Protein AF-A0A7X9DVA5-F1 (afdb_monomer)

pLDDT: mean 87.86, std 13.58, range [25.84, 98.69]

Structure (mmCIF, N/CA/C/O backbone):
data_AF-A0A7X9DVA5-F1
#
_entry.id   AF-A0A7X9DVA5-F1
#
loop_
_atom_site.group_PDB
_atom_site.id
_atom_site.type_symbol
_atom_site.label_atom_id
_atom_site.label_alt_id
_atom_site.label_comp_id
_atom_site.label_asym_id
_atom_site.label_entity_id
_atom_site.label_seq_id
_atom_site.pdbx_PDB_ins_code
_atom_site.Cartn_x
_atom_site.Cartn_y
_atom_site.Cartn_z
_atom_site.occupancy
_atom_site.B_iso_or_equiv
_atom_site.auth_seq_id
_atom_site.auth_comp_id
_atom_site.auth_asym_id
_atom_site.auth_atom_id
_atom_site.pdbx_PDB_model_num
ATOM 1 N N . MET A 1 1 ? 11.479 -4.609 -89.554 1.00 32.38 1 MET A N 1
ATOM 2 C CA . MET A 1 1 ? 12.887 -4.939 -89.870 1.00 32.38 1 MET A CA 1
ATOM 3 C C . MET A 1 1 ? 13.802 -4.033 -89.051 1.00 32.38 1 MET A C 1
ATOM 5 O O . MET A 1 1 ? 13.671 -2.833 -89.192 1.00 32.38 1 MET A O 1
ATOM 9 N N . ARG A 1 2 ? 14.660 -4.637 -88.206 1.00 29.75 2 ARG A N 1
ATOM 10 C CA . ARG A 1 2 ? 15.995 -4.192 -87.714 1.00 29.75 2 ARG A CA 1
ATOM 11 C C . ARG A 1 2 ? 16.141 -2.734 -87.213 1.00 29.75 2 ARG A C 1
ATOM 13 O O . ARG A 1 2 ? 16.109 -1.809 -88.001 1.00 29.75 2 ARG A O 1
ATOM 20 N N . ARG A 1 3 ? 16.226 -2.532 -85.888 1.00 30.61 3 ARG A N 1
ATOM 21 C CA . ARG A 1 3 ? 17.444 -2.427 -85.029 1.00 30.61 3 ARG A CA 1
ATOM 22 C C . ARG A 1 3 ? 18.026 -1.002 -84.933 1.00 30.61 3 ARG A C 1
ATOM 24 O O . ARG A 1 3 ? 18.435 -0.455 -85.944 1.00 30.61 3 ARG A O 1
ATOM 31 N N . CYS A 1 4 ? 18.162 -0.555 -83.675 1.00 27.55 4 CYS A N 1
ATOM 32 C CA . CYS A 1 4 ? 19.193 0.318 -83.076 1.00 27.55 4 CYS A CA 1
ATOM 33 C C . CYS A 1 4 ? 18.662 1.614 -82.452 1.00 27.55 4 CYS A C 1
ATOM 35 O O . CYS A 1 4 ? 18.503 2.606 -83.147 1.00 27.55 4 CYS A O 1
ATOM 37 N N . LEU A 1 5 ? 18.476 1.598 -81.126 1.00 27.03 5 LEU A N 1
ATOM 38 C CA . LEU A 1 5 ? 19.133 2.515 -80.177 1.00 27.03 5 LEU A CA 1
ATOM 39 C C . LEU A 1 5 ? 18.685 2.156 -78.751 1.00 27.03 5 LEU A C 1
ATOM 41 O O . LEU A 1 5 ? 17.701 2.657 -78.223 1.00 27.03 5 LEU A O 1
ATOM 45 N N . ALA A 1 6 ? 19.425 1.217 -78.165 1.00 31.78 6 ALA A N 1
ATOM 46 C CA . ALA A 1 6 ? 19.503 0.988 -76.733 1.00 31.78 6 ALA A CA 1
ATOM 47 C C . ALA A 1 6 ? 20.826 1.607 -76.271 1.00 31.78 6 ALA A C 1
ATOM 49 O O . ALA A 1 6 ? 21.867 1.135 -76.717 1.00 31.78 6 ALA A O 1
ATOM 50 N N . ALA A 1 7 ? 20.771 2.671 -75.465 1.00 33.88 7 ALA A N 1
ATOM 51 C CA . ALA A 1 7 ? 21.826 3.130 -74.548 1.00 33.88 7 ALA A CA 1
ATOM 52 C C . ALA A 1 7 ? 21.471 4.530 -74.021 1.00 33.88 7 ALA A C 1
ATOM 54 O O . ALA A 1 7 ? 21.810 5.520 -74.655 1.00 33.88 7 ALA A O 1
ATOM 55 N N . CYS A 1 8 ? 20.759 4.594 -72.893 1.00 28.77 8 CYS A N 1
ATOM 56 C CA . CYS A 1 8 ? 20.807 5.680 -71.901 1.00 28.77 8 CYS A CA 1
ATOM 57 C C . CYS A 1 8 ? 19.713 5.406 -70.866 1.00 28.77 8 CYS A C 1
ATOM 59 O O . CYS A 1 8 ? 18.626 5.929 -71.017 1.00 28.77 8 CYS A O 1
ATOM 61 N N . PHE A 1 9 ? 19.957 4.518 -69.896 1.00 29.42 9 PHE A N 1
ATOM 62 C CA . PHE A 1 9 ? 19.300 4.488 -68.572 1.00 29.42 9 PHE A CA 1
ATOM 63 C C . PHE A 1 9 ? 19.871 3.311 -67.758 1.00 29.42 9 PHE A C 1
ATOM 65 O O . PHE A 1 9 ? 19.178 2.369 -67.397 1.00 29.42 9 PHE A O 1
ATOM 72 N N . VAL A 1 10 ? 21.184 3.334 -67.508 1.00 37.59 10 VAL A N 1
ATOM 73 C CA . VAL A 1 10 ? 21.833 2.504 -66.480 1.00 37.59 10 VAL A CA 1
ATOM 74 C C . VAL A 1 10 ? 22.902 3.372 -65.830 1.00 37.59 10 VAL A C 1
ATOM 76 O O . VAL A 1 10 ? 24.016 3.431 -66.329 1.00 37.59 10 VAL A O 1
ATOM 79 N N . TRP A 1 11 ? 22.516 4.101 -64.779 1.00 30.44 11 TRP A N 1
ATOM 80 C CA . TRP A 1 11 ? 23.353 4.506 -63.636 1.00 30.44 11 TRP A CA 1
ATOM 81 C C . TRP A 1 11 ? 22.533 5.402 -62.698 1.00 30.44 11 TRP A C 1
ATOM 83 O O . TRP A 1 11 ? 22.552 6.619 -62.810 1.00 30.44 11 TRP A O 1
ATOM 93 N N . CYS A 1 12 ? 21.751 4.770 -61.818 1.00 30.47 12 CYS A N 1
ATOM 94 C CA . CYS A 1 12 ? 21.344 5.304 -60.507 1.00 30.47 12 CYS A CA 1
ATOM 95 C C . CYS A 1 12 ? 20.685 4.194 -59.660 1.00 30.47 12 CYS A C 1
ATOM 97 O O . CYS A 1 12 ? 19.660 4.391 -59.021 1.00 30.47 12 CYS A O 1
ATOM 99 N N . ALA A 1 13 ? 21.275 2.995 -59.678 1.00 32.62 13 ALA A N 1
ATOM 100 C CA . ALA A 1 13 ? 20.921 1.885 -58.791 1.00 32.62 13 ALA A CA 1
ATOM 101 C C . ALA A 1 13 ? 22.135 1.527 -57.922 1.00 32.62 13 ALA A C 1
ATOM 103 O O . ALA A 1 13 ? 22.637 0.413 -57.959 1.00 32.62 13 ALA A O 1
ATOM 104 N N . LEU A 1 14 ? 22.641 2.525 -57.194 1.00 36.53 14 LEU A N 1
ATOM 105 C CA . LEU A 1 14 ? 23.538 2.378 -56.046 1.00 36.53 14 LEU A CA 1
ATOM 106 C C . LEU A 1 14 ? 23.169 3.473 -55.039 1.00 36.53 14 LEU A C 1
ATOM 108 O O . LEU A 1 14 ? 23.887 4.440 -54.828 1.00 36.53 14 LEU A O 1
ATOM 112 N N . ALA A 1 15 ? 21.980 3.322 -54.470 1.00 34.16 15 ALA A N 1
ATOM 113 C CA . ALA A 1 15 ? 21.614 3.893 -53.183 1.00 34.16 15 ALA A CA 1
ATOM 114 C C . ALA A 1 15 ? 20.823 2.823 -52.421 1.00 34.16 15 ALA A C 1
ATOM 116 O O . ALA A 1 15 ? 19.680 3.008 -52.023 1.00 34.16 15 ALA A O 1
ATOM 117 N N . SER A 1 16 ? 21.435 1.650 -52.257 1.00 39.34 16 SER A N 1
ATOM 118 C CA . SER A 1 16 ? 21.153 0.774 -51.124 1.00 39.34 16 SER A CA 1
ATOM 119 C C . SER A 1 16 ? 21.742 1.445 -49.880 1.00 39.34 16 SER A C 1
ATOM 121 O O . SER A 1 16 ? 22.830 1.098 -49.431 1.00 39.34 16 SER A O 1
ATOM 123 N N . GLY A 1 17 ? 21.059 2.489 -49.412 1.00 32.06 17 GLY A N 1
ATOM 124 C CA . GLY A 1 17 ? 21.366 3.232 -48.199 1.00 32.06 17 GLY A CA 1
ATOM 125 C C . GLY A 1 17 ? 20.182 3.132 -47.246 1.00 32.06 17 GLY A C 1
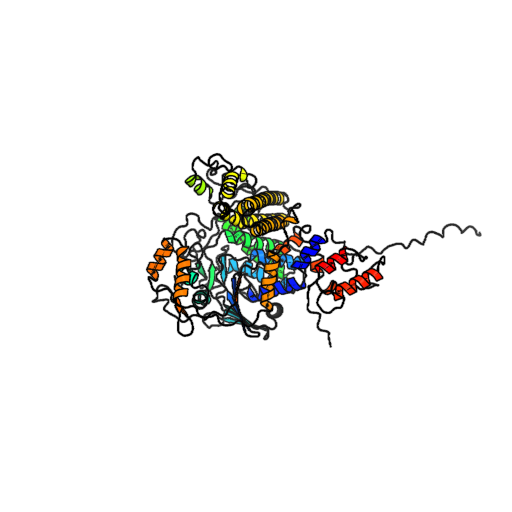ATOM 126 O O . GLY A 1 17 ? 19.131 3.701 -47.513 1.00 32.06 17 GLY A O 1
ATOM 127 N N . CYS A 1 18 ? 20.403 2.397 -46.158 1.00 35.81 18 CYS A N 1
ATOM 128 C CA . CYS A 1 18 ? 19.661 2.427 -44.897 1.00 35.81 18 CYS A CA 1
ATOM 129 C C . CYS A 1 18 ? 18.199 1.949 -44.925 1.00 35.81 18 CYS A C 1
ATOM 131 O O . CYS A 1 18 ? 17.259 2.731 -44.842 1.00 35.81 18 CYS A O 1
ATOM 133 N N . ALA A 1 19 ? 18.029 0.626 -44.903 1.00 37.47 19 ALA A N 1
ATOM 134 C CA . ALA A 1 19 ? 16.839 -0.038 -44.368 1.00 37.47 19 ALA A CA 1
ATOM 135 C C . ALA A 1 19 ? 17.146 -0.673 -42.991 1.00 37.47 19 ALA A C 1
ATOM 137 O O . ALA A 1 19 ? 16.833 -1.838 -42.774 1.00 37.47 19 ALA A O 1
ATOM 138 N N . GLU A 1 20 ? 17.812 0.059 -42.085 1.00 41.53 20 GLU A N 1
ATOM 139 C CA . GLU A 1 20 ? 18.302 -0.489 -40.801 1.00 41.53 20 GLU A CA 1
ATOM 140 C C . GLU A 1 20 ? 17.618 0.066 -39.534 1.00 41.53 20 GLU A C 1
ATOM 142 O O . GLU A 1 20 ? 18.007 -0.301 -38.437 1.00 41.53 20 GLU A O 1
ATOM 147 N N . SER A 1 21 ? 16.567 0.891 -39.637 1.00 44.88 21 SER A N 1
ATOM 148 C CA . SER A 1 21 ? 15.929 1.517 -38.457 1.00 44.88 21 SER A CA 1
ATOM 149 C C . SER A 1 21 ? 14.506 1.040 -38.126 1.00 44.88 21 SER A C 1
ATOM 151 O O . SER A 1 21 ? 13.900 1.519 -37.168 1.00 44.88 21 SER A O 1
ATOM 153 N N . ALA A 1 22 ? 13.943 0.086 -38.871 1.00 43.38 22 ALA A N 1
ATOM 154 C CA . ALA A 1 22 ? 12.613 -0.455 -38.581 1.00 43.38 22 ALA A CA 1
ATOM 155 C C . ALA A 1 22 ? 12.706 -1.595 -37.550 1.00 43.38 22 ALA A C 1
ATOM 157 O O . ALA A 1 22 ? 12.691 -2.765 -37.920 1.00 43.38 22 ALA A O 1
ATOM 158 N N . GLY A 1 23 ? 12.835 -1.260 -36.262 1.00 61.78 23 GLY A N 1
ATOM 159 C CA . GLY A 1 23 ? 12.798 -2.262 -35.184 1.00 61.78 23 GLY A CA 1
ATOM 160 C C . GLY A 1 23 ? 13.642 -1.974 -33.943 1.00 61.78 23 GLY A C 1
ATOM 161 O O . GLY A 1 23 ? 13.593 -2.772 -33.010 1.00 61.78 23 GLY A O 1
ATOM 162 N N . LEU A 1 24 ? 14.393 -0.869 -33.907 1.00 65.31 24 LEU A N 1
ATOM 163 C CA . LEU A 1 24 ? 15.151 -0.479 -32.717 1.00 65.31 24 LEU A CA 1
ATOM 164 C C . LEU A 1 24 ? 14.208 0.056 -31.626 1.00 65.31 24 LEU A C 1
ATOM 166 O O . LEU A 1 24 ? 13.241 0.760 -31.951 1.00 65.31 24 LEU A O 1
ATOM 170 N N . PRO A 1 25 ? 14.462 -0.261 -30.343 1.00 76.50 25 PRO A N 1
ATOM 171 C CA . PRO A 1 25 ? 13.901 0.487 -29.231 1.00 76.50 25 PRO A CA 1
ATOM 172 C C . PRO A 1 25 ? 14.078 1.989 -29.447 1.00 76.50 25 PRO A C 1
ATOM 174 O O . PRO A 1 25 ? 15.085 2.452 -29.979 1.00 76.50 25 PRO A O 1
ATOM 177 N N . LYS A 1 26 ? 13.068 2.760 -29.044 1.00 78.31 26 LYS A N 1
ATOM 178 C CA . LYS A 1 26 ? 13.230 4.209 -28.977 1.00 78.31 26 LYS A CA 1
ATOM 179 C C . LYS A 1 26 ? 14.180 4.527 -27.817 1.00 78.31 26 LYS A C 1
ATOM 181 O O . LYS A 1 26 ? 14.004 3.902 -26.768 1.00 78.31 26 LYS A O 1
ATOM 186 N N . PRO A 1 27 ? 15.101 5.493 -27.983 1.00 77.81 27 PRO A N 1
ATOM 187 C CA . PRO A 1 27 ? 15.894 5.997 -26.873 1.00 77.81 27 PRO A CA 1
ATOM 188 C C . PRO A 1 27 ? 14.997 6.435 -25.721 1.00 77.81 27 PRO A C 1
ATOM 190 O O . PRO A 1 27 ? 13.870 6.905 -25.938 1.00 77.81 27 PRO A O 1
ATOM 193 N N . VAL A 1 28 ? 15.505 6.278 -24.504 1.00 86.94 28 VAL A N 1
ATOM 194 C CA . VAL A 1 28 ? 14.811 6.762 -23.315 1.00 86.94 28 VAL A CA 1
ATOM 195 C C . VAL A 1 28 ? 14.767 8.288 -23.352 1.00 86.94 28 VAL A C 1
ATOM 197 O O . VAL A 1 28 ? 15.771 8.943 -23.610 1.00 86.94 28 VAL A O 1
ATOM 200 N N . ALA A 1 29 ? 13.581 8.859 -23.135 1.00 85.69 29 ALA A N 1
ATOM 201 C CA . ALA A 1 29 ? 13.374 10.300 -23.263 1.00 85.69 29 ALA A CA 1
ATOM 202 C C . ALA A 1 29 ? 14.043 11.104 -22.132 1.00 85.69 29 ALA A C 1
ATOM 204 O O . ALA A 1 29 ? 14.496 12.219 -22.376 1.00 85.69 29 ALA A O 1
ATOM 205 N N . ASP A 1 30 ? 14.103 10.541 -20.921 1.00 91.81 30 ASP A N 1
ATOM 206 C CA . ASP A 1 30 ? 14.799 11.112 -19.763 1.00 91.81 30 ASP A CA 1
ATOM 207 C C . ASP A 1 30 ? 15.664 10.030 -19.081 1.00 91.81 30 ASP A C 1
ATOM 209 O O . ASP A 1 30 ? 15.164 9.260 -18.251 1.00 91.81 30 ASP A O 1
ATOM 213 N N . PRO A 1 31 ? 16.970 9.955 -19.404 1.00 93.12 31 PRO A N 1
ATOM 214 C CA . PRO A 1 31 ? 17.899 9.021 -18.769 1.00 93.12 31 PRO A CA 1
ATOM 215 C C . PRO A 1 31 ? 17.973 9.163 -17.241 1.00 93.12 31 PRO A C 1
ATOM 217 O O . PRO A 1 31 ? 18.226 8.181 -16.545 1.00 93.12 31 PRO A O 1
ATOM 220 N N . ALA A 1 32 ? 17.705 10.348 -16.677 1.00 94.25 32 ALA A N 1
ATOM 221 C CA . ALA A 1 32 ? 17.712 10.536 -15.228 1.00 94.25 32 ALA A CA 1
ATOM 222 C C . ALA A 1 32 ? 16.492 9.875 -14.567 1.00 94.25 32 ALA A C 1
ATOM 224 O O . ALA A 1 32 ? 16.627 9.262 -13.504 1.00 94.25 32 ALA A O 1
ATOM 225 N N . ALA A 1 33 ? 15.310 9.952 -15.190 1.00 95.12 33 ALA A N 1
ATOM 226 C CA . ALA A 1 33 ? 14.128 9.203 -14.750 1.00 95.12 33 ALA A CA 1
ATOM 227 C C . ALA A 1 33 ? 14.351 7.689 -14.830 1.00 95.12 33 ALA A C 1
ATOM 229 O O . ALA A 1 33 ? 13.938 6.959 -13.923 1.00 95.12 33 ALA A O 1
ATOM 230 N N . ALA A 1 34 ? 15.054 7.230 -15.866 1.00 96.50 34 ALA A N 1
ATOM 231 C CA . ALA A 1 34 ? 15.395 5.824 -16.036 1.00 96.50 34 ALA A CA 1
ATOM 232 C C . ALA A 1 34 ? 16.408 5.325 -15.003 1.00 96.50 34 ALA A C 1
ATOM 234 O O . ALA A 1 34 ? 16.217 4.260 -14.411 1.00 96.50 34 ALA A O 1
ATOM 235 N N . ALA A 1 35 ? 17.434 6.127 -14.714 1.00 95.62 35 ALA A N 1
ATOM 236 C CA . ALA A 1 35 ? 18.415 5.841 -13.675 1.00 95.62 35 ALA A CA 1
ATOM 237 C C . ALA A 1 35 ? 17.762 5.730 -12.288 1.00 95.62 35 ALA A C 1
ATOM 239 O O . ALA A 1 35 ? 18.033 4.779 -11.551 1.00 95.62 35 ALA A O 1
ATOM 240 N N . ARG A 1 36 ? 16.866 6.671 -11.936 1.00 95.06 36 ARG A N 1
ATOM 241 C CA . ARG A 1 36 ? 16.096 6.629 -10.676 1.00 95.06 36 ARG A CA 1
ATOM 242 C C . ARG A 1 36 ? 15.288 5.336 -10.561 1.00 95.06 36 ARG A C 1
ATOM 244 O O . ARG A 1 36 ? 15.346 4.670 -9.529 1.00 95.06 36 ARG A O 1
ATOM 251 N N . ALA A 1 37 ? 14.573 4.964 -11.623 1.00 96.50 37 ALA A N 1
ATOM 252 C CA . ALA A 1 37 ? 13.760 3.752 -11.647 1.00 96.50 37 ALA A CA 1
ATOM 253 C C . ALA A 1 37 ? 14.603 2.479 -11.544 1.00 96.50 37 ALA A C 1
ATOM 255 O O . ALA A 1 37 ? 14.233 1.566 -10.810 1.00 96.50 37 ALA A O 1
ATOM 256 N N . PHE A 1 38 ? 15.738 2.415 -12.249 1.00 96.94 38 PHE A N 1
ATOM 257 C CA . PHE A 1 38 ? 16.618 1.249 -12.220 1.00 96.94 38 PHE A CA 1
ATOM 258 C C . PHE A 1 38 ? 17.145 0.976 -10.810 1.00 96.94 38 PHE A C 1
ATOM 260 O O . PHE A 1 38 ? 17.017 -0.146 -10.324 1.00 96.94 38 PHE A O 1
ATOM 267 N N . ARG A 1 39 ? 17.677 2.004 -10.132 1.00 93.19 39 ARG A N 1
ATOM 268 C CA . ARG A 1 39 ? 18.249 1.877 -8.778 1.00 93.19 39 ARG A CA 1
ATOM 269 C C . ARG A 1 39 ? 17.249 1.285 -7.780 1.00 93.19 39 ARG A C 1
ATOM 271 O O . ARG A 1 39 ? 17.609 0.429 -6.974 1.00 93.19 39 ARG A O 1
ATOM 278 N N . LEU A 1 40 ? 15.985 1.695 -7.879 1.00 94.31 40 LEU A N 1
ATOM 279 C CA . LEU A 1 40 ? 14.919 1.208 -7.006 1.00 94.31 40 LEU A CA 1
ATOM 280 C C . LEU A 1 40 ? 14.379 -0.165 -7.429 1.00 94.31 40 LEU A C 1
ATOM 282 O O . LEU A 1 40 ? 14.149 -1.024 -6.580 1.00 94.31 40 LEU A O 1
ATOM 286 N N . TYR A 1 41 ? 14.146 -0.372 -8.728 1.00 96.50 41 TYR A N 1
ATOM 287 C CA . TYR A 1 41 ? 13.208 -1.388 -9.211 1.00 96.50 41 TYR A CA 1
ATOM 288 C C . TYR A 1 41 ? 13.717 -2.230 -10.383 1.00 96.50 41 TYR A C 1
ATOM 290 O O . TYR A 1 41 ? 12.904 -2.736 -11.156 1.00 96.50 41 TYR A O 1
ATOM 298 N N . TYR A 1 42 ? 15.028 -2.427 -10.546 1.00 96.06 42 TYR A N 1
ATOM 299 C CA . TYR A 1 42 ? 15.497 -3.424 -11.513 1.00 96.06 42 TYR A CA 1
ATOM 300 C C . TYR A 1 42 ? 14.834 -4.788 -11.253 1.00 96.06 42 TYR A C 1
ATOM 302 O O . TYR A 1 42 ? 14.599 -5.179 -10.104 1.00 96.06 42 TYR A O 1
ATOM 310 N N . ARG A 1 43 ? 14.478 -5.485 -12.336 1.00 94.94 43 ARG A N 1
ATOM 311 C CA . ARG A 1 43 ? 13.577 -6.647 -12.322 1.00 94.94 43 ARG A CA 1
ATOM 312 C C . ARG A 1 43 ? 13.882 -7.658 -11.214 1.00 94.94 43 ARG A C 1
ATOM 314 O O . ARG A 1 43 ? 12.985 -8.065 -10.481 1.00 94.94 43 ARG A O 1
ATOM 321 N N . GLU A 1 44 ? 15.140 -8.050 -11.079 1.00 95.12 44 GLU A N 1
ATOM 322 C CA . GLU A 1 44 ? 15.555 -9.096 -10.149 1.00 95.12 44 GLU A CA 1
ATOM 323 C C . GLU A 1 44 ? 15.420 -8.658 -8.686 1.00 95.12 44 GLU A C 1
ATOM 325 O O . GLU A 1 44 ? 15.156 -9.483 -7.812 1.00 95.12 44 GLU A O 1
ATOM 330 N N . ARG A 1 45 ? 15.532 -7.356 -8.399 1.00 95.75 45 ARG A N 1
ATOM 331 C CA . ARG A 1 45 ? 15.212 -6.812 -7.077 1.00 95.75 45 ARG A CA 1
ATOM 332 C C . ARG A 1 45 ? 13.719 -6.840 -6.802 1.00 95.75 45 ARG A C 1
ATOM 334 O O . ARG A 1 45 ? 13.325 -7.245 -5.714 1.00 95.75 45 ARG A O 1
ATOM 341 N N . VAL A 1 46 ? 12.897 -6.451 -7.777 1.00 97.31 46 VAL A N 1
ATOM 342 C CA . VAL A 1 46 ? 11.431 -6.492 -7.651 1.00 97.31 46 VAL A CA 1
ATOM 343 C C . VAL A 1 46 ? 10.963 -7.906 -7.318 1.00 97.31 46 VAL A C 1
ATOM 345 O O . VAL A 1 46 ? 10.173 -8.081 -6.394 1.00 97.31 46 VAL A O 1
ATOM 348 N N . GLU A 1 47 ? 11.498 -8.920 -8.001 1.00 95.75 47 GLU A N 1
ATOM 349 C CA . GLU A 1 47 ? 11.175 -10.324 -7.727 1.00 95.75 47 GLU A CA 1
ATOM 350 C C . GLU A 1 47 ? 11.566 -10.739 -6.292 1.00 95.75 47 GLU A C 1
ATOM 352 O O . GLU A 1 47 ? 10.762 -11.365 -5.602 1.00 95.75 47 GLU A O 1
ATOM 357 N N . ARG A 1 48 ? 12.734 -10.317 -5.780 1.00 95.81 48 ARG A N 1
ATOM 358 C CA . ARG A 1 48 ? 13.144 -10.585 -4.383 1.00 95.81 48 ARG A CA 1
ATOM 359 C C . ARG A 1 48 ? 12.282 -9.858 -3.351 1.00 95.81 48 ARG A C 1
ATOM 361 O O . ARG A 1 48 ? 11.881 -10.459 -2.358 1.00 95.81 48 ARG A O 1
ATOM 368 N N . VAL A 1 49 ? 11.969 -8.585 -3.577 1.00 96.00 49 VAL A N 1
ATOM 369 C CA . VAL A 1 49 ? 11.115 -7.796 -2.674 1.00 96.00 49 VAL A CA 1
ATOM 370 C C . VAL A 1 49 ? 9.707 -8.396 -2.610 1.00 96.00 49 VAL A C 1
ATOM 372 O O . VAL A 1 49 ? 9.155 -8.555 -1.522 1.00 96.00 49 VAL A O 1
ATOM 375 N N . VAL A 1 50 ? 9.150 -8.804 -3.755 1.00 97.12 50 VAL A N 1
ATOM 376 C CA . VAL A 1 50 ? 7.860 -9.505 -3.807 1.00 97.12 50 VAL A CA 1
ATOM 377 C C . VAL A 1 50 ? 7.951 -10.866 -3.121 1.00 97.12 50 VAL A C 1
ATOM 379 O O . VAL A 1 50 ? 7.058 -11.198 -2.352 1.00 97.12 50 VAL A O 1
ATOM 382 N N . LEU A 1 51 ? 9.026 -11.639 -3.313 1.00 97.00 51 LEU A N 1
ATOM 383 C CA . LEU A 1 51 ? 9.214 -12.906 -2.597 1.00 97.00 51 LEU A CA 1
ATOM 384 C C . LEU A 1 51 ? 9.183 -12.711 -1.073 1.00 97.00 51 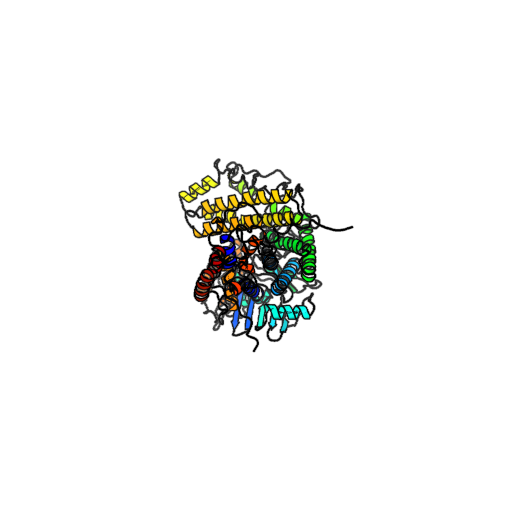LEU A C 1
ATOM 386 O O . LEU A 1 51 ? 8.510 -13.467 -0.373 1.00 97.00 51 LEU A O 1
ATOM 390 N N . ALA A 1 52 ? 9.877 -11.691 -0.562 1.00 95.00 52 ALA A N 1
ATOM 391 C CA . ALA A 1 52 ? 9.894 -11.370 0.863 1.00 95.00 52 ALA A CA 1
ATOM 392 C C . ALA A 1 52 ? 8.502 -10.983 1.390 1.00 95.00 52 ALA A C 1
ATOM 394 O O . ALA A 1 52 ? 8.068 -11.504 2.419 1.00 95.00 52 ALA A O 1
ATOM 395 N N . ASP A 1 53 ? 7.776 -10.127 0.663 1.00 94.62 53 ASP A N 1
ATOM 396 C CA . ASP A 1 53 ? 6.386 -9.775 0.980 1.00 94.62 53 ASP A CA 1
ATOM 397 C C . ASP A 1 53 ? 5.493 -11.024 1.025 1.00 94.62 53 ASP A C 1
ATOM 399 O O . ASP A 1 53 ? 4.807 -11.253 2.020 1.00 94.62 53 ASP A O 1
ATOM 403 N N . GLN A 1 54 ? 5.556 -11.881 0.002 1.00 94.94 54 GLN A N 1
ATOM 404 C CA . GLN A 1 54 ? 4.723 -13.082 -0.096 1.00 94.94 54 GLN A CA 1
ATOM 405 C C . GLN A 1 54 ? 5.008 -14.119 1.000 1.00 94.94 54 GLN A C 1
ATOM 407 O O . GLN A 1 54 ? 4.082 -14.851 1.361 1.00 94.94 54 GLN A O 1
ATOM 412 N N . ARG A 1 55 ? 6.250 -14.184 1.504 1.00 94.12 55 ARG A N 1
ATOM 413 C CA . ARG A 1 55 ? 6.676 -15.094 2.581 1.00 94.12 55 ARG A CA 1
ATOM 414 C C . ARG A 1 55 ? 6.323 -14.599 3.974 1.00 94.12 55 ARG A C 1
ATOM 416 O O . ARG A 1 55 ? 5.977 -15.421 4.813 1.00 94.12 55 ARG A O 1
ATOM 423 N N . PHE A 1 56 ? 6.462 -13.300 4.236 1.00 92.62 56 PHE A N 1
ATOM 424 C CA . PHE A 1 56 ? 6.498 -12.803 5.615 1.00 92.62 56 PHE A CA 1
ATOM 425 C C . PHE A 1 56 ? 5.436 -11.760 5.947 1.00 92.62 56 PHE A C 1
ATOM 427 O O . PHE A 1 56 ? 5.014 -11.694 7.092 1.00 92.62 56 PHE A O 1
ATOM 434 N N . TYR A 1 57 ? 4.980 -10.965 4.980 1.00 90.12 57 TYR A N 1
ATOM 435 C CA . TYR A 1 57 ? 4.020 -9.877 5.230 1.00 90.12 57 TYR A CA 1
ATOM 436 C C . TYR A 1 57 ? 2.620 -10.202 4.708 1.00 90.12 57 TYR A C 1
ATOM 438 O O . TYR A 1 57 ? 1.638 -9.572 5.097 1.00 90.12 57 TYR A O 1
ATOM 446 N N . ASN A 1 58 ? 2.522 -11.200 3.829 1.00 88.50 58 ASN A N 1
ATOM 447 C CA . ASN A 1 58 ? 1.279 -11.627 3.219 1.00 88.50 58 ASN A CA 1
ATOM 448 C C . ASN A 1 58 ? 0.737 -12.895 3.901 1.00 88.50 58 ASN A C 1
ATOM 450 O O . ASN A 1 58 ? 1.184 -14.012 3.616 1.00 88.50 58 ASN A O 1
ATOM 454 N N . VAL A 1 59 ? -0.207 -12.711 4.823 1.00 86.31 59 VAL A N 1
ATOM 455 C CA . VAL A 1 59 ? -0.806 -13.766 5.661 1.00 86.31 59 VAL A CA 1
ATOM 456 C C . VAL A 1 59 ? -2.205 -14.144 5.151 1.00 86.31 59 VAL A C 1
ATOM 458 O O . VAL A 1 59 ? -2.776 -13.427 4.345 1.00 86.31 59 VAL A O 1
ATOM 461 N N . GLY A 1 60 ? -2.782 -15.269 5.560 1.00 88.25 60 GLY A N 1
ATOM 462 C CA . GLY A 1 60 ? -4.080 -15.775 5.098 1.00 88.25 60 GLY A CA 1
ATOM 463 C C . GLY A 1 60 ? -4.028 -17.247 4.688 1.00 88.25 60 GLY A C 1
ATOM 464 O O . GLY A 1 60 ? -4.312 -18.141 5.487 1.00 88.25 60 GLY A O 1
ATOM 465 N N . ASP A 1 61 ? -3.644 -17.532 3.444 1.00 91.19 61 ASP A N 1
ATOM 466 C CA . ASP A 1 61 ? -3.425 -18.901 2.963 1.00 91.19 61 ASP A CA 1
ATOM 467 C C . ASP A 1 61 ? -2.414 -18.947 1.792 1.00 91.19 61 ASP A C 1
ATOM 469 O O . ASP A 1 61 ? -1.735 -17.967 1.473 1.00 91.19 61 ASP A O 1
ATOM 473 N N . VAL A 1 62 ? -2.226 -20.108 1.166 1.00 92.06 62 VAL A N 1
ATOM 474 C CA . VAL A 1 62 ? -1.424 -20.256 -0.056 1.00 92.06 62 VAL A CA 1
ATOM 475 C C . VAL A 1 62 ? -2.125 -19.569 -1.227 1.00 92.06 62 VAL A C 1
ATOM 477 O O . VAL A 1 62 ? -1.474 -18.890 -2.017 1.00 92.06 62 VAL A O 1
ATOM 480 N N . ASP A 1 63 ? -3.447 -19.697 -1.323 1.00 88.69 63 ASP A N 1
ATOM 481 C CA . ASP A 1 63 ? -4.269 -19.215 -2.436 1.00 88.69 63 ASP A CA 1
ATOM 482 C C . ASP A 1 63 ? -4.738 -17.763 -2.299 1.00 88.69 63 ASP A C 1
ATOM 484 O O . ASP A 1 63 ? -5.056 -17.124 -3.306 1.00 88.69 63 ASP A O 1
ATOM 488 N N . PHE A 1 64 ? -4.736 -17.205 -1.093 1.00 92.31 64 PHE A N 1
ATOM 489 C CA . PHE A 1 64 ? -5.004 -15.793 -0.860 1.00 92.31 64 PHE A CA 1
ATOM 490 C C . PHE A 1 64 ? -4.049 -15.207 0.167 1.00 92.31 64 PHE A C 1
ATOM 492 O O . PHE A 1 64 ? -3.530 -15.906 1.031 1.00 92.31 64 PHE A O 1
ATOM 499 N N . GLY A 1 65 ? -3.828 -13.904 0.084 1.00 90.06 65 GLY A N 1
ATOM 500 C CA . GLY A 1 65 ? -2.995 -13.221 1.050 1.00 90.06 65 GLY A CA 1
ATOM 501 C C . GLY A 1 65 ? -3.481 -11.805 1.324 1.00 90.06 65 GLY A C 1
ATOM 502 O O . GLY A 1 65 ? -3.723 -11.038 0.390 1.00 90.06 65 GLY A O 1
ATOM 503 N N . VAL A 1 66 ? -3.577 -11.473 2.606 1.00 88.50 66 VAL A N 1
ATOM 504 C CA . VAL A 1 66 ? -3.780 -10.131 3.136 1.00 88.50 66 VAL A CA 1
ATOM 505 C C . VAL A 1 66 ? -2.459 -9.575 3.659 1.00 88.50 66 VAL A C 1
ATOM 507 O O . VAL A 1 66 ? -1.688 -10.263 4.330 1.00 88.50 66 VAL A O 1
ATOM 510 N N . ASN A 1 67 ? -2.175 -8.323 3.313 1.00 84.81 67 ASN A N 1
ATOM 511 C CA . ASN A 1 67 ? -0.957 -7.656 3.744 1.00 84.81 67 ASN A CA 1
ATOM 512 C C . ASN A 1 67 ? -1.176 -7.103 5.152 1.00 84.81 67 ASN A C 1
ATOM 514 O O . ASN A 1 67 ? -2.010 -6.222 5.345 1.00 84.81 67 ASN A O 1
ATOM 518 N N . LEU A 1 68 ? -0.428 -7.630 6.118 1.00 74.06 68 LEU A N 1
ATOM 519 C CA . LEU A 1 68 ? -0.349 -7.049 7.449 1.00 74.06 68 LEU A CA 1
ATOM 520 C C . LEU A 1 68 ? 1.026 -6.421 7.594 1.00 74.06 68 LEU A C 1
ATOM 522 O O . LEU A 1 68 ? 2.055 -7.094 7.522 1.00 74.06 68 LEU A O 1
ATOM 526 N N . GLN A 1 69 ? 1.039 -5.107 7.781 1.00 74.56 69 GLN A N 1
ATOM 527 C CA . GLN A 1 69 ? 2.274 -4.341 7.776 1.00 74.56 69 GLN A CA 1
ATOM 528 C C . GLN A 1 69 ? 3.194 -4.657 8.953 1.00 74.56 69 GLN A C 1
ATOM 530 O O . GLN A 1 69 ? 4.367 -4.322 8.869 1.00 74.56 69 GLN A O 1
ATOM 535 N N . LYS A 1 70 ? 2.695 -5.253 10.043 1.00 84.81 70 LYS A N 1
ATOM 536 C CA . LYS A 1 70 ? 3.446 -5.534 11.273 1.00 84.81 70 LYS A CA 1
ATOM 537 C C . LYS A 1 70 ? 3.470 -7.032 11.536 1.00 84.81 70 LYS A C 1
ATOM 539 O O . LYS A 1 70 ? 2.429 -7.652 11.749 1.00 84.81 70 LYS A O 1
ATOM 544 N N . VAL A 1 71 ? 4.668 -7.603 11.555 1.00 89.56 71 VAL A N 1
ATOM 545 C CA . VAL A 1 71 ? 4.882 -9.036 11.770 1.00 89.56 71 VAL A CA 1
ATOM 546 C C . VAL A 1 71 ? 6.092 -9.285 12.666 1.00 89.56 71 VAL A C 1
ATOM 548 O O . VAL A 1 71 ? 7.072 -8.537 12.655 1.00 89.56 71 VAL A O 1
ATOM 551 N N . GLY A 1 72 ? 6.028 -10.359 13.446 1.00 92.75 72 GLY A N 1
ATOM 552 C CA . GLY A 1 72 ? 7.183 -10.944 14.114 1.00 92.75 72 GLY A CA 1
ATOM 553 C C . GLY A 1 72 ? 7.708 -12.119 13.299 1.00 92.75 72 GLY A C 1
ATOM 554 O O . GLY A 1 72 ? 6.961 -13.061 13.051 1.00 92.75 72 GLY A O 1
ATOM 555 N N . ILE A 1 73 ? 8.986 -12.094 12.909 1.00 94.69 73 ILE A N 1
ATOM 556 C CA . ILE A 1 73 ? 9.616 -13.185 12.149 1.00 94.69 73 ILE A CA 1
ATOM 557 C C . ILE A 1 73 ? 10.693 -13.857 12.999 1.00 94.69 73 ILE A C 1
ATOM 559 O O . ILE A 1 73 ? 11.656 -13.217 13.420 1.00 94.69 73 ILE A O 1
ATOM 563 N N . ARG A 1 74 ? 10.561 -15.159 13.231 1.00 95.75 74 ARG A N 1
ATOM 564 C CA . ARG A 1 74 ? 11.596 -16.010 13.826 1.00 95.75 74 ARG A CA 1
ATOM 565 C C . ARG A 1 74 ? 12.203 -16.883 12.736 1.00 95.75 74 ARG A C 1
ATOM 567 O O . ARG A 1 74 ? 11.471 -17.429 11.913 1.00 95.75 74 ARG A O 1
ATOM 574 N N . ARG A 1 75 ? 13.525 -17.057 12.780 1.00 96.94 75 ARG A N 1
ATOM 575 C CA . ARG A 1 75 ? 14.265 -17.983 11.914 1.00 96.94 75 ARG A CA 1
ATOM 576 C C . ARG A 1 75 ? 15.077 -18.973 12.744 1.00 96.94 75 ARG A C 1
ATOM 578 O O . ARG A 1 75 ? 15.731 -18.571 13.708 1.00 96.94 75 ARG A O 1
ATOM 585 N N . GLU A 1 76 ? 15.049 -20.238 12.336 1.00 96.56 76 GLU A N 1
ATOM 586 C CA . GLU A 1 76 ? 15.923 -21.308 12.820 1.00 96.56 76 GLU A CA 1
ATOM 587 C C . GLU A 1 76 ? 16.325 -22.218 11.644 1.00 96.56 76 GLU A C 1
ATOM 589 O O . GLU A 1 76 ? 15.566 -23.074 11.190 1.00 96.56 76 GLU A O 1
ATOM 594 N N . GLY A 1 77 ? 17.520 -22.002 11.090 1.00 93.94 77 GLY A N 1
ATOM 595 C CA . GLY A 1 77 ? 17.996 -22.708 9.905 1.00 93.94 77 GLY A CA 1
ATOM 596 C C . GLY A 1 77 ? 17.159 -22.393 8.659 1.00 93.94 77 GLY A C 1
ATOM 597 O O . GLY A 1 77 ? 17.210 -21.277 8.131 1.00 93.94 77 GLY A O 1
ATOM 598 N N . GLY A 1 78 ? 16.452 -23.408 8.149 1.00 92.94 78 GLY A N 1
ATOM 599 C CA . GLY A 1 78 ? 15.515 -23.309 7.018 1.00 92.94 78 GLY A CA 1
ATOM 600 C C . GLY A 1 78 ? 14.048 -23.132 7.431 1.00 92.94 78 GLY A C 1
ATOM 601 O O . GLY A 1 78 ? 13.187 -23.008 6.555 1.00 92.94 78 GLY A O 1
ATOM 602 N N . ASP A 1 79 ? 13.780 -23.111 8.739 1.00 97.25 79 ASP A N 1
ATOM 603 C CA . ASP A 1 79 ? 12.443 -22.981 9.303 1.00 97.25 79 ASP A CA 1
ATOM 604 C C . ASP A 1 79 ? 12.183 -21.534 9.730 1.00 97.25 79 ASP A C 1
ATOM 606 O O . ASP A 1 79 ? 13.008 -20.884 10.382 1.00 97.25 79 ASP A O 1
ATOM 610 N N . PHE A 1 80 ? 10.999 -21.042 9.381 1.00 97.50 80 PHE A N 1
ATOM 611 C CA . PHE A 1 80 ? 10.513 -19.725 9.755 1.00 97.50 80 PHE A CA 1
ATOM 612 C C . PHE A 1 80 ? 9.190 -19.837 10.502 1.00 97.50 80 PHE A C 1
ATOM 614 O O . PHE A 1 80 ? 8.331 -20.665 10.188 1.00 97.50 80 PHE A O 1
ATOM 621 N N . GLU A 1 81 ? 8.998 -18.937 11.455 1.00 95.81 81 GLU A N 1
ATOM 622 C CA . GLU A 1 81 ? 7.705 -18.683 12.070 1.00 95.81 81 GLU A CA 1
ATOM 623 C C . GLU A 1 81 ? 7.376 -17.200 11.935 1.00 95.81 81 GLU A C 1
ATOM 625 O O . GLU A 1 81 ? 8.184 -16.337 12.276 1.00 95.81 81 GLU A O 1
ATOM 630 N N . THR A 1 82 ? 6.182 -16.919 11.430 1.00 94.25 82 THR A N 1
ATOM 631 C CA . THR A 1 82 ? 5.650 -15.577 11.236 1.00 94.25 82 THR A CA 1
ATOM 632 C C . THR A 1 82 ? 4.422 -15.419 12.117 1.00 94.25 82 THR A C 1
ATOM 634 O O . THR A 1 82 ? 3.464 -16.186 12.000 1.00 94.25 82 THR A O 1
ATOM 637 N N . VAL A 1 83 ? 4.445 -14.425 12.997 1.00 91.81 83 VAL A N 1
ATOM 638 C CA . VAL A 1 83 ? 3.309 -14.065 13.845 1.00 91.81 83 VAL A CA 1
ATOM 639 C C . VAL A 1 83 ? 2.766 -12.734 13.366 1.00 91.81 83 VAL A C 1
ATOM 641 O O . VAL A 1 83 ? 3.495 -11.740 13.329 1.00 91.81 83 VAL A O 1
ATOM 644 N N . SER A 1 84 ? 1.496 -12.719 12.978 1.00 82.62 84 SER A N 1
ATOM 645 C CA . SER A 1 84 ? 0.805 -11.483 12.636 1.00 82.62 84 SER A CA 1
ATOM 646 C C . SER A 1 84 ? 0.663 -10.616 13.884 1.00 82.62 84 SER A C 1
ATOM 648 O O . SER A 1 84 ? 0.188 -11.087 14.915 1.00 82.62 84 SER A O 1
ATOM 650 N N . GLY A 1 85 ? 1.089 -9.356 13.812 1.00 70.06 85 GLY A N 1
ATOM 651 C CA . GLY A 1 85 ? 0.725 -8.374 14.826 1.00 70.06 85 GLY A CA 1
ATOM 652 C C . GLY A 1 85 ? -0.664 -7.808 14.526 1.00 70.06 85 GLY A C 1
ATOM 653 O O . GLY A 1 85 ? -1.020 -7.706 13.349 1.00 70.06 85 GLY A O 1
ATOM 654 N N . PRO A 1 86 ? -1.441 -7.398 15.543 1.00 64.38 86 PRO A N 1
ATOM 655 C CA . PRO A 1 86 ? -2.584 -6.534 15.289 1.00 64.38 86 PRO A CA 1
ATOM 656 C C . PRO A 1 86 ? -2.061 -5.238 14.650 1.00 64.38 86 PRO A C 1
ATOM 658 O O . PRO A 1 86 ? -1.189 -4.561 15.204 1.00 64.38 86 PRO A O 1
ATOM 661 N N . THR A 1 87 ? -2.543 -4.922 13.450 1.00 64.19 87 THR A N 1
ATOM 662 C CA . THR A 1 87 ? -2.325 -3.622 12.812 1.00 64.19 87 THR A CA 1
ATOM 663 C C . THR A 1 87 ? -3.647 -2.921 12.708 1.00 64.19 87 THR A C 1
ATOM 665 O O . THR A 1 87 ? -4.613 -3.510 12.236 1.00 64.19 87 THR A O 1
ATOM 668 N N . ASP A 1 88 ? -3.677 -1.665 13.136 1.00 59.06 88 ASP A N 1
ATOM 669 C CA . ASP A 1 88 ? -4.894 -0.881 13.059 1.00 59.06 88 ASP A CA 1
ATOM 670 C C . ASP A 1 88 ? -5.290 -0.709 11.582 1.00 59.06 88 ASP A C 1
ATOM 672 O O . ASP A 1 88 ? -6.382 -1.102 11.212 1.00 59.06 88 ASP A O 1
ATOM 676 N N . ASN A 1 89 ? -4.373 -0.305 10.694 1.00 68.25 89 ASN A N 1
ATOM 677 C CA . ASN A 1 89 ? -4.602 -0.237 9.241 1.00 68.25 89 ASN A CA 1
ATOM 678 C C . ASN A 1 89 ? -3.903 -1.365 8.471 1.00 68.25 89 ASN A C 1
ATOM 680 O O . ASN A 1 89 ? -2.881 -1.898 8.914 1.00 68.25 89 ASN A O 1
ATOM 684 N N . ASN A 1 90 ? -4.454 -1.720 7.309 1.00 78.06 90 ASN A N 1
ATOM 685 C CA . ASN A 1 90 ? -3.821 -2.632 6.365 1.00 78.06 90 ASN A CA 1
ATOM 686 C C . ASN A 1 90 ? -3.694 -1.965 4.989 1.00 78.06 90 ASN A C 1
ATOM 688 O O . ASN A 1 90 ? -4.563 -1.204 4.585 1.00 78.06 90 ASN A O 1
ATOM 692 N N . ASP A 1 91 ? -2.638 -2.310 4.259 1.00 86.88 91 ASP A N 1
ATOM 693 C CA . ASP A 1 91 ? -2.299 -1.685 2.974 1.00 86.88 91 ASP A CA 1
ATOM 694 C C . ASP A 1 91 ? -2.586 -2.618 1.793 1.00 86.88 91 ASP A C 1
ATOM 696 O O . ASP A 1 91 ? -1.820 -2.708 0.823 1.00 86.88 91 ASP A O 1
ATOM 700 N N . ILE A 1 92 ? -3.646 -3.425 1.885 1.00 91.56 92 ILE A N 1
ATOM 701 C CA . ILE A 1 92 ? -3.917 -4.429 0.857 1.00 91.56 92 ILE A CA 1
ATOM 702 C C . ILE A 1 92 ? -4.167 -3.791 -0.510 1.00 91.56 92 ILE A C 1
ATOM 704 O O . ILE A 1 92 ? -3.739 -4.346 -1.523 1.00 91.56 92 ILE A O 1
ATOM 708 N N . GLY A 1 93 ? -4.838 -2.643 -0.570 1.00 94.50 93 GLY A N 1
ATOM 709 C CA . GLY A 1 93 ? -5.211 -2.018 -1.826 1.00 94.50 93 GLY A CA 1
ATOM 710 C C . GLY A 1 93 ? -4.022 -1.401 -2.546 1.00 94.50 93 GLY A C 1
ATOM 711 O O . GLY A 1 93 ? -3.811 -1.683 -3.731 1.00 94.50 93 GLY A O 1
ATOM 712 N N . LEU A 1 94 ? -3.181 -0.662 -1.825 1.00 93.50 94 LEU A N 1
ATOM 713 C CA . LEU A 1 94 ? -1.891 -0.186 -2.306 1.00 93.50 94 LEU A CA 1
ATOM 714 C C . LEU A 1 94 ? -0.989 -1.356 -2.714 1.00 93.50 94 LEU A C 1
ATOM 716 O O . LEU A 1 94 ? -0.414 -1.320 -3.799 1.00 93.50 94 LEU A O 1
ATOM 720 N N . ALA A 1 95 ? -0.926 -2.439 -1.933 1.00 94.75 95 ALA A N 1
ATOM 721 C CA . ALA A 1 95 ? -0.134 -3.617 -2.288 1.00 94.75 95 ALA A CA 1
ATOM 722 C C . ALA A 1 95 ? -0.653 -4.338 -3.549 1.00 94.75 95 ALA A C 1
ATOM 724 O O . ALA A 1 95 ? 0.149 -4.809 -4.362 1.00 94.75 95 ALA A O 1
ATOM 725 N N . VAL A 1 96 ? -1.975 -4.439 -3.743 1.00 97.00 96 VAL A N 1
ATOM 726 C CA . VAL A 1 96 ? -2.584 -4.939 -4.992 1.00 97.00 96 VAL A CA 1
ATOM 727 C C . VAL A 1 96 ? -2.171 -4.045 -6.154 1.00 97.00 96 VAL A C 1
ATOM 729 O O . VAL A 1 96 ? -1.749 -4.547 -7.199 1.00 97.00 96 VAL A O 1
ATOM 732 N N . TRP A 1 97 ? -2.246 -2.730 -5.970 1.00 96.81 97 TRP A N 1
ATOM 733 C CA . TRP A 1 97 ? -1.922 -1.774 -7.013 1.00 96.81 97 TRP A CA 1
ATOM 734 C C . TRP A 1 97 ? -0.447 -1.797 -7.417 1.00 96.81 97 TRP A C 1
ATOM 736 O O . TRP A 1 97 ? -0.143 -1.922 -8.607 1.00 96.81 97 TRP A O 1
ATOM 746 N N . THR A 1 98 ? 0.477 -1.748 -6.459 1.00 96.88 98 THR A N 1
ATOM 747 C CA . THR A 1 98 ? 1.916 -1.770 -6.749 1.00 96.88 98 THR A CA 1
ATOM 748 C C . THR A 1 98 ? 2.347 -3.107 -7.354 1.00 96.88 98 THR A C 1
ATOM 750 O O . THR A 1 98 ? 3.151 -3.126 -8.288 1.00 96.88 98 THR A O 1
ATOM 753 N N . THR A 1 99 ? 1.738 -4.225 -6.941 1.00 97.50 99 THR A N 1
ATOM 754 C CA . THR A 1 99 ? 1.965 -5.539 -7.574 1.00 97.50 99 THR A CA 1
ATOM 755 C C . THR A 1 99 ? 1.398 -5.589 -8.997 1.00 97.50 99 THR A C 1
ATOM 757 O O . THR A 1 99 ? 2.030 -6.143 -9.897 1.00 97.50 99 THR A O 1
ATOM 760 N N . ALA A 1 100 ? 0.239 -4.973 -9.251 1.00 97.69 100 ALA A N 1
ATOM 761 C CA . ALA A 1 100 ? -0.324 -4.863 -10.596 1.00 97.69 100 ALA A CA 1
ATOM 762 C C . ALA A 1 100 ? 0.526 -3.969 -11.512 1.00 97.69 100 ALA A C 1
ATOM 764 O O . ALA A 1 100 ? 0.683 -4.278 -12.695 1.00 97.69 100 ALA A O 1
ATOM 765 N N . ALA A 1 101 ? 1.098 -2.883 -10.985 1.00 97.19 101 ALA A N 1
ATOM 766 C CA . ALA A 1 101 ? 2.071 -2.059 -11.699 1.00 97.19 101 ALA A CA 1
ATOM 767 C C . ALA A 1 101 ? 3.332 -2.872 -12.033 1.00 97.19 101 ALA A C 1
ATOM 769 O O . ALA A 1 101 ? 3.745 -2.911 -13.191 1.00 97.19 101 ALA A O 1
ATOM 770 N N . ALA A 1 102 ? 3.875 -3.623 -11.068 1.00 97.75 102 ALA A N 1
ATOM 771 C CA . ALA A 1 102 ? 5.000 -4.527 -11.303 1.00 97.75 102 ALA A CA 1
ATOM 772 C C . ALA A 1 102 ? 4.692 -5.555 -12.399 1.00 97.75 102 ALA A C 1
ATOM 774 O O . ALA A 1 102 ? 5.468 -5.706 -13.341 1.00 97.75 102 ALA A O 1
ATOM 775 N N . TYR A 1 103 ? 3.535 -6.218 -12.337 1.00 97.31 103 TYR A N 1
ATOM 776 C CA . TYR A 1 103 ? 3.114 -7.169 -13.365 1.00 97.31 103 TYR A CA 1
ATOM 777 C C . TYR A 1 103 ? 2.992 -6.513 -14.751 1.00 97.31 103 TYR A C 1
ATOM 779 O O . TYR A 1 103 ? 3.416 -7.096 -15.746 1.00 97.31 103 TYR A O 1
ATOM 787 N N . ARG A 1 104 ? 2.467 -5.286 -14.849 1.00 95.56 104 ARG A N 1
ATOM 788 C CA . ARG A 1 104 ? 2.344 -4.575 -16.134 1.00 95.56 104 ARG A CA 1
ATOM 789 C C . ARG A 1 104 ? 3.687 -4.110 -16.701 1.00 95.56 104 ARG A C 1
ATOM 791 O O . ARG A 1 104 ? 3.841 -4.108 -17.924 1.00 95.56 104 ARG A O 1
ATOM 798 N N . VAL A 1 105 ? 4.637 -3.741 -15.840 1.00 95.25 105 VAL A N 1
ATOM 799 C CA . VAL A 1 105 ? 5.980 -3.284 -16.226 1.00 95.25 105 VAL A CA 1
ATOM 800 C C . VAL A 1 105 ? 6.895 -4.458 -16.586 1.00 95.25 105 VAL A C 1
ATOM 802 O O . VAL A 1 105 ? 7.495 -4.460 -17.663 1.00 95.25 105 VAL A O 1
ATOM 805 N N . PHE A 1 106 ? 7.005 -5.454 -15.704 1.00 95.56 106 PHE A N 1
ATOM 806 C CA . PHE A 1 106 ? 7.990 -6.538 -15.801 1.00 95.56 106 PHE A CA 1
ATOM 807 C C . PHE A 1 106 ? 7.412 -7.836 -16.379 1.00 95.56 106 PHE A C 1
ATOM 809 O O . PHE A 1 106 ? 8.141 -8.608 -17.006 1.00 95.56 106 PHE A O 1
ATOM 816 N N . GLY A 1 107 ? 6.106 -8.068 -16.222 1.00 93.69 107 GLY A N 1
ATOM 817 C CA . GLY A 1 107 ? 5.440 -9.299 -16.643 1.00 93.69 107 GLY A CA 1
ATOM 818 C C . GLY A 1 107 ? 5.905 -10.538 -15.873 1.00 93.69 107 GLY A C 1
ATOM 819 O O . GLY A 1 107 ? 6.525 -10.459 -14.818 1.00 93.69 107 GLY A O 1
ATOM 820 N N . GLY A 1 108 ? 5.611 -11.710 -16.434 1.00 94.69 108 GLY A N 1
ATOM 821 C CA . GLY A 1 108 ? 6.074 -12.993 -15.906 1.00 94.69 108 GLY A CA 1
ATOM 822 C C . GLY A 1 108 ? 5.114 -13.657 -14.917 1.00 94.69 108 GLY A C 1
ATOM 823 O O . GLY A 1 108 ? 4.319 -13.011 -14.235 1.00 94.69 108 GLY A O 1
ATOM 824 N N . ARG A 1 109 ? 5.209 -14.991 -14.859 1.00 96.88 109 ARG A N 1
ATOM 825 C CA . ARG A 1 109 ? 4.314 -15.846 -14.069 1.00 96.88 109 ARG A CA 1
ATOM 826 C C . ARG A 1 109 ? 4.440 -15.602 -12.564 1.00 96.88 109 ARG A C 1
ATOM 828 O O . ARG A 1 109 ? 3.436 -15.597 -11.869 1.00 96.88 109 ARG A O 1
ATOM 835 N N . PHE A 1 110 ? 5.646 -15.317 -12.076 1.00 97.25 110 PHE A N 1
ATOM 836 C CA . PHE A 1 110 ? 5.894 -15.023 -10.663 1.00 97.25 110 PHE A CA 1
ATOM 837 C C . PHE A 1 110 ? 5.063 -13.831 -10.148 1.00 97.25 110 PHE A C 1
ATOM 839 O O . PHE A 1 110 ? 4.345 -13.951 -9.156 1.00 97.25 110 PHE A O 1
ATOM 846 N N . LEU A 1 111 ? 5.087 -12.698 -10.862 1.00 97.94 111 LEU A N 1
ATOM 847 C CA . LEU A 1 111 ? 4.299 -11.513 -10.498 1.00 97.94 111 LEU A CA 1
ATOM 848 C C . LEU A 1 111 ? 2.795 -11.725 -10.714 1.00 97.94 111 LEU A C 1
ATOM 850 O O . LEU A 1 111 ? 1.986 -11.199 -9.952 1.00 97.94 111 LEU A O 1
ATOM 854 N N . GLU A 1 112 ? 2.418 -12.524 -11.716 1.00 97.94 112 GLU A N 1
ATOM 855 C CA . GLU A 1 112 ? 1.029 -12.934 -11.934 1.00 97.94 112 GLU A CA 1
ATOM 856 C C . GLU A 1 112 ? 0.467 -13.688 -10.716 1.00 97.94 112 GLU A C 1
ATOM 858 O O . GLU A 1 112 ? -0.609 -13.356 -10.221 1.00 97.94 112 GLU A O 1
ATOM 863 N N . LEU A 1 113 ? 1.215 -14.667 -10.198 1.00 97.81 113 LEU A N 1
ATOM 864 C CA . LEU A 1 113 ? 0.845 -15.454 -9.020 1.00 97.81 113 LEU A CA 1
ATOM 865 C C . LEU A 1 113 ? 0.773 -14.594 -7.749 1.00 97.81 113 LEU A C 1
ATOM 867 O O . LEU A 1 113 ? -0.139 -14.766 -6.939 1.00 97.81 113 LEU A O 1
ATOM 871 N N . ALA A 1 114 ? 1.690 -13.635 -7.588 1.00 97.69 114 ALA A N 1
ATOM 872 C CA . ALA A 1 114 ? 1.693 -12.732 -6.437 1.00 97.69 114 ALA A CA 1
ATOM 873 C C . ALA A 1 114 ? 0.456 -11.820 -6.450 1.00 97.69 114 ALA A C 1
ATOM 875 O O . ALA A 1 114 ? -0.217 -11.651 -5.429 1.00 97.69 114 ALA A O 1
ATOM 876 N N . LEU A 1 115 ? 0.117 -11.276 -7.624 1.00 97.88 115 LEU A N 1
ATOM 877 C CA . LEU A 1 115 ? -1.083 -10.468 -7.819 1.00 97.88 115 LEU A CA 1
ATOM 878 C C . LEU A 1 115 ? -2.356 -11.287 -7.586 1.00 97.88 115 LEU A C 1
ATOM 880 O O . LEU A 1 115 ? -3.291 -10.796 -6.957 1.00 97.88 115 LEU A O 1
ATOM 884 N N . LEU A 1 116 ? -2.381 -12.540 -8.043 1.00 97.56 116 LEU A N 1
ATOM 885 C CA . LEU A 1 116 ? -3.504 -13.449 -7.836 1.00 97.56 116 LEU A CA 1
ATOM 886 C C . LEU A 1 116 ? -3.800 -13.667 -6.344 1.00 97.56 116 LEU A C 1
ATOM 888 O O . LEU A 1 116 ? -4.952 -13.526 -5.931 1.00 97.56 116 LEU A O 1
ATOM 892 N N . ARG A 1 117 ? -2.768 -13.948 -5.530 1.00 96.19 117 ARG A N 1
ATOM 893 C CA . ARG A 1 117 ? -2.918 -14.097 -4.070 1.00 96.19 117 ARG A CA 1
ATOM 894 C C . ARG A 1 117 ? -3.491 -12.831 -3.431 1.00 96.19 117 ARG A C 1
ATOM 896 O O . ARG A 1 117 ? -4.409 -12.922 -2.618 1.00 96.19 117 ARG A O 1
ATOM 903 N N . LYS A 1 118 ? -2.991 -11.651 -3.815 1.00 96.94 118 LYS A N 1
ATOM 904 C CA . LYS A 1 118 ? -3.459 -10.367 -3.262 1.00 96.94 118 LYS A CA 1
ATOM 905 C C . LYS A 1 118 ? -4.886 -10.013 -3.694 1.00 96.94 118 LYS A C 1
ATOM 907 O O . LYS A 1 118 ? -5.653 -9.523 -2.874 1.00 96.94 118 LYS A O 1
ATOM 912 N N . LEU A 1 119 ? -5.284 -10.303 -4.938 1.00 97.62 119 LEU A N 1
ATOM 913 C CA . LEU A 1 119 ? -6.672 -10.124 -5.389 1.00 97.62 119 LEU A CA 1
ATOM 914 C C . LEU A 1 119 ? -7.638 -10.981 -4.565 1.00 97.62 119 LEU A C 1
ATOM 916 O O . LEU A 1 119 ? -8.675 -10.497 -4.120 1.00 97.62 119 LEU A O 1
ATOM 920 N N . ASN A 1 120 ? -7.286 -12.237 -4.301 1.00 95.81 120 ASN A N 1
ATOM 921 C CA . ASN A 1 120 ? -8.113 -13.073 -3.437 1.00 95.81 120 ASN A CA 1
ATOM 922 C C . ASN A 1 120 ? -8.155 -12.573 -1.992 1.00 95.81 120 ASN A C 1
ATOM 924 O O . ASN A 1 120 ? -9.213 -12.626 -1.370 1.00 95.81 120 ASN A O 1
ATOM 928 N N . GLY A 1 121 ? -7.039 -12.055 -1.471 1.00 94.88 121 GLY A N 1
ATOM 929 C CA . GLY A 1 121 ? -7.015 -11.419 -0.156 1.00 94.88 121 GLY A CA 1
ATOM 930 C C . GLY A 1 121 ? -7.931 -10.203 -0.098 1.00 94.88 121 GLY A C 1
ATOM 931 O O . GLY A 1 121 ? -8.721 -10.071 0.828 1.00 94.88 121 GLY A O 1
ATOM 932 N N . LEU A 1 122 ? -7.924 -9.372 -1.140 1.00 95.31 122 LEU A N 1
ATOM 933 C CA . LEU A 1 122 ? -8.829 -8.232 -1.261 1.00 95.31 122 LEU A CA 1
ATOM 934 C C . LEU A 1 122 ? -10.309 -8.659 -1.283 1.00 95.31 122 LEU A C 1
ATOM 936 O O . LEU A 1 122 ? -11.149 -7.981 -0.702 1.00 95.31 122 LEU A O 1
ATOM 940 N N . ARG A 1 123 ? -10.645 -9.808 -1.889 1.00 95.44 123 ARG A N 1
ATOM 941 C CA . ARG A 1 123 ? -11.999 -10.392 -1.791 1.00 95.44 123 ARG A CA 1
ATOM 942 C C . ARG A 1 123 ? -12.322 -10.866 -0.372 1.00 95.44 123 ARG A C 1
ATOM 944 O O . ARG A 1 123 ? -13.463 -10.738 0.070 1.00 95.44 123 ARG A O 1
ATOM 951 N N . PHE A 1 124 ? -11.343 -11.437 0.324 1.00 94.62 124 PHE A N 1
ATOM 952 C CA . PHE A 1 124 ? -11.525 -11.988 1.665 1.00 94.62 124 PHE A CA 1
ATOM 953 C C . PHE A 1 124 ? -12.001 -10.931 2.676 1.00 94.62 124 PHE A C 1
ATOM 955 O O . PHE A 1 124 ? -12.812 -11.263 3.538 1.00 94.62 124 PHE A O 1
ATOM 962 N N . PHE A 1 125 ? -11.624 -9.659 2.495 1.00 93.44 125 PHE A N 1
ATOM 963 C CA . PHE A 1 125 ? -12.122 -8.530 3.296 1.00 93.44 125 PHE A CA 1
ATOM 964 C C . PHE A 1 125 ? -13.649 -8.392 3.335 1.00 93.44 125 PHE A C 1
ATOM 966 O O . PHE A 1 125 ? -14.183 -7.954 4.349 1.00 93.44 125 PHE A O 1
ATOM 973 N N . GLU A 1 126 ? -14.352 -8.793 2.272 1.00 94.44 126 GLU A N 1
ATOM 974 C CA . GLU A 1 126 ? -15.819 -8.836 2.264 1.00 94.44 126 GLU A CA 1
ATOM 975 C C . GLU A 1 126 ? -16.361 -10.206 2.677 1.00 94.44 126 GLU A C 1
ATOM 977 O O . GLU A 1 126 ? -17.334 -10.320 3.421 1.00 94.44 126 GLU A O 1
ATOM 982 N N . ALA A 1 127 ? -15.711 -11.274 2.213 1.00 94.69 127 ALA A N 1
ATOM 983 C CA . ALA A 1 127 ? -16.219 -12.631 2.374 1.00 94.69 127 ALA A CA 1
ATOM 984 C C . ALA A 1 127 ? -16.127 -13.164 3.815 1.00 94.69 127 ALA A C 1
ATOM 986 O O . ALA A 1 127 ? -16.937 -14.013 4.195 1.00 94.69 127 ALA A O 1
ATOM 987 N N . VAL A 1 128 ? -15.151 -12.703 4.606 1.00 94.00 128 VAL A N 1
ATOM 988 C CA . VAL A 1 128 ? -14.816 -13.267 5.927 1.00 94.00 128 VAL A CA 1
ATOM 989 C C . VAL A 1 128 ? -15.987 -13.247 6.906 1.00 94.00 128 VAL A C 1
ATOM 991 O O . VAL A 1 128 ? -16.172 -14.194 7.669 1.00 94.00 128 VAL A O 1
ATOM 994 N N . SER A 1 129 ? -16.806 -12.200 6.868 1.00 93.38 129 SER A N 1
ATOM 995 C CA . SER A 1 129 ? -17.960 -12.055 7.752 1.00 93.38 129 SER A CA 1
ATOM 996 C C . SER A 1 129 ? -19.163 -12.876 7.283 1.00 93.38 129 SER A C 1
ATOM 998 O O . SER A 1 129 ? -20.054 -13.224 8.051 1.00 93.38 129 SER A O 1
ATOM 1000 N N . GLY A 1 130 ? -19.227 -13.176 5.986 1.00 92.94 130 GLY A N 1
ATOM 1001 C CA . GLY A 1 130 ? -20.416 -13.736 5.360 1.00 92.94 130 GLY A CA 1
ATOM 1002 C C . GLY A 1 130 ? -21.617 -12.781 5.305 1.00 92.94 130 GLY A C 1
ATOM 1003 O O . GLY A 1 130 ? -22.700 -13.245 4.944 1.00 92.94 130 GLY A O 1
ATOM 1004 N N . VAL A 1 131 ? -21.457 -11.491 5.631 1.00 93.31 131 VAL A N 1
ATOM 1005 C CA . VAL A 1 131 ? -22.482 -10.453 5.436 1.00 93.31 131 VAL A CA 1
ATOM 1006 C C . VAL A 1 131 ? -22.173 -9.684 4.145 1.00 93.31 131 VAL A C 1
ATOM 1008 O O . VAL A 1 131 ? -21.150 -9.002 4.077 1.00 93.31 131 VAL A O 1
ATOM 1011 N N . PRO A 1 132 ? -23.029 -9.765 3.109 1.00 93.25 132 PRO A N 1
ATOM 1012 C CA . PRO A 1 132 ? -22.730 -9.162 1.814 1.00 93.25 132 PRO A CA 1
ATOM 1013 C C . PRO A 1 132 ? -22.506 -7.647 1.879 1.00 93.25 132 PRO A C 1
ATOM 1015 O O . PRO A 1 132 ? -23.339 -6.912 2.405 1.00 93.25 132 PRO A O 1
ATOM 1018 N N . GLY A 1 133 ? -21.409 -7.184 1.280 1.00 93.00 133 GLY A N 1
ATOM 1019 C CA . GLY A 1 133 ? -21.031 -5.770 1.202 1.00 93.00 133 GLY A CA 1
ATOM 1020 C C . GLY A 1 133 ? -20.386 -5.197 2.465 1.00 93.00 133 GLY A C 1
ATOM 1021 O O . GLY A 1 133 ? -19.912 -4.064 2.432 1.00 93.00 133 GLY A O 1
ATOM 1022 N N . MET A 1 134 ? -20.320 -5.949 3.563 1.00 92.69 134 MET A N 1
ATOM 1023 C CA . MET A 1 134 ? -19.572 -5.513 4.737 1.00 92.69 134 MET A CA 1
ATOM 1024 C C . MET A 1 134 ? -18.078 -5.703 4.482 1.00 92.69 134 MET A C 1
ATOM 1026 O O . MET A 1 134 ? -17.662 -6.779 4.075 1.00 92.69 134 MET A O 1
ATOM 1030 N N . THR A 1 135 ? -17.277 -4.669 4.720 1.00 91.25 135 THR A N 1
ATOM 1031 C CA . THR A 1 135 ? -15.811 -4.764 4.680 1.00 91.25 135 THR A CA 1
ATOM 1032 C C . THR A 1 135 ? -15.246 -4.933 6.093 1.00 91.25 135 THR A C 1
ATOM 1034 O O . THR A 1 135 ? -15.997 -4.917 7.067 1.00 91.25 135 THR A O 1
ATOM 1037 N N . ALA A 1 136 ? -13.933 -5.100 6.207 1.00 87.44 136 ALA A N 1
ATOM 1038 C CA . ALA A 1 136 ? -13.208 -5.194 7.467 1.00 87.44 136 ALA A CA 1
ATOM 1039 C C . ALA A 1 136 ? -11.951 -4.299 7.446 1.00 87.44 136 ALA A C 1
ATOM 1041 O O . ALA A 1 136 ? -11.414 -3.998 6.378 1.00 87.44 136 ALA A O 1
ATOM 1042 N N . ARG A 1 137 ? -11.448 -3.909 8.621 1.00 81.56 137 ARG A N 1
ATOM 1043 C CA . ARG A 1 137 ? -10.159 -3.205 8.766 1.00 81.56 137 ARG A CA 1
ATOM 1044 C C . ARG A 1 137 ? -8.971 -4.161 8.837 1.00 81.56 137 ARG A C 1
ATOM 1046 O O . ARG A 1 137 ? -7.870 -3.845 8.414 1.00 81.56 137 ARG A O 1
ATOM 1053 N N . MET A 1 138 ? -9.214 -5.357 9.350 1.00 84.69 138 MET A N 1
ATOM 1054 C CA . MET A 1 138 ? -8.258 -6.455 9.433 1.00 84.69 138 MET A CA 1
ATOM 1055 C C . MET A 1 138 ? -9.018 -7.763 9.325 1.00 84.69 138 MET A C 1
ATOM 1057 O O . MET A 1 138 ? -10.168 -7.839 9.755 1.00 84.69 138 MET A O 1
ATOM 1061 N N . VAL A 1 139 ? -8.395 -8.790 8.763 1.00 89.50 139 VAL A N 1
ATOM 1062 C CA . VAL A 1 139 ? -9.025 -10.099 8.590 1.00 89.50 139 VAL A CA 1
ATOM 1063 C C . VAL A 1 139 ? -8.011 -11.200 8.820 1.00 89.50 139 VAL A C 1
ATOM 1065 O O . VAL A 1 139 ? -6.866 -11.106 8.386 1.00 89.50 139 VAL A O 1
ATOM 1068 N N . TYR A 1 140 ? -8.450 -12.257 9.488 1.00 91.25 140 TYR A N 1
ATOM 1069 C CA . TYR A 1 140 ? -7.634 -13.419 9.781 1.00 91.25 140 TYR A CA 1
ATOM 1070 C C . TYR A 1 140 ? -8.470 -14.678 9.583 1.00 91.25 140 TYR A C 1
ATOM 1072 O O . TYR A 1 140 ? -9.613 -14.742 10.037 1.00 91.25 140 TYR A O 1
ATOM 1080 N N . PRO A 1 141 ? -7.925 -15.725 8.957 1.00 92.38 141 PRO A N 1
ATOM 1081 C CA . PRO A 1 141 ? -8.647 -16.978 8.802 1.00 92.38 141 PRO A CA 1
ATOM 1082 C C . PRO A 1 141 ? -8.846 -17.730 10.129 1.00 92.38 141 PRO A C 1
ATOM 1084 O O . PRO A 1 141 ? -9.671 -18.642 10.190 1.00 92.38 141 PRO A O 1
ATOM 1087 N N . GLY A 1 142 ? -8.129 -17.370 11.201 1.00 91.31 142 GLY A N 1
ATOM 1088 C CA . GLY A 1 142 ? -8.283 -17.994 12.516 1.00 91.31 142 GLY A CA 1
ATOM 1089 C C . GLY A 1 142 ? -7.666 -19.389 12.594 1.00 91.31 142 GLY A C 1
ATOM 1090 O O . GLY A 1 142 ? -8.263 -20.283 13.187 1.00 91.31 142 GLY A O 1
ATOM 1091 N N . TRP A 1 143 ? -6.545 -19.628 11.915 1.00 92.81 143 TRP A N 1
ATOM 1092 C CA . TRP A 1 143 ? -5.803 -20.889 11.989 1.00 92.81 143 TRP A CA 1
ATOM 1093 C C . TRP A 1 143 ? -4.299 -20.642 12.006 1.00 92.81 143 TRP A C 1
ATOM 1095 O O . TRP A 1 143 ? -3.818 -19.582 11.614 1.00 92.81 143 TRP A O 1
ATOM 1105 N N . THR A 1 144 ? -3.543 -21.661 12.391 1.00 94.19 144 THR A N 1
ATOM 1106 C CA . THR A 1 144 ? -2.104 -21.724 12.145 1.00 94.19 144 THR A CA 1
ATOM 1107 C C . THR A 1 144 ? -1.861 -22.514 10.868 1.00 94.19 144 THR A C 1
ATOM 1109 O O . THR A 1 144 ? -2.278 -23.671 10.755 1.00 94.19 144 THR A O 1
ATOM 1112 N N . ARG A 1 145 ? -1.189 -21.899 9.892 1.00 94.75 145 ARG A N 1
ATOM 1113 C CA . ARG A 1 145 ? -0.813 -22.536 8.625 1.00 94.75 145 ARG A CA 1
ATOM 1114 C C . ARG A 1 145 ? 0.671 -22.861 8.632 1.00 94.75 145 ARG A C 1
ATOM 1116 O O . ARG A 1 145 ? 1.478 -21.970 8.847 1.00 94.75 145 ARG A O 1
ATOM 1123 N N . THR A 1 146 ? 1.055 -24.081 8.280 1.00 97.06 146 THR A N 1
ATOM 1124 C CA . THR A 1 146 ? 2.448 -24.394 7.935 1.00 97.06 146 THR A CA 1
ATOM 1125 C C . THR A 1 146 ? 2.542 -24.776 6.468 1.00 97.06 146 THR A C 1
ATOM 1127 O O . THR A 1 146 ? 1.932 -25.761 6.050 1.00 97.06 146 THR A O 1
ATOM 1130 N N . VAL A 1 147 ? 3.321 -24.008 5.706 1.00 97.31 147 VAL A N 1
ATOM 1131 C CA . VAL A 1 147 ? 3.691 -24.304 4.321 1.00 97.31 147 VAL A CA 1
ATOM 1132 C C . VAL A 1 147 ? 5.098 -24.886 4.325 1.00 97.31 147 VAL A C 1
ATOM 1134 O O . VAL A 1 147 ? 6.058 -24.219 4.702 1.00 97.31 147 VAL A O 1
ATOM 1137 N N . ASP A 1 148 ? 5.218 -26.145 3.930 1.00 97.75 148 ASP A N 1
ATOM 1138 C CA . ASP A 1 148 ? 6.489 -26.830 3.747 1.00 97.75 148 ASP A CA 1
ATOM 1139 C C . ASP A 1 148 ? 6.820 -26.843 2.256 1.00 97.75 148 ASP A C 1
ATOM 1141 O O . ASP A 1 148 ? 6.353 -27.707 1.510 1.00 97.75 148 ASP A O 1
ATOM 1145 N N . GLY A 1 149 ? 7.595 -25.856 1.805 1.00 96.88 149 GLY A N 1
ATOM 1146 C CA . GLY A 1 149 ? 7.987 -25.743 0.405 1.00 96.88 149 GLY A CA 1
ATOM 1147 C C . GLY A 1 149 ? 9.137 -26.664 0.002 1.00 96.88 149 GLY A C 1
ATOM 1148 O O . GLY A 1 149 ? 9.489 -26.702 -1.173 1.00 96.88 149 GLY A O 1
ATOM 1149 N N . VAL A 1 150 ? 9.712 -27.429 0.938 1.00 95.38 150 VAL A N 1
ATOM 1150 C CA . VAL A 1 150 ? 10.633 -28.533 0.622 1.00 95.38 150 VAL A CA 1
ATOM 1151 C C . VAL A 1 150 ? 9.832 -29.782 0.261 1.00 95.38 150 VAL A C 1
ATOM 1153 O O . VAL A 1 150 ? 10.138 -30.460 -0.717 1.00 95.38 150 VAL A O 1
ATOM 1156 N N . ALA A 1 151 ? 8.784 -30.074 1.034 1.00 96.38 151 ALA A N 1
ATOM 1157 C CA . ALA A 1 151 ? 7.887 -31.199 0.791 1.00 96.38 151 ALA A CA 1
ATOM 1158 C C . ALA A 1 151 ? 6.769 -30.893 -0.223 1.00 96.38 151 ALA A C 1
ATOM 1160 O O . ALA A 1 151 ? 6.092 -31.817 -0.671 1.00 96.38 151 ALA A O 1
ATOM 1161 N N . GLY A 1 152 ? 6.544 -29.619 -0.558 1.00 95.94 152 GLY A N 1
ATOM 1162 C CA . GLY A 1 152 ? 5.449 -29.190 -1.430 1.00 95.94 152 GLY A CA 1
ATOM 1163 C C . GLY A 1 152 ? 4.071 -29.363 -0.783 1.00 95.94 152 GLY A C 1
ATOM 1164 O O . GLY A 1 152 ? 3.130 -29.782 -1.450 1.00 95.94 152 GLY A O 1
ATOM 1165 N N . SER A 1 153 ? 3.950 -29.120 0.527 1.00 95.38 153 SER A N 1
ATOM 1166 C CA . SER A 1 153 ? 2.723 -29.400 1.287 1.00 95.38 153 SER A CA 1
ATOM 1167 C C . SER A 1 153 ? 2.292 -28.237 2.174 1.00 95.38 153 SER A C 1
ATOM 1169 O O . SER A 1 153 ? 3.104 -27.414 2.591 1.00 95.38 153 SER A O 1
ATOM 1171 N N . VAL A 1 154 ? 0.999 -28.181 2.492 1.00 95.25 154 VAL A N 1
ATOM 1172 C CA . VAL A 1 154 ? 0.422 -27.187 3.399 1.00 95.25 154 VAL A CA 1
ATOM 1173 C C . VAL A 1 154 ? -0.484 -27.864 4.425 1.00 95.25 154 VAL A C 1
ATOM 1175 O O . VAL A 1 154 ? -1.303 -28.722 4.098 1.00 95.25 154 VAL A O 1
ATOM 1178 N N . THR A 1 155 ? -0.348 -27.459 5.684 1.00 95.62 155 THR A N 1
ATOM 1179 C CA . THR A 1 155 ? -1.195 -27.901 6.800 1.00 95.62 155 THR A CA 1
ATOM 1180 C C . THR A 1 155 ? -1.818 -26.693 7.480 1.00 95.62 155 THR A C 1
ATOM 1182 O O . THR A 1 155 ? -1.209 -25.626 7.527 1.00 95.62 155 THR A O 1
ATOM 1185 N N . ARG A 1 156 ? -3.054 -26.843 7.959 1.00 94.75 156 ARG A N 1
ATOM 1186 C CA . ARG A 1 156 ? -3.836 -25.778 8.596 1.00 94.75 156 ARG A CA 1
ATOM 1187 C C . ARG A 1 156 ? -4.473 -26.356 9.844 1.00 94.75 156 ARG A C 1
ATOM 1189 O O . ARG A 1 156 ? -5.160 -27.374 9.749 1.00 94.75 156 ARG A O 1
ATOM 1196 N N . VAL A 1 157 ? -4.219 -25.741 10.990 1.00 95.06 157 VAL A N 1
ATOM 1197 C CA . VAL A 1 157 ? -4.648 -26.248 12.293 1.00 95.06 157 VAL A CA 1
ATOM 1198 C C . VAL A 1 157 ? -5.384 -25.156 13.056 1.00 95.06 157 VAL A C 1
ATOM 1200 O O . VAL A 1 157 ? -4.896 -24.034 13.154 1.00 95.06 157 VAL A O 1
ATOM 1203 N N . ARG A 1 158 ? -6.542 -25.497 13.619 1.00 91.69 158 ARG A N 1
ATOM 1204 C CA . ARG A 1 158 ? -7.309 -24.664 14.552 1.00 91.69 158 ARG A CA 1
ATOM 1205 C C . ARG A 1 158 ? -7.715 -25.544 15.725 1.00 91.69 158 ARG A C 1
ATOM 1207 O O . ARG A 1 158 ? -8.186 -26.653 15.500 1.00 91.69 158 ARG A O 1
ATOM 1214 N N . ASP A 1 159 ? -7.488 -25.085 16.952 1.00 87.25 159 ASP A N 1
ATOM 1215 C CA . ASP A 1 159 ? -7.825 -25.840 18.170 1.00 87.25 159 ASP A CA 1
ATOM 1216 C C . ASP A 1 159 ? -7.246 -27.276 18.195 1.00 87.25 159 ASP A C 1
ATOM 1218 O O . ASP A 1 159 ? -7.834 -28.208 18.738 1.00 87.25 159 ASP A O 1
ATOM 1222 N N . GLY A 1 160 ? -6.073 -27.474 17.577 1.00 88.69 160 GLY A N 1
ATOM 1223 C CA . GLY A 1 160 ? -5.413 -28.782 17.454 1.00 88.69 160 GLY A CA 1
ATOM 1224 C C . GLY A 1 160 ? -5.977 -29.699 16.360 1.00 88.69 160 GLY A C 1
ATOM 1225 O O . GLY A 1 160 ? -5.413 -30.765 16.113 1.00 88.69 160 GLY A O 1
ATOM 1226 N N . GLU A 1 161 ? -7.035 -29.288 15.661 1.00 93.12 161 GLU A N 1
ATOM 1227 C CA . GLU A 1 161 ? -7.659 -30.044 14.578 1.00 93.12 161 GLU A CA 1
ATOM 1228 C C . GLU A 1 161 ? -7.266 -29.503 13.201 1.00 93.12 161 GLU A C 1
ATOM 1230 O O . GLU A 1 161 ? -7.073 -28.303 13.003 1.00 93.12 161 GLU A O 1
ATOM 1235 N N . THR A 1 162 ? -7.155 -30.396 12.214 1.00 93.88 162 THR A N 1
ATOM 1236 C CA . THR A 1 162 ? -6.911 -29.985 10.826 1.00 93.88 162 THR A CA 1
ATOM 1237 C C . THR A 1 162 ? -8.168 -29.361 10.234 1.00 93.88 162 THR A C 1
ATOM 1239 O O . THR A 1 162 ? -9.226 -29.988 10.227 1.00 93.88 162 THR A O 1
ATOM 1242 N N . VAL A 1 163 ? -8.033 -28.165 9.666 1.00 91.88 163 VAL A N 1
ATOM 1243 C CA . VAL A 1 163 ? -9.132 -27.444 9.014 1.00 91.88 163 VAL A CA 1
ATOM 1244 C C . VAL A 1 163 ? -8.904 -27.315 7.513 1.00 91.88 163 VAL A C 1
ATOM 1246 O O . VAL A 1 163 ? -7.773 -27.298 7.023 1.00 91.88 163 VAL A O 1
ATOM 1249 N N . LEU A 1 164 ? -9.998 -27.239 6.758 1.00 88.69 164 LEU A N 1
ATOM 1250 C CA . LEU A 1 164 ? -9.965 -26.994 5.320 1.00 88.69 164 LEU A CA 1
ATOM 1251 C C . LEU A 1 164 ? -10.507 -25.581 5.057 1.00 88.69 164 LEU A C 1
ATOM 1253 O O . LEU A 1 164 ? -11.546 -25.244 5.627 1.00 88.69 164 LEU A O 1
ATOM 1257 N N . PRO A 1 165 ? -9.855 -24.767 4.204 1.00 89.00 165 PRO A N 1
ATOM 1258 C CA . PRO A 1 165 ? -10.428 -23.501 3.782 1.00 89.00 165 PRO A CA 1
ATOM 1259 C C . PRO A 1 165 ? -11.714 -23.769 2.979 1.00 89.00 165 PRO A C 1
ATOM 1261 O O . PRO A 1 165 ? -11.807 -24.799 2.295 1.00 89.00 165 PRO A O 1
ATOM 1264 N N . PRO A 1 166 ? -12.710 -22.870 3.061 1.00 87.00 166 PRO A N 1
ATOM 1265 C CA . PRO A 1 166 ? -13.986 -23.031 2.362 1.00 87.00 166 PRO A CA 1
ATOM 1266 C C . PRO A 1 166 ? -13.835 -22.955 0.841 1.00 87.00 166 PRO A C 1
ATOM 1268 O O . PRO A 1 166 ? -14.649 -23.504 0.101 1.00 87.00 166 PRO A O 1
ATOM 1271 N N . GLU A 1 167 ? -12.782 -22.293 0.377 1.00 82.38 167 GLU A N 1
ATOM 1272 C CA . GLU A 1 167 ? -12.437 -22.136 -1.025 1.00 82.38 167 GLU A CA 1
ATOM 1273 C C . GLU A 1 167 ? -11.024 -22.682 -1.228 1.00 82.38 167 GLU A C 1
ATOM 1275 O O . GLU A 1 167 ? -10.182 -22.568 -0.341 1.00 82.38 167 GLU A O 1
ATOM 1280 N N . ARG A 1 168 ? -10.789 -23.350 -2.362 1.00 79.00 168 ARG A N 1
ATOM 1281 C CA . ARG A 1 168 ? -9.483 -23.911 -2.718 1.00 79.00 168 ARG A CA 1
ATOM 1282 C C . ARG A 1 168 ? -9.227 -23.743 -4.194 1.00 79.00 168 ARG A C 1
ATOM 1284 O O . ARG A 1 168 ? -10.127 -23.952 -5.013 1.00 79.00 168 ARG A O 1
ATOM 1291 N N . TYR A 1 169 ? -7.976 -23.470 -4.528 1.00 81.06 169 TYR A N 1
ATOM 1292 C CA . TYR A 1 169 ? -7.516 -23.619 -5.894 1.00 81.06 169 TYR A CA 1
ATOM 1293 C C . TYR A 1 169 ? -7.377 -25.072 -6.334 1.00 81.06 169 TYR A C 1
ATOM 1295 O O . TYR A 1 169 ? -7.375 -26.011 -5.535 1.00 81.06 169 TYR A O 1
ATOM 1303 N N . ALA A 1 170 ? -7.272 -25.235 -7.654 1.00 88.19 170 ALA A N 1
ATOM 1304 C CA . ALA A 1 170 ? -6.859 -26.492 -8.249 1.00 88.19 170 ALA A CA 1
ATOM 1305 C C . ALA A 1 170 ? -5.485 -26.906 -7.674 1.00 88.19 170 ALA A C 1
ATOM 1307 O O . ALA A 1 170 ? -4.622 -26.033 -7.518 1.00 88.19 170 ALA A O 1
ATOM 1308 N N . PRO A 1 171 ? -5.262 -28.199 -7.370 1.00 91.44 171 PRO A N 1
ATOM 1309 C CA . PRO A 1 171 ? -4.018 -28.672 -6.759 1.00 91.44 171 PRO A CA 1
ATOM 1310 C C . PRO A 1 171 ? -2.751 -28.255 -7.514 1.00 91.44 171 PRO A C 1
ATOM 1312 O O . PRO A 1 171 ? -1.725 -27.992 -6.896 1.00 91.44 171 PRO A O 1
ATOM 1315 N N . GLU A 1 172 ? -2.818 -28.153 -8.842 1.00 94.38 172 GLU A N 1
ATOM 1316 C CA . GLU A 1 172 ? -1.690 -27.749 -9.682 1.00 94.38 172 GLU A CA 1
ATOM 1317 C C . GLU A 1 172 ? -1.282 -26.291 -9.436 1.00 94.38 172 GLU A C 1
ATOM 1319 O O . GLU A 1 172 ? -0.095 -25.981 -9.392 1.00 94.38 172 GLU A O 1
ATOM 1324 N N . LEU A 1 173 ? -2.260 -25.402 -9.236 1.00 95.25 173 LEU A N 1
ATOM 1325 C CA . LEU A 1 173 ? -2.003 -23.998 -8.924 1.00 95.25 173 LEU A CA 1
ATOM 1326 C C . LEU A 1 173 ? -1.521 -23.829 -7.477 1.00 95.25 173 LEU A C 1
ATOM 1328 O O . LEU A 1 173 ? -0.648 -23.005 -7.230 1.00 95.25 173 LEU A O 1
ATOM 1332 N N . GLU A 1 174 ? -2.046 -24.614 -6.526 1.00 94.81 174 GLU A N 1
ATOM 1333 C CA . GLU A 1 174 ? -1.526 -24.621 -5.148 1.00 94.81 174 GLU A CA 1
ATOM 1334 C C . GLU A 1 174 ? -0.051 -25.057 -5.127 1.00 94.81 174 GLU A C 1
ATOM 1336 O O . GLU A 1 174 ? 0.774 -24.387 -4.509 1.00 94.81 174 GLU A O 1
ATOM 1341 N N . ALA A 1 175 ? 0.305 -26.113 -5.867 1.00 96.12 175 ALA A N 1
ATOM 1342 C CA . ALA A 1 175 ? 1.689 -26.566 -5.996 1.00 96.12 175 ALA A CA 1
ATOM 1343 C C . ALA A 1 175 ? 2.598 -25.494 -6.622 1.00 96.12 175 ALA A C 1
ATOM 1345 O O . ALA A 1 175 ? 3.684 -25.240 -6.105 1.00 96.12 175 ALA A O 1
ATOM 1346 N N . GLU A 1 176 ? 2.135 -24.821 -7.680 1.00 97.25 176 GLU A N 1
ATOM 1347 C CA . GLU A 1 176 ? 2.877 -23.732 -8.326 1.00 97.25 176 GLU A CA 1
ATOM 1348 C C . GLU A 1 176 ? 3.113 -22.546 -7.372 1.00 97.25 176 GLU A C 1
ATOM 1350 O O . GLU A 1 176 ? 4.205 -21.983 -7.334 1.00 97.25 176 GLU A O 1
ATOM 1355 N N . LEU A 1 177 ? 2.116 -22.182 -6.558 1.00 96.81 177 LEU A N 1
ATOM 1356 C CA . LEU A 1 177 ? 2.239 -21.127 -5.545 1.00 96.81 177 LEU A CA 1
ATOM 1357 C C . LEU A 1 177 ? 3.232 -21.506 -4.436 1.00 96.81 177 LEU A C 1
ATOM 1359 O O . LEU A 1 177 ? 4.019 -20.660 -4.000 1.00 96.81 177 LEU A O 1
ATOM 1363 N N . ILE A 1 178 ? 3.213 -22.769 -3.993 1.00 97.12 178 ILE A N 1
ATOM 1364 C CA . ILE A 1 178 ? 4.168 -23.289 -3.007 1.00 97.12 178 ILE A CA 1
ATOM 1365 C C . ILE A 1 178 ? 5.589 -23.238 -3.570 1.00 97.12 178 ILE A C 1
ATOM 1367 O O . ILE A 1 178 ? 6.486 -22.728 -2.900 1.00 97.12 178 ILE A O 1
ATOM 1371 N N . GLU A 1 179 ? 5.794 -23.704 -4.801 1.00 97.00 179 GLU A N 1
ATOM 1372 C CA . GLU A 1 179 ? 7.098 -23.671 -5.464 1.00 97.00 179 GLU A CA 1
ATOM 1373 C C . GLU A 1 179 ? 7.607 -22.232 -5.631 1.00 97.00 179 GLU A C 1
ATOM 1375 O O . GLU A 1 179 ? 8.733 -21.927 -5.232 1.00 97.00 179 GLU A O 1
ATOM 1380 N N . ALA A 1 180 ? 6.762 -21.329 -6.139 1.00 96.69 180 ALA A N 1
ATOM 1381 C CA . ALA A 1 180 ? 7.140 -19.950 -6.433 1.00 96.69 180 ALA A CA 1
ATOM 1382 C C . ALA A 1 180 ? 7.530 -19.147 -5.183 1.00 96.69 180 ALA A C 1
ATOM 1384 O O . ALA A 1 180 ? 8.505 -18.395 -5.218 1.00 96.69 180 ALA A O 1
ATOM 1385 N N . PHE A 1 181 ? 6.777 -19.275 -4.085 1.00 97.38 181 PHE A N 1
ATOM 1386 C CA . PHE A 1 181 ? 6.957 -18.401 -2.919 1.00 97.38 181 PHE A CA 1
ATOM 1387 C C . PHE A 1 181 ? 7.586 -19.086 -1.716 1.00 97.38 181 PHE A C 1
ATOM 1389 O O . PHE A 1 181 ? 8.273 -18.427 -0.941 1.00 97.38 181 PHE A O 1
ATOM 1396 N N . PHE A 1 182 ? 7.415 -20.392 -1.550 1.00 96.62 182 PHE A N 1
ATOM 1397 C CA . PHE A 1 182 ? 7.851 -21.115 -0.353 1.00 96.62 182 PHE A CA 1
ATOM 1398 C C . PHE A 1 182 ? 8.951 -22.140 -0.649 1.00 96.62 182 PHE A C 1
ATOM 1400 O O . PHE A 1 182 ? 9.471 -22.750 0.281 1.00 96.62 182 PHE A O 1
ATOM 1407 N N . GLY A 1 183 ? 9.366 -22.285 -1.912 1.00 95.44 183 GLY A N 1
ATOM 1408 C CA . GLY A 1 183 ? 10.415 -23.212 -2.328 1.00 95.44 183 GLY A CA 1
ATOM 1409 C C . GLY A 1 183 ? 11.678 -23.126 -1.463 1.00 95.44 183 GLY A C 1
ATOM 1410 O O . GLY A 1 183 ? 12.233 -22.045 -1.231 1.00 95.44 183 GLY A O 1
ATOM 1411 N N . GLY A 1 184 ? 12.120 -24.288 -0.977 1.00 94.50 184 GLY A N 1
ATOM 1412 C CA . GLY A 1 184 ? 13.350 -24.439 -0.195 1.00 94.50 184 GLY A CA 1
ATOM 1413 C C . GLY A 1 184 ? 13.263 -24.033 1.280 1.00 94.50 184 GLY A C 1
ATOM 1414 O O . GLY A 1 184 ? 14.275 -24.123 1.971 1.00 94.50 184 GLY A O 1
ATOM 1415 N N . VAL A 1 185 ? 12.097 -23.604 1.775 1.00 96.69 185 VAL A N 1
ATOM 1416 C CA . VAL A 1 185 ? 11.895 -23.223 3.182 1.00 96.69 185 VAL A CA 1
ATOM 1417 C C . VAL A 1 185 ? 10.606 -23.817 3.744 1.00 96.69 185 VAL A C 1
ATOM 1419 O O . VAL A 1 185 ? 9.688 -24.180 3.004 1.00 96.69 185 VAL A O 1
ATOM 1422 N N . ARG A 1 186 ? 10.517 -23.893 5.071 1.00 98.00 186 ARG A N 1
ATOM 1423 C CA . ARG A 1 186 ? 9.282 -24.226 5.784 1.00 98.00 186 ARG A CA 1
ATOM 1424 C C . ARG A 1 186 ? 8.852 -23.019 6.605 1.00 98.00 186 ARG A C 1
ATOM 1426 O O . ARG A 1 186 ? 9.625 -22.529 7.420 1.00 98.00 186 ARG A O 1
ATOM 1433 N N . ILE A 1 187 ? 7.632 -22.528 6.397 1.00 97.62 187 ILE A N 1
ATOM 1434 C CA . ILE A 1 187 ? 7.119 -21.332 7.079 1.00 97.62 187 ILE A CA 1
ATOM 1435 C C . ILE A 1 187 ? 5.825 -21.665 7.814 1.00 97.62 187 ILE A C 1
ATOM 1437 O O . ILE A 1 187 ? 4.865 -22.147 7.212 1.00 97.62 187 ILE A O 1
ATOM 1441 N N . THR A 1 188 ? 5.791 -21.384 9.115 1.00 96.69 188 THR A N 1
ATOM 1442 C CA . THR A 1 188 ? 4.578 -21.431 9.938 1.00 96.69 188 THR A CA 1
ATOM 1443 C C . THR A 1 188 ? 4.045 -20.020 10.151 1.00 96.69 188 THR A C 1
ATOM 1445 O O . THR A 1 188 ? 4.765 -19.162 10.643 1.00 96.69 188 THR A O 1
ATOM 1448 N N . HIS A 1 189 ? 2.791 -19.775 9.794 1.00 95.00 189 HIS A N 1
ATOM 1449 C CA . HIS A 1 189 ? 2.073 -18.529 10.024 1.00 95.00 189 HIS A CA 1
ATOM 1450 C C . HIS A 1 189 ? 1.042 -18.736 11.130 1.00 95.00 189 HIS A C 1
ATOM 1452 O O . HIS A 1 189 ? 0.182 -19.612 11.016 1.00 95.00 189 HIS A O 1
ATOM 1458 N N . ARG A 1 190 ? 1.124 -17.928 12.186 1.00 92.38 190 ARG A N 1
ATOM 1459 C CA . ARG A 1 190 ? 0.161 -17.914 13.292 1.00 92.38 190 ARG A CA 1
ATOM 1460 C C . ARG A 1 190 ? -0.862 -16.817 13.041 1.00 92.38 190 ARG A C 1
ATOM 1462 O O . ARG A 1 190 ? -0.583 -15.641 13.256 1.00 92.38 190 ARG A O 1
ATOM 1469 N N . GLU A 1 191 ? -2.025 -17.217 12.539 1.00 90.69 191 GLU A N 1
ATOM 1470 C CA . GLU A 1 191 ? -3.071 -16.317 12.030 1.00 90.69 191 GLU A CA 1
ATOM 1471 C C . GLU A 1 191 ? -4.377 -16.500 12.817 1.00 90.69 191 GLU A C 1
ATOM 1473 O O . GLU A 1 191 ? -5.474 -16.243 12.316 1.00 90.69 191 GLU A O 1
ATOM 1478 N N . ASP A 1 192 ? -4.250 -16.979 14.054 1.00 88.94 192 ASP A N 1
ATOM 1479 C CA . ASP A 1 192 ? -5.312 -17.015 15.046 1.00 88.94 192 ASP A CA 1
ATOM 1480 C C . ASP A 1 192 ? -5.094 -15.884 16.066 1.00 88.94 192 ASP A C 1
ATOM 1482 O O . ASP A 1 192 ? -4.186 -15.977 16.900 1.00 88.94 192 ASP A O 1
ATOM 1486 N N . PRO A 1 193 ? -5.910 -14.813 16.023 1.00 86.75 193 PRO A N 1
ATOM 1487 C CA . PRO A 1 193 ? -5.864 -13.739 17.010 1.00 86.75 193 PRO A CA 1
ATOM 1488 C C . PRO A 1 193 ? -5.975 -14.205 18.458 1.00 86.75 193 PRO A C 1
ATOM 1490 O O . PRO A 1 193 ? -5.317 -13.627 19.320 1.00 86.75 193 PRO A O 1
ATOM 1493 N N . ALA A 1 194 ? -6.740 -15.262 18.746 1.00 82.62 194 ALA A N 1
ATOM 1494 C CA . ALA A 1 194 ? -6.849 -15.790 20.105 1.00 82.62 194 ALA A CA 1
ATOM 1495 C C . ALA A 1 194 ? -5.547 -16.460 20.583 1.00 82.62 194 ALA A C 1
ATOM 1497 O O . ALA A 1 194 ? -5.303 -16.562 21.786 1.00 82.62 194 ALA A O 1
ATOM 1498 N N . ASP A 1 195 ? -4.694 -16.897 19.662 1.00 85.62 195 ASP A N 1
ATOM 1499 C CA . ASP A 1 195 ? -3.368 -17.399 19.988 1.00 85.62 195 ASP A CA 1
ATOM 1500 C C . ASP A 1 195 ? -2.381 -16.237 20.170 1.00 85.62 195 ASP A C 1
ATOM 1502 O O . ASP A 1 195 ? -1.859 -16.027 21.268 1.00 85.62 195 ASP A O 1
ATOM 1506 N N . PHE A 1 196 ? -2.153 -15.417 19.140 1.00 85.75 196 PHE A N 1
ATOM 1507 C CA . PHE A 1 196 ? -1.073 -14.428 19.210 1.00 85.75 196 PHE A CA 1
ATOM 1508 C C . PHE A 1 196 ? -1.347 -13.274 20.188 1.00 85.75 196 PHE A C 1
ATOM 1510 O O . PHE A 1 196 ? -0.405 -12.807 20.835 1.00 85.75 196 PHE A O 1
ATOM 1517 N N . LEU A 1 197 ? -2.599 -12.826 20.368 1.00 83.56 197 LEU A N 1
ATOM 1518 C CA . LEU A 1 197 ? -2.901 -11.726 21.300 1.00 83.56 197 LEU A CA 1
ATOM 1519 C C . LEU A 1 197 ? -2.656 -12.113 22.758 1.00 83.56 197 LEU A C 1
ATOM 1521 O O . LEU A 1 197 ? -2.358 -11.244 23.574 1.00 83.56 197 LEU A O 1
ATOM 1525 N N . PHE A 1 198 ? -2.745 -13.401 23.094 1.00 82.38 198 PHE A N 1
ATOM 1526 C CA . PHE A 1 198 ? -2.651 -13.832 24.484 1.00 82.38 198 PHE A CA 1
ATOM 1527 C C . PHE A 1 198 ? -1.471 -14.750 24.810 1.00 82.38 198 PHE A C 1
ATOM 1529 O O . PHE A 1 198 ? -1.167 -14.933 25.989 1.00 82.38 198 PHE A O 1
ATOM 1536 N N . SER A 1 199 ? -0.801 -15.312 23.805 1.00 86.44 199 SER A N 1
ATOM 1537 C CA . SER A 1 199 ? 0.413 -16.117 23.986 1.00 86.44 199 SER A CA 1
ATOM 1538 C C . SER A 1 199 ? 1.681 -15.357 23.590 1.00 86.44 199 SER A C 1
ATOM 1540 O O . SER A 1 199 ? 2.731 -15.595 24.181 1.00 86.44 199 SER A O 1
ATOM 1542 N N . TYR A 1 200 ? 1.597 -14.435 22.624 1.00 88.75 200 TYR A N 1
ATOM 1543 C CA . TYR A 1 200 ? 2.759 -13.756 22.042 1.00 88.75 200 TYR A CA 1
ATOM 1544 C C . TYR A 1 200 ? 2.846 -12.271 22.438 1.00 88.75 200 TYR A C 1
ATOM 1546 O O . TYR A 1 200 ? 3.845 -11.839 23.017 1.00 88.75 200 TYR A O 1
ATOM 1554 N N . MET A 1 201 ? 1.780 -11.493 22.226 1.00 87.69 201 MET A N 1
ATOM 1555 C CA . MET A 1 201 ? 1.746 -10.053 22.534 1.00 87.69 201 MET A CA 1
ATOM 1556 C C . MET A 1 201 ? 2.080 -9.674 23.988 1.00 87.69 201 MET A C 1
ATOM 1558 O O . MET A 1 201 ? 2.767 -8.667 24.160 1.00 87.69 201 MET A O 1
ATOM 1562 N N . PRO A 1 202 ? 1.709 -10.435 25.042 1.00 89.44 202 PRO A N 1
ATOM 1563 C CA . PRO A 1 202 ? 2.027 -10.037 26.418 1.00 89.44 202 PRO A CA 1
ATOM 1564 C C . PRO A 1 202 ? 3.530 -9.853 26.677 1.00 89.44 202 PRO A C 1
ATOM 1566 O O . PRO A 1 202 ? 3.937 -8.989 27.459 1.00 89.44 202 PRO A O 1
ATOM 1569 N N . ALA A 1 203 ? 4.362 -10.652 26.006 1.00 89.06 203 ALA A N 1
ATOM 1570 C CA . ALA A 1 203 ? 5.811 -10.621 26.167 1.00 89.06 203 ALA A CA 1
ATOM 1571 C C . ALA A 1 203 ? 6.510 -9.615 25.238 1.00 89.06 203 ALA A C 1
ATOM 1573 O O . ALA A 1 203 ? 7.645 -9.215 25.486 1.00 89.06 203 ALA A O 1
ATOM 1574 N N . VAL A 1 204 ? 5.841 -9.225 24.158 1.00 88.62 204 VAL A N 1
ATOM 1575 C CA . VAL A 1 204 ? 6.419 -8.456 23.051 1.00 88.62 204 VAL A CA 1
ATOM 1576 C C . VAL A 1 204 ? 5.983 -6.993 23.119 1.00 88.62 204 VAL A C 1
ATOM 1578 O O . VAL A 1 204 ? 6.799 -6.091 22.943 1.00 88.62 204 VAL A O 1
ATOM 1581 N N . GLU A 1 205 ? 4.715 -6.759 23.460 1.00 88.06 205 GLU A N 1
ATOM 1582 C CA . GLU A 1 205 ? 4.054 -5.452 23.524 1.00 88.06 205 GLU A CA 1
ATOM 1583 C C . GLU A 1 205 ? 3.367 -5.278 24.881 1.00 88.06 205 GLU A C 1
ATOM 1585 O O . GLU A 1 205 ? 2.175 -5.006 24.980 1.00 88.06 205 GLU A O 1
ATOM 1590 N N . THR A 1 206 ? 4.132 -5.467 25.959 1.00 89.44 206 THR A N 1
ATOM 1591 C CA . THR A 1 206 ? 3.618 -5.547 27.336 1.00 89.44 206 THR A CA 1
ATOM 1592 C C . THR A 1 206 ? 2.727 -4.369 27.748 1.00 89.44 206 THR A C 1
ATOM 1594 O O . THR A 1 206 ? 1.746 -4.586 28.454 1.00 89.44 206 THR A O 1
ATOM 1597 N N . GLY A 1 207 ? 3.042 -3.146 27.301 1.00 89.12 207 GLY A N 1
ATOM 1598 C CA . GLY A 1 207 ? 2.212 -1.958 27.541 1.00 89.12 207 GLY A CA 1
ATOM 1599 C C . GLY A 1 207 ? 0.843 -2.080 26.870 1.00 89.12 207 GLY A C 1
ATOM 1600 O O . GLY A 1 207 ? -0.168 -2.169 27.563 1.00 89.12 207 GLY A O 1
ATOM 1601 N N . GLN A 1 208 ? 0.827 -2.196 25.538 1.00 85.06 208 GLN A N 1
ATOM 1602 C CA . GLN A 1 208 ? -0.398 -2.357 24.745 1.00 85.06 208 GLN A CA 1
ATOM 1603 C C . GLN A 1 208 ? -1.231 -3.566 25.180 1.00 85.06 208 GLN A C 1
ATOM 1605 O O . GLN A 1 208 ? -2.448 -3.477 25.298 1.00 85.06 208 GLN A O 1
ATOM 1610 N N . TYR A 1 209 ? -0.605 -4.699 25.503 1.00 86.44 209 TYR A N 1
ATOM 1611 C CA . TYR A 1 209 ? -1.342 -5.833 26.058 1.00 86.44 209 TYR A CA 1
ATOM 1612 C C . TYR A 1 209 ? -2.053 -5.479 27.364 1.00 86.44 209 TYR A C 1
ATOM 1614 O O . TYR A 1 209 ? -3.242 -5.766 27.521 1.00 86.44 209 TYR A O 1
ATOM 1622 N N . ALA A 1 210 ? -1.350 -4.840 28.296 1.00 86.56 210 ALA A N 1
ATOM 1623 C CA . ALA A 1 210 ? -1.907 -4.520 29.600 1.00 86.56 210 ALA A CA 1
ATOM 1624 C C . ALA A 1 210 ? -3.044 -3.491 29.532 1.00 86.56 210 ALA A C 1
ATOM 1626 O O . ALA A 1 210 ? -4.002 -3.607 30.292 1.00 86.56 210 ALA A O 1
ATOM 1627 N N . VAL A 1 211 ? -2.946 -2.520 28.626 1.00 83.44 211 VAL A N 1
ATOM 1628 C CA . VAL A 1 211 ? -3.883 -1.391 28.538 1.00 83.44 211 VAL A CA 1
ATOM 1629 C C . VAL A 1 211 ? -5.001 -1.615 27.512 1.00 83.44 211 VAL A C 1
ATOM 1631 O O . VAL A 1 211 ? -6.078 -1.054 27.673 1.00 83.44 211 VAL A O 1
ATOM 1634 N N . THR A 1 212 ? -4.810 -2.523 26.552 1.00 76.69 212 THR A N 1
ATOM 1635 C CA . THR A 1 212 ? -5.742 -2.707 25.429 1.00 76.69 212 THR A CA 1
ATOM 1636 C C . THR A 1 212 ? -6.241 -4.149 25.301 1.00 76.69 212 THR A C 1
ATOM 1638 O O . THR A 1 212 ? -7.443 -4.410 25.377 1.00 76.69 212 THR A O 1
ATOM 1641 N N . TYR A 1 213 ? -5.336 -5.120 25.129 1.00 75.31 213 TYR A N 1
ATOM 1642 C CA . TYR A 1 213 ? -5.717 -6.486 24.721 1.00 75.31 213 TYR A CA 1
ATOM 1643 C C . TYR A 1 213 ? -6.212 -7.374 25.873 1.00 75.31 213 TYR A C 1
ATOM 1645 O O . TYR A 1 213 ? -7.012 -8.286 25.671 1.00 75.31 213 TYR A O 1
ATOM 1653 N N . SER A 1 214 ? -5.740 -7.132 27.096 1.00 68.88 214 SER A N 1
ATOM 1654 C CA . SER A 1 214 ? -5.985 -8.004 28.254 1.00 68.88 214 SER A CA 1
ATOM 1655 C C . SER A 1 214 ? -7.424 -7.953 28.803 1.00 68.88 214 SER A C 1
ATOM 1657 O O . SER A 1 214 ? -7.832 -8.840 29.560 1.00 68.88 214 SER A O 1
ATOM 1659 N N . PHE A 1 215 ? -8.232 -6.981 28.364 1.00 66.31 215 PHE A N 1
ATOM 1660 C CA . PHE A 1 215 ? -9.651 -6.792 28.721 1.00 66.31 215 PHE A CA 1
ATOM 1661 C C . PHE A 1 215 ? -10.611 -7.780 28.031 1.00 66.31 215 PHE A C 1
ATOM 1663 O O . PHE A 1 215 ? -11.761 -7.449 27.759 1.00 66.31 215 PHE A O 1
ATOM 1670 N N . SER A 1 216 ? -10.112 -8.972 27.707 1.00 57.16 216 SER A N 1
ATOM 1671 C CA . SER A 1 216 ? -10.784 -10.057 26.988 1.00 57.16 216 SER A CA 1
ATOM 1672 C C . SER A 1 216 ? -12.275 -10.210 27.322 1.00 57.16 216 SER A C 1
ATOM 1674 O O . SER A 1 216 ? -12.660 -10.240 28.484 1.00 57.16 216 SER A O 1
ATOM 1676 N N . ALA A 1 217 ? -13.102 -10.447 26.306 1.00 51.41 217 ALA A N 1
ATOM 1677 C CA . ALA A 1 217 ? -14.357 -11.165 26.491 1.00 51.41 217 ALA A CA 1
ATOM 1678 C C . ALA A 1 217 ? -14.549 -12.139 25.320 1.00 51.41 217 ALA A C 1
ATOM 1680 O O . ALA A 1 217 ? -15.168 -11.794 24.320 1.00 51.41 217 ALA A O 1
ATOM 1681 N N . LEU A 1 218 ? -14.028 -13.368 25.421 1.00 53.84 218 LEU A N 1
ATOM 1682 C CA . LEU A 1 218 ? -14.482 -14.444 24.527 1.00 53.84 218 LEU A CA 1
ATOM 1683 C C . LEU A 1 218 ? -15.695 -15.131 25.165 1.00 53.84 218 LEU A C 1
ATOM 1685 O O . LEU A 1 218 ? -15.627 -15.515 26.331 1.00 53.84 218 LEU A O 1
ATOM 1689 N N . PRO A 1 219 ? -16.806 -15.269 24.410 1.00 51.03 219 PRO A N 1
ATOM 1690 C CA . PRO A 1 219 ? -16.807 -16.116 23.209 1.00 51.03 219 PRO A CA 1
ATOM 1691 C C . PRO A 1 219 ? -16.937 -15.428 21.830 1.00 51.03 219 PRO A C 1
ATOM 1693 O O . PRO A 1 219 ? -16.644 -16.097 20.838 1.00 51.03 219 PRO A O 1
ATOM 1696 N N . ASP A 1 220 ? -17.314 -14.142 21.730 1.00 65.12 220 ASP A N 1
ATOM 1697 C CA . ASP A 1 220 ? -17.798 -13.556 20.456 1.00 65.12 220 ASP A CA 1
ATOM 1698 C C . ASP A 1 220 ? -16.894 -12.478 19.796 1.00 65.12 220 ASP A C 1
ATOM 1700 O O . ASP A 1 220 ? -16.954 -12.313 18.571 1.00 65.12 220 ASP A O 1
ATOM 1704 N N . TYR A 1 221 ? -16.031 -11.765 20.540 1.00 74.19 221 TYR A N 1
ATOM 1705 C CA . TYR A 1 221 ? -15.108 -10.753 19.983 1.00 74.19 221 TYR A CA 1
ATOM 1706 C C . TYR A 1 221 ? -13.845 -10.528 20.842 1.00 74.19 221 TYR A C 1
ATOM 1708 O O . TYR A 1 221 ? -13.781 -10.924 22.001 1.00 74.19 221 TYR A O 1
ATOM 1716 N N . LEU A 1 222 ? -12.812 -9.902 20.271 1.00 75.62 222 LEU A N 1
ATOM 1717 C CA . LEU A 1 222 ? -11.549 -9.551 20.934 1.00 75.62 222 LEU A CA 1
ATOM 1718 C C . LEU A 1 222 ? -11.326 -8.047 20.852 1.00 75.62 222 LEU A C 1
ATOM 1720 O O . LEU A 1 222 ? -11.370 -7.474 19.768 1.00 75.62 222 LEU A O 1
ATOM 1724 N N . ARG A 1 223 ? -11.039 -7.392 21.974 1.00 71.19 223 ARG A N 1
ATOM 1725 C CA . ARG A 1 223 ? -10.698 -5.968 21.950 1.00 71.19 223 ARG A CA 1
ATOM 1726 C C . ARG A 1 223 ? -9.284 -5.779 21.397 1.00 71.19 223 ARG A C 1
ATOM 1728 O O . ARG A 1 223 ? -8.356 -6.426 21.875 1.00 71.19 223 ARG A O 1
ATOM 1735 N N . SER A 1 224 ? -9.135 -4.913 20.393 1.00 64.00 224 SER A N 1
ATOM 1736 C CA . SER A 1 224 ? -7.849 -4.646 19.732 1.00 64.00 224 SER A CA 1
ATOM 1737 C C . SER A 1 224 ? -7.377 -3.200 19.870 1.00 64.00 224 SER A C 1
ATOM 1739 O O . SER A 1 224 ? -6.185 -2.950 19.741 1.00 64.00 224 SER A O 1
ATOM 1741 N N . SER A 1 225 ? -8.262 -2.238 20.115 1.00 63.50 225 SER A N 1
ATOM 1742 C CA . SER A 1 225 ? -7.869 -0.876 20.477 1.00 63.50 225 SER A CA 1
ATOM 1743 C C . SER A 1 225 ? -8.899 -0.223 21.392 1.00 63.50 225 SER A C 1
ATOM 1745 O O . SER A 1 225 ? -10.046 -0.676 21.500 1.00 63.50 225 SER A O 1
ATOM 1747 N N . ASP A 1 226 ? -8.463 0.830 22.079 1.00 57.31 226 ASP A N 1
ATOM 1748 C CA . ASP A 1 226 ? -9.309 1.635 22.959 1.00 57.31 226 ASP A CA 1
ATOM 1749 C C . ASP A 1 226 ? -10.053 2.733 22.201 1.00 57.31 226 ASP A C 1
ATOM 1751 O O . ASP A 1 226 ? -11.126 3.150 22.632 1.00 57.31 226 ASP A O 1
ATOM 1755 N N . CYS A 1 227 ? -9.540 3.135 21.038 1.00 54.34 227 CYS A N 1
ATOM 1756 C CA . CYS A 1 227 ? -10.175 4.122 20.185 1.00 54.34 227 CYS A CA 1
ATOM 1757 C C . CYS A 1 227 ? -11.233 3.505 19.256 1.00 54.34 227 CYS A C 1
ATOM 1759 O O . CYS A 1 227 ? -12.338 4.030 19.191 1.00 54.34 227 CYS A O 1
ATOM 1761 N N . CYS A 1 228 ? -10.930 2.417 18.529 1.00 61.16 228 CYS A N 1
ATOM 1762 C CA . CYS A 1 228 ? -11.642 2.178 17.264 1.00 61.16 228 CYS A CA 1
ATOM 1763 C C . CYS A 1 228 ? -11.713 0.724 16.760 1.00 61.16 228 CYS A C 1
ATOM 1765 O O . CYS A 1 228 ? -12.145 0.533 15.629 1.00 61.16 228 CYS A O 1
ATOM 1767 N N . ALA A 1 229 ? -11.250 -0.302 17.486 1.00 70.44 229 ALA A N 1
ATOM 1768 C CA . ALA A 1 229 ? -11.150 -1.651 16.915 1.00 70.44 229 ALA A CA 1
ATOM 1769 C C . ALA A 1 229 ? -11.473 -2.781 17.899 1.00 70.44 229 ALA A C 1
ATOM 1771 O O . ALA A 1 229 ? -10.866 -2.939 18.963 1.00 70.44 229 ALA A O 1
ATOM 1772 N N . SER A 1 230 ? -12.372 -3.658 17.466 1.00 78.62 230 SER A N 1
ATOM 1773 C CA . SER A 1 230 ? -12.524 -5.005 18.002 1.00 78.62 230 SER A CA 1
ATOM 1774 C C . SER A 1 230 ? -12.502 -6.010 16.848 1.00 78.62 230 SER A C 1
ATOM 1776 O O . SER A 1 230 ? -12.666 -5.652 15.679 1.00 78.62 230 SER A O 1
ATOM 1778 N N . ILE A 1 231 ? -12.180 -7.258 17.164 1.00 84.69 231 ILE A N 1
ATOM 1779 C CA . ILE A 1 231 ? -12.043 -8.357 16.221 1.00 84.69 231 ILE A CA 1
ATOM 1780 C C . ILE A 1 231 ? -13.152 -9.355 16.521 1.00 84.69 231 ILE A C 1
ATOM 1782 O O . ILE A 1 231 ? -13.109 -10.083 17.512 1.00 84.69 231 ILE A O 1
ATOM 1786 N N . LYS A 1 232 ? -14.145 -9.412 15.646 1.00 87.19 232 LYS A N 1
ATOM 1787 C CA . LYS A 1 232 ? -15.294 -10.299 15.766 1.00 87.19 232 LYS A CA 1
ATOM 1788 C C . LYS A 1 232 ? -15.003 -11.654 15.145 1.00 87.19 232 LYS A C 1
ATOM 1790 O O . LYS A 1 232 ? -14.308 -11.746 14.131 1.00 87.19 232 LYS A O 1
ATOM 1795 N N . ARG A 1 233 ? -15.564 -12.711 15.733 1.00 90.00 233 ARG A N 1
ATOM 1796 C CA . ARG A 1 233 ? -15.484 -14.063 15.173 1.00 90.00 233 ARG A CA 1
ATOM 1797 C C . ARG A 1 233 ? -16.691 -14.341 14.280 1.00 90.00 233 ARG A C 1
ATOM 1799 O O . ARG A 1 233 ? -17.832 -14.090 14.662 1.00 90.00 233 ARG A O 1
ATOM 1806 N N . THR A 1 234 ? -16.461 -14.883 13.090 1.00 92.25 234 THR A N 1
ATOM 1807 C CA . THR A 1 234 ? -17.538 -15.309 12.189 1.00 92.25 234 THR A CA 1
ATOM 1808 C C . THR A 1 234 ? -18.246 -16.539 12.773 1.00 92.25 234 THR A C 1
ATOM 1810 O O . THR A 1 234 ? -17.584 -17.548 13.042 1.00 92.25 234 THR A O 1
ATOM 1813 N N . PRO A 1 235 ? -19.574 -16.502 12.984 1.00 91.81 235 PRO A N 1
ATOM 1814 C CA . PRO A 1 235 ? -20.301 -17.571 13.652 1.00 91.81 235 PRO A CA 1
ATOM 1815 C C . PRO A 1 235 ? -20.515 -18.786 12.743 1.00 91.81 235 PRO A C 1
ATOM 1817 O O . PRO A 1 235 ? -20.330 -18.748 11.522 1.00 91.81 235 PRO A O 1
ATOM 1820 N N . GLY A 1 236 ? -20.940 -19.892 13.356 1.00 91.19 236 GLY A N 1
ATOM 1821 C CA . GLY A 1 236 ? -21.341 -21.097 12.632 1.00 91.19 236 GLY A CA 1
ATOM 1822 C C . GLY A 1 236 ? -22.476 -20.824 11.637 1.00 91.19 236 GLY A C 1
ATOM 1823 O O . GLY A 1 236 ? -23.376 -20.035 11.910 1.00 91.19 236 GLY A O 1
ATOM 1824 N N . GLY A 1 237 ? -22.439 -21.498 10.485 1.00 90.75 237 GLY A N 1
ATOM 1825 C CA . GLY A 1 237 ? -23.423 -21.331 9.405 1.00 90.75 237 GLY A CA 1
ATOM 1826 C C . GLY A 1 237 ? -22.971 -20.421 8.258 1.00 90.75 237 GLY A C 1
ATOM 1827 O O . GLY A 1 237 ? -23.613 -20.423 7.211 1.00 90.75 237 GLY A O 1
ATOM 1828 N N . HIS A 1 238 ? -21.847 -19.715 8.411 1.00 92.69 238 HIS A N 1
ATOM 1829 C CA . HIS A 1 238 ? -21.207 -18.939 7.344 1.00 92.69 238 HIS A CA 1
ATOM 1830 C C . HIS A 1 238 ? -19.981 -19.679 6.772 1.00 92.69 238 HIS A C 1
ATOM 1832 O O . HIS A 1 238 ? -19.383 -20.491 7.483 1.00 92.69 238 HIS A O 1
ATOM 1838 N N . PRO A 1 239 ? -19.567 -19.411 5.513 1.00 92.44 239 PRO A N 1
ATOM 1839 C CA . PRO A 1 239 ? -18.446 -20.115 4.876 1.00 92.44 239 PRO A CA 1
ATOM 1840 C C . PRO A 1 239 ? -17.136 -20.048 5.670 1.00 92.44 239 PRO A C 1
ATOM 1842 O O . PRO A 1 239 ? -16.418 -21.037 5.765 1.00 92.44 239 PRO A O 1
ATOM 1845 N N . TRP A 1 240 ? -16.859 -18.899 6.285 1.00 93.25 240 TRP A N 1
ATOM 1846 C CA . TRP A 1 240 ? -15.642 -18.633 7.053 1.00 93.25 240 TRP A CA 1
ATOM 1847 C C . TRP A 1 240 ? -15.847 -18.778 8.567 1.00 93.25 240 TRP A C 1
ATOM 1849 O O . TRP A 1 240 ? -15.215 -18.075 9.350 1.00 93.25 240 TRP A O 1
ATOM 1859 N N . ALA A 1 241 ? -16.734 -19.677 9.007 1.00 93.06 241 ALA A N 1
ATOM 1860 C CA . ALA A 1 241 ? -16.982 -19.908 10.430 1.00 93.06 241 ALA A CA 1
ATOM 1861 C C . ALA A 1 241 ? -15.671 -20.109 11.220 1.00 93.06 241 ALA A C 1
ATOM 1863 O O . ALA A 1 241 ? -14.810 -20.923 10.866 1.00 93.06 241 ALA A O 1
ATOM 1864 N N . GLY A 1 242 ? -15.526 -19.348 12.304 1.00 90.50 242 GLY A N 1
ATOM 1865 C CA . GLY A 1 242 ? -14.353 -19.321 13.170 1.00 90.50 242 GLY A CA 1
ATOM 1866 C C . GLY A 1 242 ? -13.205 -18.413 12.716 1.00 90.50 242 GLY A C 1
ATOM 1867 O O . GLY A 1 242 ? -12.255 -18.286 13.483 1.00 90.50 242 GLY A O 1
ATOM 1868 N N . ALA A 1 243 ? -13.287 -17.790 11.535 1.00 92.81 243 ALA A N 1
ATOM 1869 C CA . ALA A 1 243 ? -12.393 -16.707 11.126 1.00 92.81 243 ALA A CA 1
ATOM 1870 C C . ALA A 1 243 ? -12.675 -15.420 11.920 1.00 92.81 243 ALA A C 1
ATOM 1872 O O . ALA A 1 243 ? -13.707 -15.300 12.583 1.00 92.81 243 ALA A O 1
ATOM 1873 N N . TYR A 1 244 ? -11.760 -14.462 11.833 1.00 90.75 244 TYR A N 1
ATOM 1874 C CA . TYR A 1 244 ? -11.758 -13.227 12.605 1.00 90.75 244 TYR A CA 1
ATOM 1875 C C . TYR A 1 244 ? -11.681 -12.009 11.687 1.00 90.75 244 TYR A C 1
ATOM 1877 O O . TYR A 1 244 ? -10.986 -12.033 10.671 1.00 90.75 244 TYR A O 1
ATOM 1885 N N . TRP A 1 245 ? -12.365 -10.930 12.049 1.00 89.69 245 TRP A N 1
ATOM 1886 C CA . TRP A 1 245 ? -12.362 -9.695 11.270 1.00 89.69 245 TRP A CA 1
ATOM 1887 C C . TRP A 1 245 ? -12.618 -8.474 12.148 1.00 89.69 245 TRP A C 1
ATOM 1889 O O . TRP A 1 245 ? -13.347 -8.550 13.133 1.00 89.69 245 TRP A O 1
ATOM 1899 N N . GLY A 1 246 ? -12.000 -7.351 11.794 1.00 86.38 246 GLY A N 1
ATOM 1900 C CA . GLY A 1 246 ? -12.195 -6.076 12.471 1.00 86.38 246 GLY A CA 1
ATOM 1901 C C . GLY A 1 246 ? -13.610 -5.564 12.230 1.00 86.38 246 GLY A C 1
ATOM 1902 O O . GLY A 1 246 ? -13.957 -5.297 11.082 1.00 86.38 246 GLY A O 1
ATOM 1903 N N . ASN A 1 247 ? -14.414 -5.440 13.283 1.00 81.38 247 ASN A N 1
ATOM 1904 C CA . ASN A 1 247 ? -15.810 -5.007 13.188 1.00 81.38 247 ASN A CA 1
ATOM 1905 C C . ASN A 1 247 ? -16.014 -3.524 13.507 1.00 81.38 247 ASN A C 1
ATOM 1907 O O . ASN A 1 247 ? -17.138 -3.048 13.4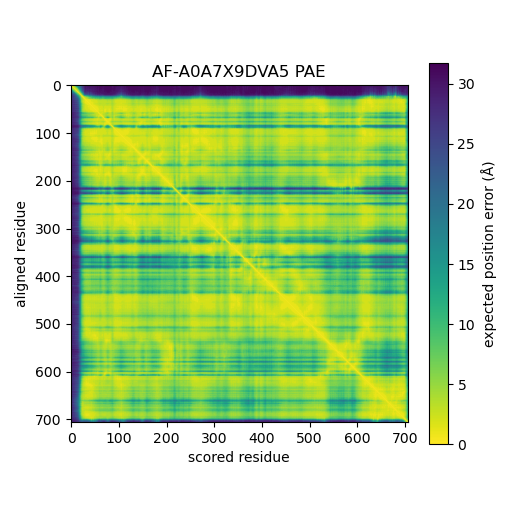92 1.00 81.38 247 ASN A O 1
ATOM 1911 N N . HIS A 1 248 ? -14.956 -2.774 13.759 1.00 76.19 248 HIS A N 1
ATOM 1912 C CA . HIS A 1 248 ? -14.999 -1.320 13.724 1.00 76.19 248 HIS A CA 1
ATOM 1913 C C . HIS A 1 248 ? -14.053 -0.893 12.606 1.00 76.19 248 HIS A C 1
ATOM 1915 O O . HIS A 1 248 ? -12.839 -0.787 12.753 1.00 76.19 248 HIS A O 1
ATOM 1921 N N . ASN A 1 249 ? -14.630 -0.801 11.413 1.00 72.50 249 ASN A N 1
ATOM 1922 C CA . ASN A 1 249 ? -13.984 -0.295 10.215 1.00 72.50 249 ASN A CA 1
ATOM 1923 C C . ASN A 1 249 ? -13.755 1.203 10.344 1.00 72.50 249 ASN A C 1
ATOM 1925 O O . ASN A 1 249 ? -14.726 1.956 10.426 1.00 72.50 249 ASN A O 1
ATOM 1929 N N . SER A 1 250 ? -12.495 1.630 10.313 1.00 71.31 250 SER A N 1
ATOM 1930 C CA . SER A 1 250 ? -12.198 3.048 10.139 1.00 71.31 250 SER A CA 1
ATOM 1931 C C . SER A 1 250 ? -12.410 3.446 8.678 1.00 71.31 250 SER A C 1
ATOM 1933 O O . SER A 1 250 ? -11.979 2.732 7.761 1.00 71.31 250 SER A O 1
ATOM 1935 N N . ARG A 1 251 ? -13.028 4.613 8.465 1.00 81.06 251 ARG A N 1
ATOM 1936 C CA . ARG A 1 251 ? -13.028 5.325 7.181 1.00 81.06 251 ARG A CA 1
ATOM 1937 C C . ARG A 1 251 ? -11.622 5.524 6.611 1.00 81.06 251 ARG A C 1
ATOM 1939 O O . ARG A 1 251 ? -11.487 5.549 5.392 1.00 81.06 251 ARG A O 1
ATOM 1946 N N . ASP A 1 252 ? -10.586 5.539 7.447 1.00 80.69 252 ASP A N 1
ATOM 1947 C CA . ASP A 1 252 ? -9.199 5.755 7.017 1.00 80.69 252 ASP A CA 1
ATOM 1948 C C . ASP A 1 252 ? -8.667 4.610 6.141 1.00 80.69 252 ASP A C 1
ATOM 1950 O O . ASP A 1 252 ? -7.871 4.811 5.229 1.00 80.69 252 ASP A O 1
ATOM 1954 N N . ASN A 1 253 ? -9.166 3.386 6.347 1.00 84.75 253 ASN A N 1
ATOM 1955 C CA . ASN A 1 253 ? -8.759 2.223 5.555 1.00 84.75 253 ASN A CA 1
ATOM 1956 C C . ASN A 1 253 ? -9.521 2.120 4.216 1.00 84.75 253 ASN A C 1
ATOM 1958 O O . ASN A 1 253 ? -9.168 1.326 3.340 1.00 84.75 253 ASN A O 1
ATOM 1962 N N . PHE A 1 254 ? -10.612 2.874 4.049 1.00 90.44 254 PHE A N 1
ATOM 1963 C CA . PHE A 1 254 ? -11.491 2.749 2.887 1.00 90.44 254 PHE A CA 1
ATOM 1964 C C . PHE A 1 254 ? -10.870 3.250 1.568 1.00 90.44 254 PHE A C 1
ATOM 1966 O O . PHE A 1 254 ? -11.052 2.561 0.554 1.00 90.44 254 PHE A O 1
ATOM 1973 N N . PRO A 1 255 ? -10.132 4.380 1.526 1.00 93.06 255 PRO A N 1
ATOM 1974 C CA . PRO A 1 255 ? -9.416 4.807 0.325 1.00 93.06 255 PRO A CA 1
ATOM 1975 C C . PRO A 1 255 ? -8.409 3.775 -0.179 1.00 93.06 255 PRO A C 1
ATOM 1977 O O . PRO A 1 255 ? -8.401 3.489 -1.378 1.00 93.06 255 PRO A O 1
ATOM 1980 N N . ASP A 1 256 ? -7.619 3.177 0.722 1.00 93.31 256 ASP A N 1
ATOM 1981 C CA . ASP A 1 256 ? -6.673 2.114 0.365 1.00 93.31 256 ASP A CA 1
ATOM 1982 C C . ASP A 1 256 ? -7.415 0.921 -0.240 1.00 93.31 256 ASP A C 1
ATOM 1984 O O . ASP A 1 256 ? -7.198 0.579 -1.403 1.00 93.31 256 ASP A O 1
ATOM 1988 N N . LEU A 1 257 ? -8.385 0.355 0.486 1.00 93.88 257 LEU A N 1
ATOM 1989 C CA . LEU A 1 257 ? -9.186 -0.769 -0.001 1.00 93.88 257 LEU A CA 1
ATOM 1990 C C . LEU A 1 257 ? -9.775 -0.480 -1.393 1.00 93.88 257 LEU A C 1
ATOM 1992 O O . LEU A 1 257 ? -9.675 -1.298 -2.314 1.00 93.88 257 LEU A O 1
ATOM 1996 N N . SER A 1 258 ? -10.353 0.708 -1.565 1.00 95.94 258 SER A N 1
ATOM 1997 C CA . SER A 1 258 ? -10.980 1.146 -2.811 1.00 95.94 258 SER A CA 1
ATOM 1998 C C . SER A 1 258 ? -9.989 1.304 -3.961 1.00 95.94 258 SER A C 1
ATOM 2000 O O . SER A 1 258 ? -10.334 0.985 -5.099 1.00 95.94 258 SER A O 1
ATOM 2002 N N . LEU A 1 259 ? -8.750 1.719 -3.698 1.00 96.81 259 LEU A N 1
ATOM 2003 C CA . LEU A 1 259 ? -7.678 1.726 -4.693 1.00 96.81 259 LEU A CA 1
ATOM 2004 C C . LEU A 1 259 ? -7.391 0.312 -5.219 1.00 96.81 259 LEU A C 1
ATOM 2006 O O . LEU A 1 259 ? -7.243 0.109 -6.431 1.00 96.81 259 LEU A O 1
ATOM 2010 N N . GLY A 1 260 ? -7.402 -0.683 -4.330 1.00 97.25 260 GLY A N 1
ATOM 2011 C CA . GLY A 1 260 ? -7.352 -2.097 -4.702 1.00 97.25 260 GLY A CA 1
ATOM 2012 C C . GLY A 1 260 ? -8.544 -2.519 -5.567 1.00 97.25 260 GLY A C 1
ATOM 2013 O O . GLY A 1 260 ? -8.365 -3.176 -6.596 1.00 97.25 260 GLY A O 1
ATOM 2014 N N . LEU A 1 261 ? -9.763 -2.109 -5.195 1.00 98.19 261 LEU A N 1
ATOM 2015 C CA . LEU A 1 261 ? -10.988 -2.419 -5.946 1.00 98.19 261 LEU A CA 1
ATOM 2016 C C . LEU A 1 261 ? -10.970 -1.807 -7.355 1.00 98.19 261 LEU A C 1
ATOM 2018 O O . LEU A 1 261 ? -11.291 -2.492 -8.328 1.00 98.19 261 LEU A O 1
ATOM 2022 N N . VAL A 1 262 ? -10.544 -0.547 -7.492 1.00 98.56 262 VAL A N 1
ATOM 2023 C CA . VAL A 1 262 ? -10.368 0.119 -8.793 1.00 98.56 262 VAL A CA 1
ATOM 2024 C C . VAL A 1 262 ? -9.305 -0.600 -9.624 1.00 98.56 262 VAL A C 1
ATOM 2026 O O . VAL A 1 262 ? -9.535 -0.875 -10.801 1.00 98.56 262 VAL A O 1
ATOM 2029 N N . THR A 1 263 ? -8.185 -0.998 -9.015 1.00 98.44 263 THR A N 1
ATOM 2030 C CA . THR A 1 263 ? -7.153 -1.801 -9.693 1.00 98.44 263 THR A CA 1
ATOM 2031 C C . THR A 1 263 ? -7.719 -3.135 -10.197 1.00 98.44 263 THR A C 1
ATOM 2033 O O . THR A 1 263 ? -7.442 -3.548 -11.324 1.00 98.44 263 THR A O 1
ATOM 2036 N N . ALA A 1 264 ? -8.573 -3.806 -9.420 1.00 98.69 264 ALA A N 1
ATOM 2037 C CA . ALA A 1 264 ? -9.252 -5.015 -9.878 1.00 98.69 264 ALA A CA 1
ATOM 2038 C C . ALA A 1 264 ? -10.192 -4.740 -11.068 1.00 98.69 264 ALA A C 1
ATOM 2040 O O . ALA A 1 264 ? -10.248 -5.545 -11.999 1.00 98.69 264 ALA A O 1
ATOM 2041 N N . MET A 1 265 ? -10.879 -3.592 -11.105 1.00 98.69 265 MET A N 1
ATOM 2042 C CA . MET A 1 265 ? -11.671 -3.197 -12.280 1.00 98.69 265 MET A CA 1
ATOM 2043 C C . MET A 1 265 ? -10.800 -3.027 -13.531 1.00 98.69 265 MET A C 1
ATOM 2045 O O . MET A 1 265 ? -11.198 -3.458 -14.616 1.00 98.69 265 MET A O 1
ATOM 2049 N N . GLU A 1 266 ? -9.611 -2.439 -13.391 1.00 98.06 266 GLU A N 1
ATOM 2050 C CA . GLU A 1 266 ? -8.649 -2.300 -14.487 1.00 98.06 266 GLU A CA 1
ATOM 2051 C C . GLU A 1 266 ? -8.163 -3.663 -14.985 1.00 98.06 266 GLU A C 1
ATOM 2053 O O . GLU A 1 266 ? -8.206 -3.919 -16.186 1.00 98.06 266 GLU A O 1
ATOM 2058 N N . ILE A 1 267 ? -7.769 -4.565 -14.079 1.00 98.44 267 ILE A N 1
ATOM 2059 C CA . ILE A 1 267 ? -7.310 -5.918 -14.433 1.00 98.44 267 ILE A CA 1
ATOM 2060 C C . ILE A 1 267 ? -8.427 -6.702 -15.123 1.00 98.44 267 ILE A C 1
ATOM 2062 O O . ILE A 1 267 ? -8.186 -7.352 -16.138 1.00 98.44 267 ILE A O 1
ATOM 2066 N N . ALA A 1 268 ? -9.662 -6.623 -14.618 1.00 98.25 268 ALA A N 1
ATOM 2067 C CA . ALA A 1 268 ? -10.814 -7.286 -15.223 1.00 98.25 268 ALA A CA 1
ATOM 2068 C C . ALA A 1 268 ? -11.081 -6.804 -16.664 1.00 98.25 268 ALA A C 1
ATOM 2070 O O . ALA A 1 268 ? -11.570 -7.587 -17.487 1.00 98.25 268 ALA A O 1
ATOM 2071 N N . ALA A 1 269 ? -10.744 -5.545 -16.966 1.00 96.50 269 ALA A N 1
ATOM 2072 C CA . ALA A 1 269 ? -10.870 -4.930 -18.285 1.00 96.50 269 ALA A CA 1
ATOM 2073 C C . ALA A 1 269 ? -9.608 -5.055 -19.168 1.00 96.50 269 ALA A C 1
ATOM 2075 O O . ALA A 1 269 ? -9.705 -4.848 -20.381 1.00 96.50 269 ALA A O 1
ATOM 2076 N N . ASP A 1 270 ? -8.439 -5.394 -18.610 1.00 93.19 270 ASP A N 1
ATOM 2077 C CA . ASP A 1 270 ? -7.177 -5.472 -19.354 1.00 93.19 270 ASP A CA 1
ATOM 2078 C C . ASP A 1 270 ? -7.147 -6.712 -20.261 1.00 93.19 270 ASP A C 1
ATOM 2080 O O . ASP A 1 270 ? -7.095 -7.858 -19.810 1.00 93.19 270 ASP A O 1
ATOM 2084 N N . GLY A 1 271 ? -7.126 -6.486 -21.577 1.00 89.38 271 GLY A N 1
ATOM 2085 C CA . GLY A 1 271 ? -7.024 -7.549 -22.578 1.00 89.38 271 GLY A CA 1
ATOM 2086 C C . GLY A 1 271 ? -5.707 -8.336 -22.539 1.00 89.38 271 GLY A C 1
ATOM 2087 O O . GLY A 1 271 ? -5.641 -9.413 -23.128 1.00 89.38 271 GLY A O 1
ATOM 2088 N N . ARG A 1 272 ? -4.673 -7.825 -21.858 1.00 90.00 272 ARG A N 1
ATOM 2089 C CA . ARG A 1 272 ? -3.376 -8.496 -21.669 1.00 90.00 272 ARG A CA 1
ATOM 2090 C C . ARG A 1 272 ? -3.333 -9.360 -20.408 1.00 90.00 272 ARG A C 1
ATOM 2092 O O . ARG A 1 272 ? -2.431 -10.185 -20.282 1.00 90.00 272 ARG A O 1
ATOM 2099 N N . ALA A 1 273 ? -4.267 -9.181 -19.471 1.00 94.81 273 ALA A N 1
ATOM 2100 C CA . ALA A 1 273 ? -4.341 -10.016 -18.279 1.00 94.81 273 ALA A CA 1
ATOM 2101 C C . ALA A 1 273 ? -4.811 -11.435 -18.639 1.00 94.81 273 ALA A C 1
ATOM 2103 O O . ALA A 1 273 ? -5.695 -11.643 -19.482 1.00 94.81 273 ALA A O 1
ATOM 2104 N N . THR A 1 274 ? -4.226 -12.436 -17.984 1.00 96.06 274 THR A N 1
ATOM 2105 C CA . THR A 1 274 ? -4.575 -13.842 -18.208 1.00 96.06 274 THR A CA 1
ATOM 2106 C C . THR A 1 274 ? -6.032 -14.122 -17.811 1.00 96.06 274 THR A C 1
ATOM 2108 O O . THR A 1 274 ? -6.645 -13.354 -17.062 1.00 96.06 274 THR A O 1
ATOM 2111 N N . PRO A 1 275 ? -6.653 -15.208 -18.311 1.00 96.31 275 PRO A N 1
ATOM 2112 C CA . PRO A 1 275 ? -7.990 -15.598 -17.865 1.00 96.31 275 PRO A CA 1
ATOM 2113 C C . PRO A 1 275 ? -8.087 -15.759 -16.341 1.00 96.31 275 PRO A C 1
ATOM 2115 O O . PRO A 1 275 ? -9.060 -15.280 -15.764 1.00 96.31 275 PRO A O 1
ATOM 2118 N N . LEU A 1 276 ? -7.051 -16.341 -15.719 1.00 94.75 276 LEU A N 1
ATOM 2119 C CA . LEU A 1 276 ? -6.952 -16.565 -14.276 1.00 94.75 276 LEU A CA 1
ATOM 2120 C C . LEU A 1 276 ? -7.023 -15.244 -13.497 1.00 94.75 276 LEU A C 1
ATOM 2122 O O . LEU A 1 276 ? -7.904 -15.072 -12.658 1.00 94.75 276 LEU A O 1
ATOM 2126 N N . LEU A 1 277 ? -6.171 -14.271 -13.840 1.00 97.12 277 LEU A N 1
ATOM 2127 C CA . LEU A 1 277 ? -6.195 -12.956 -13.193 1.00 97.12 277 LEU A CA 1
ATOM 2128 C C . LEU A 1 277 ? -7.515 -12.221 -13.414 1.00 97.12 277 LEU A C 1
ATOM 2130 O O . LEU A 1 277 ? -8.060 -11.638 -12.480 1.00 97.12 277 LEU A O 1
ATOM 2134 N N . ARG A 1 278 ? -8.053 -12.250 -14.638 1.00 98.06 278 ARG A N 1
ATOM 2135 C CA . ARG A 1 278 ? -9.320 -11.569 -14.939 1.00 98.06 278 ARG A CA 1
ATOM 2136 C C . ARG A 1 278 ? -10.495 -12.171 -14.176 1.00 98.06 278 ARG A C 1
ATOM 2138 O O . ARG A 1 278 ? -11.438 -11.452 -13.866 1.00 98.06 278 ARG A O 1
ATOM 2145 N N . GLU A 1 279 ? -10.482 -13.473 -13.912 1.00 96.88 279 GLU A N 1
ATOM 2146 C CA . GLU A 1 279 ? -11.514 -14.133 -13.114 1.00 96.88 279 GLU A CA 1
ATOM 2147 C C . GLU A 1 279 ? -11.451 -13.724 -11.644 1.00 96.88 279 GLU A C 1
ATOM 2149 O O . GLU A 1 279 ? -12.462 -13.258 -11.115 1.00 96.88 279 GLU A O 1
ATOM 2154 N N . ALA A 1 280 ? -10.268 -13.792 -11.028 1.00 97.31 280 ALA A N 1
ATOM 2155 C CA . ALA A 1 280 ? -10.065 -13.315 -9.661 1.00 97.31 280 ALA A CA 1
ATOM 2156 C C . ALA A 1 280 ? -10.449 -11.832 -9.525 1.00 97.31 280 ALA A C 1
ATOM 2158 O O . ALA A 1 280 ? -11.225 -11.459 -8.645 1.00 97.31 280 ALA A O 1
ATOM 2159 N N . ALA A 1 281 ? -10.009 -10.995 -10.468 1.00 98.62 281 ALA A N 1
ATOM 2160 C CA . ALA A 1 281 ? -10.349 -9.580 -10.501 1.00 98.62 281 ALA A CA 1
ATOM 2161 C C . ALA A 1 281 ? -11.864 -9.340 -10.625 1.00 98.62 281 ALA A C 1
ATOM 2163 O O . ALA A 1 281 ? -12.406 -8.508 -9.909 1.00 98.62 281 ALA A O 1
ATOM 2164 N N . ARG A 1 282 ? -12.593 -10.096 -11.461 1.00 98.56 282 ARG A N 1
ATOM 2165 C CA . ARG A 1 282 ? -14.065 -9.990 -11.540 1.00 98.56 282 ARG A CA 1
ATOM 2166 C C . ARG A 1 282 ? -14.755 -10.348 -10.224 1.00 98.56 282 ARG A C 1
ATOM 2168 O O . ARG A 1 282 ? -15.747 -9.707 -9.882 1.00 98.56 282 ARG A O 1
ATOM 2175 N N . ALA A 1 283 ? -14.250 -11.342 -9.493 1.00 97.56 283 ALA A N 1
ATOM 2176 C CA . ALA A 1 283 ? -14.791 -11.691 -8.182 1.00 97.56 283 ALA A CA 1
ATOM 2177 C C . ALA A 1 283 ? -14.590 -10.551 -7.169 1.00 97.56 283 ALA A C 1
ATOM 2179 O O . ALA A 1 283 ? -15.521 -10.219 -6.435 1.00 97.56 283 ALA A O 1
ATOM 2180 N N . VAL A 1 284 ? -13.419 -9.905 -7.190 1.00 98.25 284 VAL A N 1
ATOM 2181 C CA . VAL A 1 284 ? -13.143 -8.698 -6.396 1.00 98.25 284 VAL A CA 1
ATOM 2182 C C . VAL A 1 284 ? -14.059 -7.546 -6.799 1.00 98.25 284 VAL A C 1
ATOM 2184 O O . VAL A 1 284 ? -14.647 -6.915 -5.931 1.00 98.25 284 VAL A O 1
ATOM 2187 N N . VAL A 1 285 ? -14.247 -7.293 -8.098 1.00 98.62 285 VAL A N 1
ATOM 2188 C CA . VAL A 1 285 ? -15.155 -6.239 -8.582 1.00 98.62 285 VAL A CA 1
ATOM 2189 C C . VAL A 1 285 ? -16.576 -6.463 -8.071 1.00 98.62 285 VAL A C 1
ATOM 2191 O O . VAL A 1 285 ? -17.208 -5.520 -7.610 1.00 98.62 285 VAL A O 1
ATOM 2194 N N . ALA A 1 286 ? -17.073 -7.701 -8.094 1.00 98.44 286 ALA A N 1
ATOM 2195 C CA . ALA A 1 286 ? -18.401 -8.010 -7.571 1.00 98.44 286 ALA A CA 1
ATOM 2196 C C . ALA A 1 286 ? -18.511 -7.765 -6.054 1.00 98.44 286 ALA A C 1
ATOM 2198 O O . ALA A 1 286 ? -19.550 -7.297 -5.593 1.00 98.44 286 ALA A O 1
ATOM 2199 N N . ALA A 1 287 ? -17.465 -8.076 -5.280 1.00 97.44 287 ALA A N 1
ATOM 2200 C CA . ALA A 1 287 ? -17.408 -7.757 -3.851 1.00 97.44 287 ALA A CA 1
ATOM 2201 C C . ALA A 1 287 ? -17.361 -6.239 -3.613 1.00 97.44 287 ALA A C 1
ATOM 2203 O O . ALA A 1 287 ? -18.172 -5.710 -2.856 1.00 97.44 287 ALA A O 1
ATOM 2204 N N . GLY A 1 288 ? -16.499 -5.527 -4.342 1.00 97.44 288 GLY A N 1
ATOM 2205 C CA . GLY A 1 288 ? -16.383 -4.070 -4.287 1.00 97.44 288 GLY A CA 1
ATOM 2206 C C . GLY A 1 288 ? -17.684 -3.346 -4.627 1.00 97.44 288 GLY A C 1
ATOM 2207 O O . GLY A 1 288 ? -18.045 -2.393 -3.946 1.00 97.44 288 GLY A O 1
ATOM 2208 N N . GLN A 1 289 ? -18.438 -3.849 -5.607 1.00 98.38 289 GLN A N 1
ATOM 2209 C CA . GLN A 1 289 ? -19.762 -3.322 -5.942 1.00 98.38 289 GLN A CA 1
ATOM 2210 C C . GLN A 1 289 ? -20.745 -3.453 -4.783 1.00 98.38 289 GLN A C 1
ATOM 2212 O O . GLN A 1 289 ? -21.448 -2.489 -4.497 1.00 98.38 289 GLN A O 1
ATOM 2217 N N . ARG A 1 290 ? -20.762 -4.592 -4.077 1.00 98.12 290 ARG A N 1
ATOM 2218 C CA . ARG A 1 290 ? -21.606 -4.761 -2.883 1.00 98.12 290 ARG A CA 1
ATOM 2219 C C . ARG A 1 290 ? -21.182 -3.833 -1.748 1.00 98.12 290 ARG A C 1
ATOM 2221 O O . ARG A 1 290 ? -22.057 -3.264 -1.105 1.00 98.12 290 ARG A O 1
ATOM 2228 N N . ILE A 1 291 ? -19.875 -3.651 -1.538 1.00 96.12 291 ILE A N 1
ATOM 2229 C CA . ILE A 1 291 ? -19.346 -2.695 -0.551 1.00 96.12 291 ILE A CA 1
ATOM 2230 C C . ILE A 1 291 ? -19.805 -1.274 -0.892 1.00 96.12 291 ILE A C 1
ATOM 2232 O O . ILE A 1 291 ? -20.430 -0.609 -0.069 1.00 96.12 291 ILE A O 1
ATOM 2236 N N . GLY A 1 292 ? -19.557 -0.821 -2.124 1.00 95.81 292 GLY A N 1
ATOM 2237 C CA . GLY A 1 292 ? -19.949 0.512 -2.575 1.00 95.81 292 GLY A CA 1
ATOM 2238 C C . GLY A 1 292 ? -21.462 0.735 -2.545 1.00 95.81 292 GLY A C 1
ATOM 2239 O O . GLY A 1 292 ? -21.911 1.807 -2.150 1.00 95.81 292 GLY A O 1
ATOM 2240 N N . ASP A 1 293 ? -22.259 -0.273 -2.912 1.00 97.06 293 ASP A N 1
ATOM 2241 C CA . ASP A 1 293 ? -23.724 -0.213 -2.848 1.00 97.06 293 ASP A CA 1
ATOM 2242 C C . ASP A 1 293 ? -24.231 -0.100 -1.403 1.00 97.06 293 ASP A C 1
ATOM 2244 O O . ASP A 1 293 ? -25.152 0.680 -1.142 1.00 97.06 293 ASP A O 1
ATOM 2248 N N . LEU A 1 294 ? -23.635 -0.845 -0.463 1.00 95.38 294 LEU A N 1
ATOM 2249 C CA . LEU A 1 294 ? -23.992 -0.783 0.955 1.00 95.38 294 LEU A CA 1
ATOM 2250 C C . LEU A 1 294 ? -23.660 0.599 1.532 1.00 95.38 294 LEU A C 1
ATOM 2252 O O . LEU A 1 294 ? -24.538 1.244 2.104 1.00 95.38 294 LEU A O 1
ATOM 2256 N N . ILE A 1 295 ? -22.447 1.103 1.284 1.00 93.25 295 ILE A N 1
ATOM 2257 C CA . ILE A 1 295 ? -22.033 2.440 1.735 1.00 93.25 295 ILE A CA 1
ATOM 2258 C C . ILE A 1 295 ? -22.934 3.517 1.131 1.00 93.25 295 ILE A C 1
ATOM 2260 O O . ILE A 1 295 ? -23.449 4.364 1.853 1.00 93.25 295 ILE A O 1
ATOM 2264 N N . ALA A 1 296 ? -23.197 3.473 -0.177 1.00 90.56 296 ALA A N 1
ATOM 2265 C CA . ALA A 1 296 ? -24.044 4.462 -0.842 1.00 90.56 296 ALA A CA 1
ATOM 2266 C C . ALA A 1 296 ? -25.517 4.412 -0.397 1.00 90.56 296 ALA A C 1
ATOM 2268 O O . ALA A 1 296 ? -26.239 5.390 -0.581 1.00 90.56 296 ALA A O 1
ATOM 2269 N N . THR A 1 297 ? -25.981 3.281 0.143 1.00 91.81 297 THR A N 1
ATOM 2270 C CA . THR A 1 297 ? -27.347 3.129 0.668 1.00 91.81 297 THR A CA 1
ATOM 2271 C C . THR A 1 297 ? -27.483 3.699 2.077 1.00 91.81 297 THR A C 1
ATOM 2273 O O 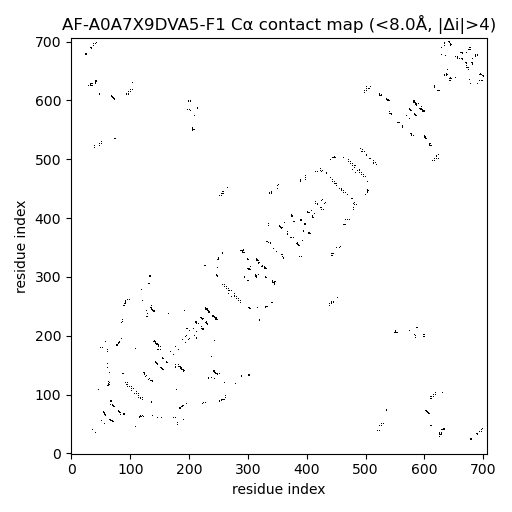. THR A 1 297 ? -28.531 4.250 2.409 1.00 91.81 297 THR A O 1
ATOM 2276 N N . HIS A 1 298 ? -26.441 3.559 2.897 1.00 89.94 298 HIS A N 1
ATOM 2277 C CA . HIS A 1 298 ? -26.456 3.958 4.305 1.00 89.94 298 HIS A CA 1
ATOM 2278 C C . HIS A 1 298 ? -25.731 5.282 4.588 1.00 89.94 298 HIS A C 1
ATOM 2280 O O . HIS A 1 298 ? -25.826 5.793 5.700 1.00 89.94 298 HIS A O 1
ATOM 2286 N N . ASP A 1 299 ? -25.030 5.834 3.595 1.00 87.00 299 ASP A N 1
ATOM 2287 C CA . ASP A 1 299 ? -24.086 6.951 3.724 1.00 87.00 299 ASP A CA 1
ATOM 2288 C C . ASP A 1 299 ? -22.963 6.691 4.752 1.00 87.00 299 ASP A C 1
ATOM 2290 O O . ASP A 1 299 ? -22.376 7.629 5.289 1.00 87.00 299 ASP A O 1
ATOM 2294 N N . ALA A 1 300 ? -22.667 5.419 5.033 1.00 88.94 300 ALA A N 1
ATOM 2295 C CA . ALA A 1 300 ? -21.690 4.999 6.031 1.00 88.94 300 ALA A CA 1
ATOM 2296 C C . ALA A 1 300 ? -21.149 3.595 5.731 1.00 88.94 300 ALA A C 1
ATOM 2298 O O . ALA A 1 300 ? -21.835 2.750 5.151 1.00 88.94 300 ALA A O 1
ATOM 2299 N N . ILE A 1 301 ? -19.921 3.330 6.172 1.00 90.12 301 ILE A N 1
ATOM 2300 C CA . ILE A 1 301 ? -19.373 1.980 6.275 1.00 90.12 301 ILE A CA 1
ATOM 2301 C C . ILE A 1 301 ? -20.115 1.267 7.399 1.00 90.12 301 ILE A C 1
ATOM 2303 O O . ILE A 1 301 ? -20.061 1.674 8.559 1.00 90.12 301 ILE A O 1
ATOM 2307 N N . MET A 1 302 ? -20.817 0.199 7.038 1.00 90.69 302 MET A N 1
ATOM 2308 C CA . MET A 1 302 ? -21.623 -0.581 7.969 1.00 90.69 302 MET A CA 1
ATOM 2309 C C . MET A 1 302 ? -20.804 -1.701 8.606 1.00 90.69 302 MET A C 1
ATOM 2311 O O . MET A 1 302 ? -19.844 -2.202 8.013 1.00 90.69 302 MET A O 1
ATOM 2315 N N . THR A 1 303 ? -21.217 -2.112 9.799 1.00 90.38 303 THR A N 1
ATOM 2316 C CA . THR A 1 303 ? -20.622 -3.218 10.540 1.00 90.38 303 THR A CA 1
ATOM 2317 C C . THR A 1 303 ? -21.644 -3.959 11.405 1.00 90.38 303 THR A C 1
ATOM 2319 O O . THR A 1 303 ? -22.811 -3.582 11.458 1.00 90.38 303 THR A O 1
ATOM 2322 N N . VAL A 1 304 ? -21.188 -5.002 12.101 1.00 88.38 304 VAL A N 1
ATOM 2323 C CA . VAL A 1 304 ? -21.902 -5.651 13.201 1.00 88.38 304 VAL A CA 1
ATOM 2324 C C . VAL A 1 304 ? -21.106 -5.467 14.498 1.00 88.38 304 VAL A C 1
ATOM 2326 O O . VAL A 1 304 ? -20.141 -6.196 14.757 1.00 88.38 304 VAL A O 1
ATOM 2329 N N . ASP A 1 305 ? -21.538 -4.541 15.345 1.00 83.12 305 ASP A N 1
ATOM 2330 C CA . ASP A 1 305 ? -20.890 -4.264 16.632 1.00 83.12 305 ASP A CA 1
ATOM 2331 C C . ASP A 1 305 ? -21.120 -5.370 17.690 1.00 83.12 305 ASP A C 1
ATOM 2333 O O . ASP A 1 305 ? -21.751 -6.401 17.450 1.00 83.12 305 ASP A O 1
ATOM 2337 N N . GLU A 1 306 ? -20.539 -5.196 18.870 1.00 79.31 306 GLU A N 1
ATOM 2338 C CA . GLU A 1 306 ? -20.584 -6.126 20.004 1.00 79.31 306 GLU A CA 1
ATOM 2339 C C . GLU A 1 306 ? -21.936 -6.140 20.727 1.00 79.31 306 GLU A C 1
ATOM 2341 O O . GLU A 1 306 ? -22.210 -7.030 21.532 1.00 79.31 306 GLU A O 1
ATOM 2346 N N . ARG A 1 307 ? -22.767 -5.125 20.485 1.00 80.06 307 ARG A N 1
ATOM 2347 C CA . ARG A 1 307 ? -23.998 -4.845 21.229 1.00 80.06 307 ARG A CA 1
ATOM 2348 C C . ARG A 1 307 ? -25.237 -5.340 20.502 1.00 80.06 307 ARG A C 1
ATOM 2350 O O . ARG A 1 307 ? -26.272 -5.525 21.143 1.00 80.06 307 ARG A O 1
ATOM 2357 N N . HIS A 1 308 ? -25.120 -5.590 19.202 1.00 83.62 308 HIS A N 1
ATOM 2358 C CA . HIS A 1 308 ? -26.207 -6.051 18.356 1.00 83.62 308 HIS A CA 1
ATOM 2359 C C . HIS A 1 308 ? -25.988 -7.492 17.841 1.00 83.62 308 HIS A C 1
ATOM 2361 O O . HIS A 1 308 ? -24.853 -7.963 17.695 1.00 83.62 308 HIS A O 1
ATOM 2367 N N . PRO A 1 309 ? -27.074 -8.242 17.560 1.00 87.06 309 PRO A N 1
ATOM 2368 C CA . PRO A 1 309 ? -26.991 -9.581 16.972 1.00 87.06 309 PRO A CA 1
ATOM 2369 C C . PRO A 1 309 ? -26.287 -9.594 15.605 1.00 87.06 309 PRO A C 1
ATOM 2371 O O . PRO A 1 309 ? -26.342 -8.617 14.868 1.00 87.06 309 PRO A O 1
ATOM 2374 N N . TYR A 1 310 ? -25.725 -10.742 15.194 1.00 86.75 310 TYR A N 1
ATOM 2375 C CA . TYR A 1 310 ? -24.905 -10.873 13.970 1.00 86.75 310 TYR A CA 1
ATOM 2376 C C . TYR A 1 310 ? -25.562 -10.419 12.644 1.00 86.75 310 TYR A C 1
ATOM 2378 O O . TYR A 1 310 ? -24.875 -10.220 11.651 1.00 86.75 310 TYR A O 1
ATOM 2386 N N . GLY A 1 311 ? -26.888 -10.268 12.604 1.00 82.56 311 GLY A N 1
ATOM 2387 C CA . GLY A 1 311 ? -27.630 -9.824 11.418 1.00 82.56 311 GLY A CA 1
ATOM 2388 C C . GLY A 1 311 ? -28.058 -8.354 11.429 1.00 82.56 311 GLY A C 1
ATOM 2389 O O . GLY A 1 311 ? -28.716 -7.923 10.484 1.00 82.56 311 GLY A O 1
ATOM 2390 N N . GLU A 1 312 ? -27.754 -7.605 12.487 1.00 91.25 312 GLU A N 1
ATOM 2391 C CA . GLU A 1 312 ? -28.127 -6.199 12.623 1.00 91.25 312 GLU A CA 1
ATOM 2392 C C . GLU A 1 312 ? -26.925 -5.311 12.295 1.00 91.25 312 GLU A C 1
ATOM 2394 O O . GLU A 1 312 ? -25.878 -5.407 12.933 1.00 91.25 312 GLU A O 1
ATOM 2399 N N . LEU A 1 313 ? -27.076 -4.485 11.253 1.00 91.38 313 LEU A N 1
ATOM 2400 C CA . LEU A 1 313 ? -26.024 -3.598 10.769 1.00 91.38 313 LEU A CA 1
ATOM 2401 C C . LEU A 1 313 ? -26.133 -2.212 11.400 1.00 91.38 313 LEU A C 1
ATOM 2403 O O . LEU A 1 313 ? -27.190 -1.580 11.334 1.00 91.38 313 LEU A O 1
ATOM 2407 N N . THR A 1 314 ? -25.013 -1.708 11.902 1.00 88.81 314 THR A N 1
ATOM 2408 C CA . THR A 1 314 ? -24.858 -0.348 12.432 1.00 88.81 314 THR A CA 1
ATOM 2409 C C . THR A 1 314 ? -23.733 0.385 11.695 1.00 88.81 314 THR A C 1
ATOM 2411 O O . THR A 1 314 ? -22.856 -0.265 11.118 1.00 88.81 314 THR A O 1
ATOM 2414 N N . PRO A 1 315 ? -23.752 1.728 11.623 1.00 88.12 315 PRO A N 1
ATOM 2415 C CA . PRO A 1 315 ? -22.584 2.487 11.196 1.00 88.12 315 PRO A CA 1
ATOM 2416 C C . PRO A 1 315 ? -21.374 2.123 12.056 1.00 88.12 315 PRO A C 1
ATOM 2418 O O . PRO A 1 315 ? -21.456 2.055 13.284 1.00 88.12 315 PRO A O 1
ATOM 2421 N N . SER A 1 316 ? -20.253 1.870 11.397 1.00 84.44 316 SER A N 1
ATOM 2422 C CA . SER A 1 316 ? -19.008 1.521 12.065 1.00 84.44 316 SER A CA 1
ATOM 2423 C C . SER A 1 316 ? -18.547 2.613 13.035 1.00 84.44 316 SER A C 1
ATOM 2425 O O . SER A 1 316 ? -18.751 3.795 12.777 1.00 84.44 316 SER A O 1
ATOM 2427 N N . GLY A 1 317 ? -17.950 2.237 14.169 1.00 76.44 317 GLY A N 1
ATOM 2428 C CA . GLY A 1 317 ? -17.417 3.189 15.148 1.00 76.44 317 GLY A CA 1
ATOM 2429 C C . GLY A 1 317 ? -18.453 4.072 15.847 1.00 76.44 317 GLY A C 1
ATOM 2430 O O . GLY A 1 317 ? -18.078 4.950 16.611 1.00 76.44 317 GLY A O 1
ATOM 2431 N N . GLN A 1 318 ? -19.758 3.855 15.642 1.00 77.50 318 GLN A N 1
ATOM 2432 C CA . GLN A 1 318 ? -20.792 4.614 16.353 1.00 77.50 318 GLN A CA 1
ATOM 2433 C C . GLN A 1 318 ? -20.709 4.413 17.878 1.00 77.50 318 GLN A C 1
ATOM 2435 O O . GLN A 1 318 ? -21.016 5.315 18.659 1.00 77.50 318 GLN A O 1
ATOM 2440 N N . VAL A 1 319 ? -20.312 3.216 18.307 1.00 74.94 319 VAL A N 1
ATOM 2441 C CA . VAL A 1 319 ? -20.097 2.865 19.710 1.00 74.94 319 VAL A CA 1
ATOM 2442 C C . VAL A 1 319 ? -18.762 2.149 19.814 1.00 74.94 319 VAL A C 1
ATOM 2444 O O . VAL A 1 319 ? -18.556 1.155 19.127 1.00 74.94 319 VAL A O 1
ATOM 2447 N N . ARG A 1 320 ? -17.868 2.621 20.680 1.00 72.44 320 ARG A N 1
ATOM 2448 C CA . ARG A 1 320 ? -16.578 1.976 20.938 1.00 72.44 320 ARG A CA 1
ATOM 2449 C C . ARG A 1 320 ? -16.760 0.566 21.506 1.00 72.44 320 ARG A C 1
ATOM 2451 O O . ARG A 1 320 ? -17.776 0.298 22.155 1.00 72.44 320 ARG A O 1
ATOM 2458 N N . PRO A 1 321 ? -15.749 -0.315 21.384 1.00 71.06 321 PRO A N 1
ATOM 2459 C CA . PRO A 1 321 ? -15.792 -1.648 21.992 1.00 71.06 321 PRO A CA 1
ATOM 2460 C C . PRO A 1 321 ? -16.037 -1.634 23.510 1.00 71.06 321 PRO A C 1
ATOM 2462 O O . PRO A 1 321 ? -16.610 -2.570 24.065 1.00 71.06 321 PRO A O 1
ATOM 2465 N N . ASP A 1 322 ? -15.615 -0.570 24.196 1.00 67.94 322 ASP A N 1
ATOM 2466 C CA . ASP A 1 322 ? -15.853 -0.374 25.629 1.00 67.94 322 ASP A CA 1
ATOM 2467 C C . ASP A 1 322 ? -17.234 0.196 25.969 1.00 67.94 322 ASP A C 1
ATOM 2469 O O . ASP A 1 322 ? -17.634 0.232 27.137 1.00 67.94 322 ASP A O 1
ATOM 2473 N N . GLY A 1 323 ? -17.979 0.606 24.947 1.00 69.56 323 GLY A N 1
ATOM 2474 C CA . GLY A 1 323 ? -19.326 1.085 25.073 1.00 69.56 323 GLY A CA 1
ATOM 2475 C C . GLY A 1 323 ? -19.552 2.579 25.114 1.00 69.56 323 GLY A C 1
ATOM 2476 O O . GLY A 1 323 ? -20.721 2.981 25.193 1.00 69.56 323 GLY A O 1
ATOM 2477 N N . GLU A 1 324 ? -18.484 3.368 25.090 1.00 71.44 324 GLU A N 1
ATOM 2478 C CA . GLU A 1 324 ? -18.565 4.812 24.938 1.00 71.44 324 GLU A CA 1
ATOM 2479 C C . GLU A 1 324 ? -19.086 5.163 23.538 1.00 71.44 324 GLU A C 1
ATOM 2481 O O . GLU A 1 324 ? -18.846 4.458 22.560 1.00 71.44 324 GLU A O 1
ATOM 2486 N N . THR A 1 325 ? -19.858 6.241 23.435 1.00 70.12 325 THR A N 1
ATOM 2487 C CA . THR A 1 325 ? -20.257 6.792 22.133 1.00 70.12 325 THR A CA 1
ATOM 2488 C C . THR A 1 325 ? -19.182 7.771 21.697 1.00 70.12 325 THR A C 1
ATOM 2490 O O . THR A 1 325 ? -18.805 8.642 22.481 1.00 70.12 325 THR A O 1
ATOM 2493 N N . GLU A 1 326 ? -18.681 7.626 20.475 1.00 63.28 326 GLU A N 1
ATOM 2494 C CA . GLU A 1 326 ? -17.736 8.594 19.930 1.00 63.28 326 GLU A CA 1
ATOM 2495 C C . GLU A 1 326 ? -18.437 9.916 19.600 1.00 63.28 326 GLU A C 1
ATOM 2497 O O . GLU A 1 326 ? -19.622 9.948 19.262 1.00 63.28 326 GLU A O 1
ATOM 2502 N N . ASN A 1 327 ? -17.699 11.024 19.702 1.00 58.97 327 ASN A N 1
ATOM 2503 C CA . ASN A 1 327 ? -18.212 12.338 19.303 1.00 58.97 327 ASN A CA 1
ATOM 2504 C C . ASN A 1 327 ? -18.463 12.418 17.784 1.00 58.97 327 ASN A C 1
ATOM 2506 O O . ASN A 1 327 ? -19.296 13.210 17.344 1.00 58.97 327 ASN A O 1
ATOM 2510 N N . GLU A 1 328 ? -17.777 11.582 17.001 1.00 62.12 328 GLU A N 1
ATOM 2511 C CA . GLU A 1 328 ? -17.984 11.363 15.569 1.00 62.12 328 GLU A CA 1
ATOM 2512 C C . GLU A 1 328 ? -17.970 9.854 15.305 1.00 62.12 328 GLU A C 1
ATOM 2514 O O . GLU A 1 328 ? -17.111 9.168 15.844 1.00 62.12 328 GLU A O 1
ATOM 2519 N N . ASP A 1 329 ? -18.890 9.319 14.498 1.00 61.09 329 ASP A N 1
ATOM 2520 C CA . ASP A 1 329 ? -18.829 7.905 14.115 1.00 61.09 329 ASP A CA 1
ATOM 2521 C C . ASP A 1 329 ? -17.773 7.666 13.017 1.00 61.09 329 ASP A C 1
ATOM 2523 O O . ASP A 1 329 ? -17.646 8.450 12.075 1.00 61.09 329 ASP A O 1
ATOM 2527 N N . LEU A 1 330 ? -17.022 6.563 13.119 1.00 67.62 330 LEU A N 1
ATOM 2528 C CA . LEU A 1 330 ? -15.946 6.210 12.170 1.00 67.62 330 LEU A CA 1
ATOM 2529 C C . LEU A 1 330 ? -16.453 5.658 10.834 1.00 67.62 330 LEU A C 1
ATOM 2531 O O . LEU A 1 330 ? -15.673 5.461 9.901 1.00 67.62 330 LEU A O 1
ATOM 2535 N N . GLY A 1 331 ? -17.743 5.335 10.758 1.00 67.25 331 GLY A N 1
ATOM 2536 C CA . GLY A 1 331 ? -18.394 4.744 9.600 1.00 67.25 331 GLY A CA 1
ATOM 2537 C C . GLY A 1 331 ? -18.812 5.793 8.582 1.00 67.25 331 GLY A C 1
ATOM 2538 O O . GLY A 1 331 ? -18.723 5.546 7.378 1.00 67.25 331 GLY A O 1
ATOM 2539 N N . THR A 1 332 ? -19.241 6.968 9.033 1.00 81.06 332 THR A N 1
ATOM 2540 C CA . THR A 1 332 ? -19.474 8.114 8.164 1.00 81.06 332 THR A CA 1
ATOM 2541 C C . THR A 1 332 ? -18.136 8.532 7.566 1.00 81.06 332 THR A C 1
ATOM 2543 O O . THR A 1 332 ? -17.167 8.796 8.281 1.00 81.06 332 THR A O 1
ATOM 2546 N N . LEU A 1 333 ? -18.086 8.567 6.232 1.00 85.44 333 LEU A N 1
ATOM 2547 C CA . LEU A 1 333 ? -16.891 8.926 5.459 1.00 85.44 333 LEU A CA 1
ATOM 2548 C C . LEU A 1 333 ? -16.329 10.283 5.925 1.00 85.44 333 LEU A C 1
ATOM 2550 O O . LEU A 1 333 ? -17.043 11.038 6.564 1.00 85.44 333 LEU A O 1
ATOM 2554 N N . ALA A 1 334 ? -15.059 10.606 5.687 1.00 80.69 334 ALA A N 1
ATOM 2555 C CA . ALA A 1 334 ? -14.481 11.841 6.244 1.00 80.69 334 ALA A CA 1
ATOM 2556 C C . ALA A 1 334 ? -14.781 13.071 5.373 1.00 80.69 334 ALA A C 1
ATOM 2558 O O . ALA A 1 334 ? -14.977 14.184 5.864 1.00 80.69 334 ALA A O 1
ATOM 2559 N N . ASP A 1 335 ? -14.851 12.857 4.062 1.00 87.19 335 ASP A N 1
ATOM 2560 C CA . ASP A 1 335 ? -14.863 13.918 3.063 1.00 87.19 335 ASP A CA 1
ATOM 2561 C C . ASP A 1 335 ? -15.690 13.557 1.812 1.00 87.19 335 ASP A C 1
ATOM 2563 O O . ASP A 1 335 ? -16.224 12.451 1.647 1.00 87.19 335 ASP A O 1
ATOM 2567 N N . CYS A 1 336 ? -15.819 14.530 0.910 1.00 90.69 336 CYS A N 1
ATOM 2568 C CA . CYS A 1 336 ? -16.563 14.363 -0.332 1.00 90.69 336 CYS A CA 1
ATOM 2569 C C . CYS A 1 336 ? -15.890 13.391 -1.305 1.00 90.69 336 CYS A C 1
ATOM 2571 O O . CYS A 1 336 ? -16.580 12.660 -2.020 1.00 90.69 336 CYS A O 1
ATOM 2573 N N . GLN A 1 337 ? -14.561 13.350 -1.332 1.00 94.06 337 GLN A N 1
ATOM 2574 C CA . GLN A 1 337 ? -13.780 12.511 -2.230 1.00 94.06 337 GLN A CA 1
ATOM 2575 C C . GLN A 1 337 ? -14.017 11.026 -1.905 1.00 94.06 337 GLN A C 1
ATOM 2577 O O . GLN A 1 337 ? -14.292 10.240 -2.814 1.00 94.06 337 GLN A O 1
ATOM 2582 N N . MET A 1 338 ? -14.061 10.647 -0.625 1.00 92.69 338 MET A N 1
ATOM 2583 C CA . MET A 1 338 ? -14.468 9.312 -0.173 1.00 92.69 338 MET A CA 1
ATOM 2584 C C . MET A 1 338 ? -15.919 8.978 -0.547 1.00 92.69 338 MET A C 1
ATOM 2586 O O . MET A 1 338 ? -16.193 7.871 -1.018 1.00 92.69 338 MET A O 1
ATOM 2590 N N . ALA A 1 339 ? -16.860 9.917 -0.384 1.00 92.12 339 ALA A N 1
ATOM 2591 C CA . ALA A 1 339 ? -18.267 9.696 -0.742 1.00 92.12 339 ALA A CA 1
ATOM 2592 C C . ALA A 1 339 ? -18.447 9.418 -2.242 1.00 92.12 339 ALA A C 1
ATOM 2594 O O . ALA A 1 339 ? -19.195 8.518 -2.646 1.00 92.12 339 ALA A O 1
ATOM 2595 N N . PHE A 1 340 ? -17.718 10.147 -3.087 1.00 95.81 340 PHE A N 1
ATOM 2596 C CA . PHE A 1 340 ? -17.677 9.878 -4.520 1.00 95.81 340 PHE A CA 1
ATOM 2597 C C . PHE A 1 340 ? -16.951 8.570 -4.846 1.00 95.81 340 PHE A C 1
ATOM 2599 O O . PHE A 1 340 ? -17.410 7.834 -5.722 1.00 95.81 340 PHE A O 1
ATOM 2606 N N . LEU A 1 341 ? -15.880 8.227 -4.127 1.00 96.25 341 LEU A N 1
ATOM 2607 C CA . LEU A 1 341 ? -15.168 6.961 -4.301 1.00 96.25 341 LEU A CA 1
ATOM 2608 C C . LEU A 1 341 ? -16.058 5.750 -3.995 1.00 96.25 341 LEU A C 1
ATOM 2610 O O . LEU A 1 341 ? -16.078 4.806 -4.784 1.00 96.25 341 LEU A O 1
ATOM 2614 N N . ALA A 1 342 ? -16.875 5.808 -2.938 1.00 95.00 342 ALA A N 1
ATOM 2615 C CA . ALA A 1 342 ? -17.867 4.775 -2.634 1.00 95.00 342 ALA A CA 1
ATOM 2616 C C . ALA A 1 342 ? -18.843 4.548 -3.797 1.00 95.00 342 ALA A C 1
ATOM 2618 O O . ALA A 1 342 ? -19.124 3.409 -4.174 1.00 95.00 342 ALA A O 1
ATOM 2619 N N . ARG A 1 343 ? -19.292 5.627 -4.448 1.00 95.50 343 ARG A N 1
ATOM 2620 C CA . ARG A 1 343 ? -20.113 5.536 -5.664 1.00 95.50 343 ARG A CA 1
ATOM 2621 C C . ARG A 1 343 ? -19.331 4.987 -6.853 1.00 95.50 343 ARG A C 1
ATOM 2623 O O . ARG A 1 343 ? -19.882 4.186 -7.604 1.00 95.50 343 ARG A O 1
ATOM 2630 N N . ALA A 1 344 ? -18.065 5.361 -7.019 1.00 97.62 344 ALA A N 1
ATOM 2631 C CA . ALA A 1 344 ? -17.217 4.859 -8.097 1.00 97.62 344 ALA A CA 1
ATOM 2632 C C . ALA A 1 344 ? -17.031 3.334 -8.028 1.00 97.62 344 ALA A C 1
ATOM 2634 O O . ALA A 1 344 ? -17.096 2.669 -9.064 1.00 97.62 344 ALA A O 1
ATOM 2635 N N . VAL A 1 345 ? -16.870 2.775 -6.822 1.00 97.25 345 VAL A N 1
ATOM 2636 C CA . VAL A 1 345 ? -16.739 1.320 -6.630 1.00 97.25 345 VAL A CA 1
ATOM 2637 C C . VAL A 1 345 ? -18.078 0.573 -6.582 1.00 97.25 345 VAL A C 1
ATOM 2639 O O . VAL A 1 345 ? -18.083 -0.645 -6.735 1.00 97.25 345 VAL A O 1
ATOM 2642 N N . SER A 1 346 ? -19.204 1.284 -6.440 1.00 97.31 346 SER A N 1
ATOM 2643 C CA . SER A 1 346 ? -20.568 0.726 -6.438 1.00 97.31 346 SER A CA 1
ATOM 2644 C C . SER A 1 346 ? -21.004 0.148 -7.793 1.00 97.31 346 SER A C 1
ATOM 2646 O O . SER A 1 346 ? -20.393 0.393 -8.839 1.00 97.31 346 SER A O 1
ATOM 2648 N N . SER A 1 347 ? -22.122 -0.585 -7.812 1.00 96.69 347 SER A N 1
ATOM 2649 C CA . SER A 1 347 ? -22.700 -1.125 -9.052 1.00 96.69 347 SER A CA 1
ATOM 2650 C C . SER A 1 347 ? -23.199 -0.040 -10.012 1.00 96.69 347 SER A C 1
ATOM 2652 O O . SER A 1 347 ? -23.173 -0.234 -11.230 1.00 96.69 347 SER A O 1
ATOM 2654 N N . ARG A 1 348 ? -23.624 1.116 -9.483 1.00 95.25 348 ARG A N 1
ATOM 2655 C CA . ARG A 1 348 ? -24.053 2.273 -10.288 1.00 95.25 348 ARG A CA 1
ATOM 2656 C C . ARG A 1 348 ? -22.876 2.993 -10.940 1.00 95.25 348 ARG A C 1
ATOM 2658 O O . ARG A 1 348 ? -23.046 3.585 -12.004 1.00 95.25 348 ARG A O 1
ATOM 2665 N N . GLY A 1 349 ? -21.704 2.918 -10.313 1.00 96.12 349 GLY A N 1
ATOM 2666 C CA . GLY A 1 349 ? -20.521 3.672 -10.696 1.00 96.12 349 GLY A CA 1
ATOM 2667 C C . GLY A 1 349 ? -20.675 5.182 -10.492 1.00 96.12 349 GLY A C 1
ATOM 2668 O O . GLY A 1 349 ? -21.654 5.688 -9.942 1.00 96.12 349 GLY A O 1
ATOM 2669 N N . LEU A 1 350 ? -19.668 5.902 -10.975 1.00 97.12 350 LEU A N 1
ATOM 2670 C CA . LEU A 1 350 ? -19.583 7.358 -10.990 1.00 97.12 350 LEU A CA 1
ATOM 2671 C C . LEU A 1 350 ? -19.283 7.857 -12.412 1.00 97.12 350 LEU A C 1
ATOM 2673 O O . LEU A 1 350 ? -18.564 7.191 -13.162 1.00 97.12 350 LEU A O 1
ATOM 2677 N N . SER A 1 351 ? -19.820 9.020 -12.767 1.00 96.25 351 SER A N 1
ATOM 2678 C CA . SER A 1 351 ? -19.531 9.748 -14.008 1.00 96.25 351 SER A CA 1
ATOM 2679 C C . SER A 1 351 ? -19.748 11.241 -13.792 1.00 96.25 351 SER A C 1
ATOM 2681 O O . SER A 1 351 ? -20.579 11.610 -12.962 1.00 96.25 351 SER A O 1
ATOM 2683 N N . ALA A 1 352 ? -19.068 12.082 -14.564 1.00 93.94 352 ALA A N 1
ATOM 2684 C CA . ALA A 1 352 ? -19.347 13.512 -14.602 1.00 93.94 352 ALA A CA 1
ATOM 2685 C C . ALA A 1 352 ? -20.620 13.820 -15.434 1.00 93.94 352 ALA A C 1
ATOM 2687 O O . ALA A 1 352 ? -20.863 13.160 -16.452 1.00 93.94 352 ALA A O 1
ATOM 2688 N N . PRO A 1 353 ? -21.434 14.829 -15.058 1.00 94.44 353 PRO A N 1
ATOM 2689 C CA . PRO A 1 353 ? -21.310 15.657 -13.854 1.00 94.44 353 PRO A CA 1
ATOM 2690 C C . PRO A 1 353 ? -21.595 14.858 -12.576 1.00 94.44 353 PRO A C 1
ATOM 2692 O O . PRO A 1 353 ? -22.444 13.964 -12.578 1.00 94.44 353 PRO A O 1
ATOM 2695 N N . LEU A 1 354 ? -20.888 15.195 -11.493 1.00 93.56 354 LEU A N 1
ATOM 2696 C CA . LEU A 1 354 ? -20.999 14.476 -10.228 1.00 93.56 354 LEU A CA 1
ATOM 2697 C C . LEU A 1 354 ? -22.431 14.546 -9.664 1.00 93.56 354 LEU A C 1
ATOM 2699 O O . LEU A 1 354 ? -23.007 15.632 -9.557 1.00 93.56 354 LEU A O 1
ATOM 2703 N N . PRO A 1 355 ? -23.034 13.402 -9.292 1.00 91.19 355 PRO A N 1
ATOM 2704 C CA . PRO A 1 355 ? -24.343 13.387 -8.652 1.00 91.19 355 PRO A CA 1
ATOM 2705 C C . PRO A 1 355 ? -24.225 13.822 -7.191 1.00 91.19 355 PRO A C 1
ATOM 2707 O O . PRO A 1 355 ? -23.323 13.352 -6.507 1.00 91.19 355 PRO A O 1
ATOM 2710 N N . GLU A 1 356 ? -25.180 14.598 -6.668 1.00 88.00 356 GLU A N 1
ATOM 2711 C CA . GLU A 1 356 ? -25.173 14.994 -5.249 1.00 88.00 356 GLU A CA 1
ATOM 2712 C C . GLU A 1 356 ? -25.006 13.770 -4.334 1.00 88.00 356 GLU A C 1
ATOM 2714 O O . GLU A 1 356 ? -25.755 12.785 -4.432 1.00 88.00 356 GLU A O 1
ATOM 2719 N N . ALA A 1 357 ? -23.991 13.811 -3.475 1.00 85.00 357 ALA A N 1
ATOM 2720 C CA . ALA A 1 357 ? -23.748 12.820 -2.435 1.00 85.00 357 ALA A CA 1
ATOM 2721 C C . ALA A 1 357 ? -23.998 13.459 -1.075 1.00 85.00 357 ALA A C 1
ATOM 2723 O O . ALA A 1 357 ? -23.780 14.656 -0.911 1.00 85.00 357 ALA A O 1
ATOM 2724 N N . ARG A 1 358 ? -24.490 12.695 -0.099 1.00 82.56 358 ARG A N 1
ATOM 2725 C CA . ARG A 1 358 ? -24.609 13.227 1.254 1.00 82.56 358 ARG A CA 1
ATOM 2726 C C . ARG A 1 358 ? -23.208 13.556 1.750 1.00 82.56 358 ARG A C 1
ATOM 2728 O O . ARG A 1 358 ? -22.309 12.727 1.644 1.00 82.56 358 ARG A O 1
ATOM 2735 N N . ALA A 1 359 ? -23.029 14.781 2.227 1.00 73.12 359 ALA A N 1
ATOM 2736 C CA . ALA A 1 359 ? -21.762 15.160 2.810 1.00 73.12 359 ALA A CA 1
ATOM 2737 C C . ALA A 1 359 ? -21.638 14.516 4.194 1.00 73.12 359 ALA A C 1
ATOM 2739 O O . ALA A 1 359 ? -22.643 14.407 4.909 1.00 73.12 359 ALA A O 1
ATOM 2740 N N . PRO A 1 360 ? -20.425 14.112 4.569 1.00 69.62 360 PRO A N 1
ATOM 2741 C CA . PRO A 1 360 ? -20.191 13.476 5.852 1.00 69.62 360 PRO A CA 1
ATOM 2742 C C . PRO A 1 360 ? -20.412 14.401 7.056 1.00 69.62 360 PRO A C 1
ATOM 2744 O O . PRO A 1 360 ? -20.770 15.574 6.903 1.00 69.62 360 PRO A O 1
ATOM 2747 N N . ALA A 1 361 ? -20.230 13.881 8.274 1.00 63.25 361 ALA A N 1
ATOM 2748 C CA . ALA A 1 361 ? -20.151 14.704 9.482 1.00 63.25 361 ALA A CA 1
ATOM 2749 C C . ALA A 1 361 ? -18.968 15.694 9.385 1.00 63.25 361 ALA A C 1
ATOM 2751 O O . ALA A 1 361 ? -18.085 15.541 8.544 1.00 63.25 361 ALA A O 1
ATOM 2752 N N . SER A 1 362 ? -19.020 16.799 10.132 1.00 62.72 362 SER A N 1
ATOM 2753 C CA . SER A 1 362 ? -18.264 18.011 9.791 1.00 62.72 362 SER A CA 1
ATOM 2754 C C . SER A 1 362 ? -17.409 18.506 10.965 1.00 62.72 362 SER A C 1
ATOM 2756 O O . SER A 1 362 ? -17.975 19.017 11.940 1.00 62.72 362 SER A O 1
ATOM 2758 N N . ILE A 1 363 ? -16.076 18.442 10.830 1.00 71.50 363 ILE A N 1
ATOM 2759 C CA . ILE A 1 363 ? -15.084 19.062 11.737 1.00 71.50 363 ILE A CA 1
ATOM 2760 C C . ILE A 1 363 ? -15.369 20.555 11.976 1.00 71.50 363 ILE A C 1
ATOM 2762 O O . ILE A 1 363 ? -15.022 21.127 13.007 1.00 71.50 363 ILE A O 1
ATOM 2766 N N . GLU A 1 364 ? -16.085 21.193 11.050 1.00 76.56 364 GLU A N 1
ATOM 2767 C CA . GLU A 1 364 ? -16.577 22.561 11.156 1.00 76.56 364 GLU A CA 1
ATOM 2768 C C . GLU A 1 364 ? -17.342 22.837 12.453 1.00 76.56 364 GLU A C 1
ATOM 2770 O O . GLU A 1 364 ? -17.254 23.947 12.976 1.00 76.56 364 GLU A O 1
ATOM 2775 N N . ASN A 1 365 ? -18.070 21.852 12.991 1.00 75.50 365 ASN A N 1
ATOM 2776 C CA . ASN A 1 365 ? -18.795 22.026 14.248 1.00 75.50 365 ASN A CA 1
ATOM 2777 C C . ASN A 1 365 ? -17.825 22.223 15.417 1.00 75.50 365 ASN A C 1
ATOM 2779 O O . ASN A 1 365 ? -18.042 23.126 16.217 1.00 75.50 365 ASN A O 1
ATOM 2783 N N . LEU A 1 366 ? -16.726 21.462 15.461 1.00 72.44 366 LEU A N 1
ATOM 2784 C CA . LEU A 1 366 ? -15.679 21.596 16.479 1.00 72.44 366 LEU A CA 1
ATOM 2785 C C . LEU A 1 366 ? -14.956 22.944 16.360 1.00 72.44 366 LEU A C 1
ATOM 2787 O O . LEU A 1 366 ? -14.718 23.622 17.362 1.00 72.44 366 LEU A O 1
ATOM 2791 N N . ILE A 1 367 ? -14.656 23.370 15.128 1.00 76.00 367 ILE A N 1
ATOM 2792 C CA . ILE A 1 367 ? -14.018 24.666 14.855 1.00 76.00 367 ILE A CA 1
ATOM 2793 C C . ILE A 1 367 ? -14.929 25.815 15.312 1.00 76.00 367 ILE A C 1
ATOM 2795 O O . ILE A 1 367 ? -14.474 26.732 15.997 1.00 76.00 367 ILE A O 1
ATOM 2799 N N . ILE A 1 368 ? -16.219 25.770 14.966 1.00 80.62 368 ILE A N 1
ATOM 2800 C CA . ILE A 1 368 ? -17.189 26.814 15.325 1.00 80.62 368 ILE A CA 1
ATOM 2801 C C . ILE A 1 368 ? -17.520 26.790 16.818 1.00 80.62 368 ILE A C 1
ATOM 2803 O O . ILE A 1 368 ? -17.675 27.855 17.409 1.00 80.62 368 ILE A O 1
ATOM 2807 N N . GLU A 1 369 ? -17.613 25.621 17.449 1.00 79.31 369 GLU A N 1
ATOM 2808 C CA . GLU A 1 369 ? -17.822 25.514 18.896 1.00 79.31 369 GLU A CA 1
ATOM 2809 C C . GLU A 1 369 ? -16.652 26.132 19.670 1.00 79.31 369 GLU A C 1
ATOM 2811 O O . GLU A 1 369 ? -16.864 26.852 20.646 1.00 79.31 369 GLU A O 1
ATOM 2816 N N . THR A 1 370 ? -15.425 25.927 19.184 1.00 78.31 370 THR A N 1
ATOM 2817 C CA . THR A 1 370 ? -14.208 26.431 19.830 1.00 78.31 370 THR A CA 1
ATOM 2818 C C . THR A 1 370 ? -13.981 27.925 19.581 1.00 78.31 370 THR A C 1
ATOM 2820 O O . THR A 1 370 ? -13.588 28.648 20.496 1.00 78.31 370 THR A O 1
ATOM 2823 N N . LEU A 1 371 ? -14.205 28.407 18.352 1.00 81.56 371 LEU A N 1
ATOM 2824 C CA . LEU A 1 371 ? -13.820 29.764 17.926 1.00 81.56 371 LEU A CA 1
ATOM 2825 C C . LEU A 1 371 ? -15.006 30.722 17.736 1.00 81.56 371 LEU A C 1
ATOM 2827 O O . LEU A 1 371 ? -14.823 31.936 17.685 1.00 81.56 371 LEU A O 1
ATOM 2831 N N . GLY A 1 372 ? -16.234 30.221 17.627 1.00 84.38 372 GLY A N 1
ATOM 2832 C CA . GLY A 1 372 ? -17.442 31.033 17.499 1.00 84.38 372 GLY A CA 1
ATOM 2833 C C . GLY A 1 372 ? -17.381 32.050 16.354 1.00 84.38 372 GLY A C 1
ATOM 2834 O O . GLY A 1 372 ? -17.290 31.693 15.184 1.00 84.38 372 GLY A O 1
ATOM 2835 N N . GLN A 1 373 ? -17.475 33.339 16.696 1.00 81.88 373 GLN A N 1
ATOM 2836 C CA . GLN A 1 373 ? -17.436 34.448 15.728 1.00 81.88 373 GLN A CA 1
ATOM 2837 C C . GLN A 1 373 ? -16.017 34.818 15.278 1.00 81.88 373 GLN A C 1
ATOM 2839 O O . GLN A 1 373 ? -15.862 35.629 14.365 1.00 81.88 373 GLN A O 1
ATOM 2844 N N . ASP A 1 374 ? -14.989 34.237 15.896 1.00 88.50 374 ASP A N 1
ATOM 2845 C CA . ASP A 1 374 ? -13.597 34.512 15.556 1.00 88.50 374 ASP A CA 1
ATOM 2846 C C . ASP A 1 374 ? -13.124 33.708 14.339 1.00 88.50 374 ASP A C 1
ATOM 2848 O O . ASP A 1 374 ? -11.967 33.815 13.951 1.00 88.50 374 ASP A O 1
ATOM 2852 N N . THR A 1 375 ? -13.991 32.937 13.681 1.00 89.69 375 THR A N 1
ATOM 2853 C CA . THR A 1 375 ? -13.676 32.257 12.420 1.00 89.69 375 THR A CA 1
ATOM 2854 C C . THR A 1 375 ? -14.662 32.624 11.314 1.00 89.69 375 THR A C 1
ATOM 2856 O O . THR A 1 375 ? -15.841 32.871 11.565 1.00 89.69 375 THR A O 1
ATOM 2859 N N . ASN A 1 376 ? -14.196 32.644 10.061 1.00 91.19 376 ASN A N 1
ATOM 2860 C CA . ASN A 1 376 ? -15.081 32.707 8.892 1.00 91.19 376 ASN A CA 1
ATOM 2861 C C . ASN A 1 376 ? -15.573 31.319 8.441 1.00 91.19 376 ASN A C 1
ATOM 2863 O O . ASN A 1 376 ? -16.210 31.234 7.388 1.00 91.19 376 ASN A O 1
ATOM 2867 N N . CYS A 1 377 ? -15.306 30.262 9.219 1.00 88.62 377 CYS A N 1
ATOM 2868 C CA . CYS A 1 377 ? -15.831 28.928 8.968 1.00 88.62 377 CYS A CA 1
ATOM 2869 C C . CYS A 1 377 ? -17.363 28.927 8.977 1.00 88.62 377 CYS A C 1
ATOM 2871 O O . CYS A 1 377 ? -18.000 29.462 9.888 1.00 88.62 377 CYS A O 1
ATOM 2873 N N . ARG A 1 378 ? -17.972 28.325 7.952 1.00 82.44 378 ARG A N 1
ATOM 2874 C CA . ARG A 1 378 ? -19.427 28.198 7.846 1.00 82.44 378 ARG A CA 1
ATOM 2875 C C . ARG A 1 378 ? -19.813 26.737 7.717 1.00 82.44 378 ARG A C 1
ATOM 2877 O O . ARG A 1 378 ? -19.342 26.054 6.814 1.00 82.44 378 ARG A O 1
ATOM 2884 N N . VAL A 1 379 ? -20.742 26.295 8.559 1.00 76.94 379 VAL A N 1
ATOM 2885 C CA . VAL A 1 379 ? -21.416 25.006 8.372 1.00 76.94 379 VAL A CA 1
ATOM 2886 C C . VAL A 1 379 ? -22.446 25.165 7.250 1.00 76.94 379 VAL A C 1
ATOM 2888 O O . VAL A 1 379 ? -23.308 26.051 7.337 1.00 76.94 379 VAL A O 1
ATOM 2891 N N . PRO A 1 380 ? -22.380 24.353 6.181 1.00 71.25 380 PRO A N 1
ATOM 2892 C CA . PRO A 1 380 ? -23.395 24.384 5.138 1.00 71.25 380 PRO A CA 1
ATOM 2893 C C . PRO A 1 380 ? -24.782 24.036 5.713 1.00 71.25 380 PRO A C 1
ATOM 2895 O O . PRO A 1 380 ? -24.883 23.194 6.607 1.00 71.25 380 PRO A O 1
ATOM 2898 N N . PRO A 1 381 ? -25.871 24.653 5.215 1.00 71.31 381 PRO A N 1
ATOM 2899 C CA . PRO A 1 381 ? -27.215 24.351 5.698 1.00 71.31 381 PRO A CA 1
ATOM 2900 C C . PRO A 1 381 ? -27.584 22.886 5.431 1.00 71.31 381 PRO A C 1
ATOM 2902 O O . PRO A 1 381 ? -27.241 22.331 4.388 1.00 71.31 381 PRO A O 1
ATOM 2905 N N . ALA A 1 382 ? -28.325 22.273 6.357 1.00 75.12 382 ALA A N 1
ATOM 2906 C CA . ALA A 1 382 ? -28.821 20.911 6.187 1.00 75.12 382 ALA A CA 1
ATOM 2907 C C . ALA A 1 382 ? -29.886 20.824 5.062 1.00 75.12 382 ALA A C 1
ATOM 2909 O O . ALA A 1 382 ? -30.733 21.717 4.967 1.00 75.12 382 ALA A O 1
ATOM 2910 N N . PRO A 1 383 ? -29.911 19.742 4.256 1.00 74.25 383 PRO A N 1
ATOM 2911 C CA . PRO A 1 383 ? -28.964 18.627 4.267 1.00 74.25 383 PRO A CA 1
ATOM 2912 C C . PRO A 1 383 ? -27.618 19.013 3.633 1.00 74.25 383 PRO A C 1
ATOM 2914 O O . PRO A 1 383 ? -27.573 19.619 2.563 1.00 74.25 383 PRO A O 1
ATOM 2917 N N . ARG A 1 384 ? -26.519 18.629 4.293 1.00 77.94 384 ARG A N 1
ATOM 2918 C CA . ARG A 1 384 ? -25.159 18.829 3.782 1.00 77.94 384 ARG A CA 1
ATOM 2919 C C . ARG A 1 384 ? -24.952 17.860 2.608 1.00 77.94 384 ARG A C 1
ATOM 2921 O O . ARG A 1 384 ? -25.179 16.659 2.758 1.00 77.94 384 ARG A O 1
ATOM 2928 N N . VAL A 1 385 ? -24.565 18.375 1.443 1.00 87.31 385 VAL A N 1
ATOM 2929 C CA . VAL A 1 385 ? -24.346 17.581 0.223 1.00 87.31 385 VAL A CA 1
ATOM 2930 C C . VAL A 1 385 ? -23.036 17.974 -0.444 1.00 87.31 385 VAL A C 1
ATOM 2932 O O . VAL A 1 385 ? -22.743 19.161 -0.548 1.00 87.31 385 VAL A O 1
ATOM 2935 N N . CYS A 1 386 ? -22.293 16.975 -0.903 1.00 88.81 386 CYS A N 1
ATOM 2936 C CA . CYS A 1 386 ? -21.126 17.111 -1.758 1.00 88.81 386 CYS A CA 1
ATOM 2937 C C . CYS A 1 386 ? -21.568 17.286 -3.208 1.00 88.81 386 CYS A C 1
ATOM 2939 O O . CYS A 1 386 ? -22.393 16.509 -3.709 1.00 88.81 386 CYS A O 1
ATOM 2941 N N . ARG A 1 387 ? -20.999 18.279 -3.891 1.00 89.56 387 ARG A N 1
ATOM 2942 C CA . ARG A 1 387 ? -21.253 18.579 -5.308 1.00 89.56 387 ARG A CA 1
ATOM 2943 C C . ARG A 1 387 ? -19.989 18.516 -6.163 1.00 89.56 387 ARG A C 1
ATOM 2945 O O . ARG A 1 387 ? -20.115 18.285 -7.362 1.00 89.56 387 ARG A O 1
ATOM 2952 N N . GLY A 1 388 ? -18.811 18.689 -5.566 1.00 92.38 388 GLY A N 1
ATOM 2953 C CA . GLY A 1 388 ? -17.516 18.683 -6.248 1.00 92.38 388 GLY A CA 1
ATOM 2954 C C . GLY A 1 388 ? -16.431 17.893 -5.516 1.00 92.38 388 GLY A C 1
ATOM 2955 O O . GLY A 1 388 ? -16.499 17.690 -4.303 1.00 92.38 388 GLY A O 1
ATOM 2956 N N . LEU A 1 389 ? -15.410 17.457 -6.263 1.00 94.62 389 LEU A N 1
ATOM 2957 C CA . LEU A 1 389 ? -14.183 16.871 -5.701 1.00 94.62 389 LEU A CA 1
ATOM 2958 C C . LEU A 1 389 ? -13.221 17.913 -5.131 1.00 94.62 389 LEU A C 1
ATOM 2960 O O . LEU A 1 389 ? -12.281 17.546 -4.437 1.00 94.62 389 LEU A O 1
ATOM 2964 N N . ASP A 1 390 ? -13.421 19.189 -5.420 1.00 92.62 390 ASP A N 1
ATOM 2965 C CA . ASP A 1 390 ? -12.644 20.290 -4.863 1.00 92.62 390 ASP A CA 1
ATOM 2966 C C . ASP A 1 390 ? -13.187 20.769 -3.510 1.00 92.62 390 ASP A C 1
ATOM 2968 O O . ASP A 1 390 ? -12.502 21.527 -2.831 1.00 92.62 390 ASP A O 1
ATOM 2972 N N . GLU A 1 391 ? -14.383 20.330 -3.100 1.00 90.94 391 GLU A N 1
ATOM 2973 C CA . GLU A 1 391 ? -14.988 20.716 -1.824 1.00 90.94 391 GLU A CA 1
ATOM 2974 C C . GLU A 1 391 ? -14.173 20.209 -0.628 1.00 90.94 391 GLU A C 1
ATOM 2976 O O . GLU A 1 391 ? -13.868 19.017 -0.524 1.00 90.94 391 GLU A O 1
ATOM 2981 N N . ALA A 1 392 ? -13.866 21.143 0.274 1.00 88.25 392 ALA A N 1
ATOM 2982 C CA . ALA A 1 392 ? -13.168 20.931 1.532 1.00 88.25 392 ALA A CA 1
ATOM 2983 C C . ALA A 1 392 ? -14.113 21.236 2.712 1.00 88.25 392 ALA A C 1
ATOM 2985 O O . ALA A 1 392 ? -15.323 21.005 2.649 1.00 88.25 392 ALA A O 1
ATOM 2986 N N . PHE A 1 393 ? -13.571 21.778 3.801 1.00 84.12 393 PHE A N 1
ATOM 2987 C CA . PHE A 1 393 ? -14.329 22.134 4.998 1.00 84.12 393 PHE A CA 1
ATOM 2988 C C . PHE A 1 393 ? -14.757 23.605 4.990 1.00 84.12 393 PHE A C 1
ATOM 2990 O O . PHE A 1 393 ? -14.250 24.432 4.230 1.00 84.12 393 PHE A O 1
ATOM 2997 N N . CYS A 1 394 ? -15.682 23.964 5.881 1.00 84.38 394 CYS A N 1
ATOM 2998 C CA . CYS A 1 394 ? -16.031 25.357 6.193 1.00 84.38 394 CYS A CA 1
ATOM 2999 C C . CYS A 1 394 ? -16.628 26.158 5.017 1.00 84.38 394 CYS A C 1
ATOM 3001 O O . CYS A 1 394 ? -16.697 27.388 5.083 1.00 84.38 394 CYS A O 1
ATOM 3003 N N . GLY A 1 395 ? -17.082 25.474 3.960 1.00 83.69 395 GLY A N 1
ATOM 3004 C CA . GLY A 1 395 ? -17.595 26.086 2.731 1.00 83.69 395 GLY A CA 1
ATOM 3005 C C . GLY A 1 395 ? -16.513 26.540 1.746 1.00 83.69 395 GLY A C 1
ATOM 3006 O O . GLY A 1 395 ? -16.830 27.299 0.830 1.00 83.69 395 GLY A O 1
ATOM 3007 N N . PHE A 1 396 ? -15.267 26.102 1.934 1.00 90.06 396 PHE A N 1
ATOM 3008 C CA . PHE A 1 396 ? -14.145 26.360 1.033 1.00 90.06 396 PHE A CA 1
ATOM 3009 C C . PHE A 1 396 ? -13.890 25.169 0.103 1.00 90.06 396 PHE A C 1
ATOM 3011 O O . PHE A 1 396 ? -14.297 24.040 0.382 1.00 90.06 396 PHE A O 1
ATOM 3018 N N . SER A 1 397 ? -13.187 25.428 -0.999 1.00 91.94 397 SER A N 1
ATOM 3019 C CA . SER A 1 397 ? -12.490 24.378 -1.748 1.00 91.94 397 SER A CA 1
ATOM 3020 C C . SER A 1 397 ? -11.085 24.147 -1.186 1.00 91.94 397 SER A C 1
ATOM 3022 O O . SER A 1 397 ? -10.547 25.008 -0.484 1.00 91.94 397 SER A O 1
ATOM 3024 N N . TRP A 1 398 ? -10.444 23.030 -1.539 1.00 92.56 398 TRP A N 1
ATOM 3025 C CA . TRP A 1 398 ? -9.056 22.747 -1.147 1.00 92.56 398 TRP A CA 1
ATOM 3026 C C . TRP A 1 398 ? -8.102 23.871 -1.560 1.00 92.56 398 TRP A C 1
ATOM 3028 O O . TRP A 1 398 ? -7.250 24.286 -0.778 1.00 92.56 398 TRP A O 1
ATOM 3038 N N . GLY A 1 399 ? -8.304 24.435 -2.755 1.00 92.31 399 GLY A N 1
ATOM 3039 C CA . GLY A 1 399 ? -7.522 25.565 -3.262 1.00 92.31 399 GLY A CA 1
ATOM 3040 C C . GLY A 1 399 ? -7.761 26.897 -2.541 1.00 92.31 399 GLY A C 1
ATOM 3041 O O . GLY A 1 399 ? -7.009 27.839 -2.772 1.00 92.31 399 GLY A O 1
ATOM 3042 N N . GLN A 1 400 ? -8.784 26.987 -1.688 1.00 93.50 400 GLN A N 1
ATOM 3043 C CA . GLN A 1 400 ? -9.138 28.185 -0.919 1.00 93.50 400 GLN A CA 1
ATOM 3044 C C . GLN A 1 400 ? -8.925 28.005 0.588 1.00 93.50 400 GLN A C 1
ATOM 3046 O O . GLN A 1 400 ? -9.285 28.884 1.368 1.00 93.50 400 GLN A O 1
ATOM 3051 N N . MET A 1 401 ? -8.342 26.890 1.035 1.00 90.25 401 MET A N 1
ATOM 3052 C CA . MET A 1 401 ? -8.134 26.641 2.467 1.00 90.25 401 MET A CA 1
ATOM 3053 C C . MET A 1 401 ? -7.233 27.689 3.136 1.00 90.25 401 MET A C 1
ATOM 3055 O O . MET A 1 401 ? -7.344 27.919 4.338 1.00 90.25 401 MET A O 1
ATOM 3059 N N . ASN A 1 402 ? -6.382 28.382 2.381 1.00 88.25 402 ASN A N 1
ATOM 3060 C CA . ASN A 1 402 ? -5.592 29.518 2.864 1.00 88.25 402 ASN A CA 1
ATOM 3061 C C . ASN A 1 402 ? -6.431 30.788 3.143 1.00 88.25 402 ASN A C 1
ATOM 3063 O O . ASN A 1 402 ? -5.961 31.685 3.845 1.00 88.25 402 ASN A O 1
ATOM 3067 N N . GLU A 1 403 ? -7.665 30.871 2.637 1.00 91.12 403 GLU A N 1
ATOM 3068 C CA . GLU A 1 403 ? -8.612 31.970 2.880 1.00 91.12 403 GLU A CA 1
ATOM 3069 C C . GLU A 1 403 ? -9.399 31.807 4.196 1.00 91.12 403 GLU A C 1
ATOM 3071 O O . GLU A 1 403 ? -10.093 32.736 4.633 1.00 91.12 403 GLU A O 1
ATOM 3076 N N . LEU A 1 404 ? -9.297 30.646 4.856 1.00 90.69 404 LEU A N 1
ATOM 3077 C CA . LEU A 1 404 ? -9.838 30.448 6.198 1.00 90.69 404 LEU A CA 1
ATOM 3078 C C . LEU A 1 404 ? -9.171 31.447 7.159 1.00 90.69 404 LEU A C 1
ATOM 3080 O O . LEU A 1 404 ? -7.954 31.641 7.173 1.00 90.69 404 LEU A O 1
ATOM 3084 N N . THR A 1 405 ? -9.976 32.114 7.977 1.00 91.75 405 THR A N 1
ATOM 3085 C CA . THR A 1 405 ? -9.492 33.082 8.960 1.00 91.75 405 THR A CA 1
ATOM 3086 C C . THR A 1 405 ? -9.850 32.649 10.373 1.00 91.75 405 THR A C 1
ATOM 3088 O O . THR A 1 405 ? -10.926 32.101 10.621 1.00 91.75 405 THR A O 1
ATOM 3091 N N . MET A 1 406 ? -8.928 32.917 11.294 1.00 89.19 406 MET A N 1
ATOM 3092 C CA . MET A 1 406 ? -9.095 32.813 12.741 1.00 89.19 406 MET A CA 1
ATOM 3093 C C . MET A 1 406 ? -8.687 34.158 13.351 1.00 89.19 406 MET A C 1
ATOM 3095 O O . MET A 1 406 ? -7.709 34.770 12.923 1.00 89.19 406 MET A O 1
ATOM 3099 N N . PHE A 1 407 ? -9.466 34.681 14.293 1.00 90.62 407 PHE A N 1
ATOM 3100 C CA . PHE A 1 407 ? -9.315 36.020 14.871 1.00 90.62 407 PHE A CA 1
ATOM 3101 C C . PHE A 1 407 ? -9.172 37.130 13.808 1.00 90.62 407 PHE A C 1
ATOM 3103 O O . PHE A 1 407 ? -8.397 38.075 13.963 1.00 90.62 407 PHE A O 1
ATOM 3110 N N . GLY A 1 408 ? -9.886 36.991 12.683 1.00 87.81 408 GLY A N 1
ATOM 3111 C CA . GLY A 1 408 ? -9.846 37.930 11.554 1.00 87.81 408 GLY A CA 1
ATOM 3112 C C . GLY A 1 408 ? -8.547 37.922 10.736 1.00 87.81 408 GLY A C 1
ATOM 3113 O O . GLY A 1 408 ? -8.329 38.833 9.936 1.00 87.81 408 GLY A O 1
ATOM 3114 N N . ARG A 1 409 ? -7.678 36.923 10.921 1.00 91.25 409 ARG A N 1
ATOM 3115 C CA . ARG A 1 409 ? -6.393 36.778 10.220 1.00 91.25 409 ARG A CA 1
ATOM 3116 C C . ARG A 1 409 ? -6.324 35.433 9.493 1.00 91.25 409 ARG A C 1
ATOM 3118 O O . ARG A 1 409 ? -6.910 34.478 9.996 1.00 91.25 409 ARG A O 1
ATOM 3125 N N . PRO A 1 410 ? -5.626 35.322 8.346 1.00 92.50 410 PRO A N 1
ATOM 3126 C CA . PRO A 1 410 ? -5.419 34.032 7.690 1.00 92.50 410 PRO A CA 1
ATOM 3127 C C . PRO A 1 410 ? -4.781 33.039 8.661 1.00 92.50 410 PRO A C 1
ATOM 3129 O O . PRO A 1 410 ? -3.764 33.348 9.284 1.00 92.50 410 PRO A O 1
ATOM 3132 N N . TRP A 1 411 ? -5.391 31.868 8.821 1.00 89.94 411 TRP A N 1
ATOM 3133 C CA . TRP A 1 411 ? -4.989 30.929 9.868 1.00 89.94 411 TRP A CA 1
ATOM 3134 C C . TRP A 1 411 ? -3.553 30.415 9.678 1.00 89.94 411 TRP A C 1
ATOM 3136 O O . TRP A 1 411 ? -2.796 30.365 10.641 1.00 89.94 411 TRP A O 1
ATOM 3146 N N . LEU A 1 412 ? -3.124 30.149 8.439 1.00 91.31 412 LEU A N 1
ATOM 3147 C CA . LEU A 1 412 ? -1.747 29.724 8.155 1.00 91.31 412 LEU A CA 1
ATOM 3148 C C . LEU A 1 412 ? -0.705 30.796 8.469 1.00 91.31 412 LEU A C 1
ATOM 3150 O O . LEU A 1 412 ? 0.396 30.465 8.899 1.00 91.31 412 LEU A O 1
ATOM 3154 N N . GLU A 1 413 ? -1.052 32.077 8.340 1.00 92.38 413 GLU A N 1
ATOM 3155 C CA . GLU A 1 413 ? -0.167 33.161 8.779 1.00 92.38 413 GLU A CA 1
ATOM 3156 C C . GLU A 1 413 ? -0.031 33.188 10.304 1.00 92.38 413 GLU A C 1
ATOM 3158 O O . GLU A 1 413 ? 1.063 33.412 10.817 1.00 92.38 413 GLU A O 1
ATOM 3163 N N . LEU A 1 414 ? -1.109 32.898 11.042 1.00 90.94 414 LEU A N 1
ATOM 3164 C CA . LEU A 1 414 ? -1.024 32.750 12.498 1.00 90.94 414 LEU A CA 1
ATOM 3165 C C . LEU A 1 414 ? -0.104 31.592 12.885 1.00 90.94 414 LEU A C 1
ATOM 3167 O O . LEU A 1 414 ? 0.739 31.758 13.763 1.00 90.94 414 LEU A O 1
ATOM 3171 N N . VAL A 1 415 ? -0.223 30.446 12.210 1.00 91.88 415 VAL A N 1
ATOM 3172 C CA . VAL A 1 415 ? 0.638 29.284 12.474 1.00 91.88 415 VAL A CA 1
ATOM 3173 C C . VAL A 1 415 ? 2.100 29.606 12.151 1.00 91.88 415 VAL A C 1
ATOM 3175 O O . VAL A 1 415 ? 2.972 29.323 12.969 1.00 91.88 415 VAL A O 1
ATOM 3178 N N . ARG A 1 416 ? 2.380 30.278 11.025 1.00 94.06 416 ARG A N 1
ATOM 3179 C CA . ARG A 1 416 ? 3.732 30.756 10.675 1.00 94.06 416 ARG A CA 1
ATOM 3180 C C . ARG A 1 416 ? 4.316 31.682 11.737 1.00 94.06 416 ARG A C 1
ATOM 3182 O O . ARG A 1 416 ? 5.498 31.583 12.063 1.00 94.06 416 ARG A O 1
ATOM 3189 N N . GLU A 1 417 ? 3.517 32.602 12.270 1.00 93.19 417 GLU A N 1
ATOM 3190 C CA . GLU A 1 417 ? 3.957 33.513 13.328 1.00 93.19 417 GLU A CA 1
ATOM 3191 C C . GLU A 1 417 ? 4.263 32.782 14.631 1.00 93.19 417 GLU A C 1
ATOM 3193 O O . GLU A 1 417 ? 5.290 33.062 15.257 1.00 93.19 417 GLU A O 1
ATOM 3198 N N . VAL A 1 418 ? 3.405 31.832 15.012 1.00 92.19 418 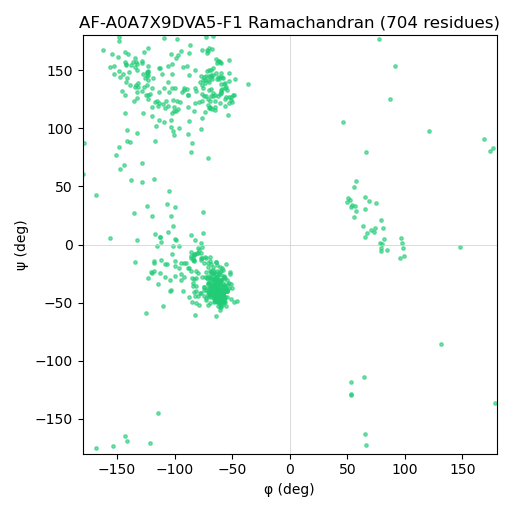VAL A N 1
ATOM 3199 C CA . VAL A 1 418 ? 3.630 30.980 16.179 1.00 92.19 418 VAL A CA 1
ATOM 3200 C C . VAL A 1 418 ? 4.922 30.188 16.001 1.00 92.19 418 VAL A C 1
ATOM 3202 O O . VAL A 1 418 ? 5.794 30.300 16.860 1.00 92.19 418 VAL A O 1
ATOM 3205 N N . GLU A 1 419 ? 5.106 29.505 14.871 1.00 93.75 419 GLU A N 1
ATOM 3206 C CA . GLU A 1 419 ? 6.324 28.742 14.568 1.00 93.75 419 GLU A CA 1
ATOM 3207 C C . GLU A 1 419 ? 7.579 29.618 14.597 1.00 93.75 419 GLU A C 1
ATOM 3209 O O . GLU A 1 419 ? 8.580 29.272 15.215 1.00 93.75 419 GLU A O 1
ATOM 3214 N N . LYS A 1 420 ? 7.523 30.814 14.003 1.00 93.00 420 LYS A N 1
ATOM 3215 C CA . LYS A 1 420 ? 8.644 31.762 14.024 1.00 93.00 420 LYS A CA 1
ATOM 3216 C C . LYS A 1 420 ? 8.997 32.223 15.440 1.00 93.00 420 LYS A C 1
ATOM 3218 O O . LYS A 1 420 ? 10.156 32.532 15.716 1.00 93.00 420 LYS A O 1
ATOM 3223 N N . SER A 1 421 ? 8.002 32.343 16.317 1.00 93.12 421 SER A N 1
ATOM 3224 C CA . SER A 1 421 ? 8.205 32.765 17.706 1.00 93.12 421 SER A CA 1
ATOM 3225 C C . SER A 1 421 ? 8.619 31.618 18.633 1.00 93.12 421 SER A C 1
ATOM 3227 O O . SER A 1 421 ? 9.338 31.850 19.604 1.00 93.12 421 SER A O 1
ATOM 3229 N N . SER A 1 422 ? 8.189 30.396 18.320 1.00 92.75 422 SER A N 1
ATOM 3230 C CA . SER A 1 422 ? 8.405 29.186 19.103 1.00 92.75 422 SER A CA 1
ATOM 3231 C C . SER A 1 422 ? 8.505 27.981 18.158 1.00 92.75 422 SER A C 1
ATOM 3233 O O . SER A 1 422 ? 7.501 27.298 17.947 1.00 92.75 422 SER A O 1
ATOM 3235 N N . PRO A 1 423 ? 9.698 27.714 17.595 1.00 91.94 423 PRO A N 1
ATOM 3236 C CA . PRO A 1 423 ? 9.889 26.621 16.645 1.00 91.94 423 PRO A CA 1
ATOM 3237 C C . PRO A 1 423 ? 9.438 25.259 17.194 1.00 91.94 423 PRO A C 1
ATOM 3239 O O . PRO A 1 423 ? 9.741 24.924 18.341 1.00 91.94 423 PRO A O 1
ATOM 3242 N N . GLY A 1 424 ? 8.722 24.485 16.378 1.00 89.31 424 GLY A N 1
ATOM 3243 C CA . GLY A 1 424 ? 8.120 23.185 16.701 1.00 89.31 424 GLY A CA 1
ATOM 3244 C C . GLY A 1 424 ? 6.650 23.259 17.125 1.00 89.31 424 GLY A C 1
ATOM 3245 O O . GLY A 1 424 ? 5.969 22.236 17.191 1.00 89.31 424 GLY A O 1
ATOM 3246 N N . MET A 1 425 ? 6.123 24.458 17.384 1.00 91.94 425 MET A N 1
ATOM 3247 C CA . MET A 1 425 ? 4.722 24.622 17.777 1.00 91.94 425 MET A CA 1
ATOM 3248 C C . MET A 1 425 ? 3.750 24.390 16.621 1.00 91.94 425 MET A C 1
ATOM 3250 O O . MET A 1 425 ? 2.628 23.953 16.875 1.00 91.94 425 MET A O 1
ATOM 3254 N N . ALA A 1 426 ? 4.145 24.638 15.367 1.00 90.50 426 ALA A N 1
ATOM 3255 C CA . ALA A 1 426 ? 3.285 24.341 14.223 1.00 90.50 426 ALA A CA 1
ATOM 3256 C C . ALA A 1 426 ? 2.934 22.851 14.138 1.00 90.50 426 ALA A C 1
ATOM 3258 O O . ALA A 1 426 ? 1.779 22.523 13.879 1.00 90.50 426 ALA A O 1
ATOM 3259 N N . GLU A 1 427 ? 3.880 21.954 14.430 1.00 88.88 427 GLU A N 1
ATOM 3260 C CA . GLU A 1 427 ? 3.620 20.508 14.444 1.00 88.88 427 GLU A CA 1
ATOM 3261 C C . GLU A 1 427 ? 2.561 20.140 15.487 1.00 88.88 427 GLU A C 1
ATOM 3263 O O . GLU A 1 427 ? 1.656 19.361 15.211 1.00 88.88 427 GLU A O 1
ATOM 3268 N N . THR A 1 428 ? 2.606 20.775 16.659 1.00 85.94 428 THR A N 1
ATOM 3269 C CA . THR A 1 428 ? 1.606 20.549 17.714 1.00 85.94 428 THR A CA 1
ATOM 3270 C C . THR A 1 428 ? 0.223 21.080 17.325 1.00 85.94 428 THR A C 1
ATOM 3272 O O . THR A 1 428 ? -0.789 20.497 17.702 1.00 85.94 428 THR A O 1
ATOM 3275 N N . LEU A 1 429 ? 0.160 22.196 16.591 1.00 84.56 429 LEU A N 1
ATOM 3276 C CA . LEU A 1 429 ? -1.101 22.857 16.245 1.00 84.56 429 LEU A CA 1
ATOM 3277 C C . LEU A 1 429 ? -1.791 22.250 15.022 1.00 84.56 429 LEU A C 1
ATOM 3279 O O . LEU A 1 429 ? -3.015 22.156 15.003 1.00 84.56 429 LEU A O 1
ATOM 3283 N N . ILE A 1 430 ? -1.019 21.909 13.988 1.00 84.75 430 ILE A N 1
ATOM 3284 C CA . ILE A 1 430 ? -1.551 21.511 12.677 1.00 84.75 430 ILE A CA 1
ATOM 3285 C C . ILE A 1 430 ? -0.914 20.235 12.114 1.00 84.75 430 ILE A C 1
ATOM 3287 O O . ILE A 1 430 ? -1.240 19.845 10.997 1.00 84.75 430 ILE A O 1
ATOM 3291 N N . GLY A 1 431 ? -0.030 19.566 12.861 1.00 80.50 431 GLY A N 1
ATOM 3292 C CA . GLY A 1 431 ? 0.604 18.321 12.415 1.00 80.50 431 GLY A CA 1
ATOM 3293 C C . GLY A 1 431 ? -0.409 17.210 12.145 1.00 80.50 431 GLY A C 1
ATOM 3294 O O . GLY A 1 431 ? -0.327 16.572 11.101 1.00 80.50 431 GLY A O 1
ATOM 3295 N N . GLY A 1 432 ? -1.420 17.059 13.012 1.00 76.12 432 GLY A N 1
ATOM 3296 C CA . GLY A 1 432 ? -2.498 16.077 12.820 1.00 76.12 432 GLY A CA 1
ATOM 3297 C C . GLY A 1 432 ? -3.260 16.276 11.507 1.00 76.12 432 GLY A C 1
ATOM 3298 O O . GLY A 1 432 ? -3.443 15.324 10.759 1.00 76.12 432 GLY A O 1
ATOM 3299 N N . PHE A 1 433 ? -3.564 17.531 11.146 1.00 76.06 433 PHE A N 1
ATOM 3300 C CA . PHE A 1 433 ? -4.197 17.836 9.859 1.00 76.06 433 PHE A CA 1
ATOM 3301 C C . PHE A 1 433 ? -3.362 17.358 8.676 1.00 76.06 433 PHE A C 1
ATOM 3303 O O . PHE A 1 433 ? -3.938 16.978 7.669 1.00 76.06 433 PHE A O 1
ATOM 3310 N N . GLN A 1 434 ? -2.027 17.399 8.758 1.00 75.31 434 GLN A N 1
ATOM 3311 C CA . GLN A 1 434 ? -1.160 16.946 7.671 1.00 75.31 434 GLN A CA 1
ATOM 3312 C C . GLN A 1 434 ? -1.219 15.426 7.464 1.00 75.31 434 GLN A C 1
ATOM 3314 O O . GLN A 1 434 ? -1.005 14.969 6.337 1.00 75.31 434 GLN A O 1
ATOM 3319 N N . ASP A 1 435 ? -1.486 14.657 8.519 1.00 69.19 435 ASP A N 1
ATOM 3320 C CA . ASP A 1 435 ? -1.656 13.210 8.420 1.00 69.19 435 ASP A CA 1
ATOM 3321 C C . ASP A 1 435 ? -3.008 12.851 7.791 1.00 69.19 435 ASP A C 1
ATOM 3323 O O . ASP A 1 435 ? -3.015 12.038 6.870 1.00 69.19 435 ASP A O 1
ATOM 3327 N N . ASP A 1 436 ? -4.081 13.580 8.120 1.00 73.62 436 ASP A N 1
ATOM 3328 C CA . ASP A 1 436 ? -5.429 13.384 7.550 1.00 73.62 436 ASP A CA 1
ATOM 3329 C C . ASP A 1 436 ? -5.504 13.573 6.014 1.00 73.62 436 ASP A C 1
ATOM 3331 O O . ASP A 1 436 ? -6.449 13.130 5.356 1.00 73.62 436 ASP A O 1
ATOM 3335 N N . PHE A 1 437 ? -4.523 14.246 5.389 1.00 81.88 437 PHE A N 1
ATOM 3336 C CA . PHE A 1 437 ? -4.488 14.383 3.922 1.00 81.88 437 PHE A CA 1
ATOM 3337 C C . PHE A 1 437 ? -4.218 13.065 3.211 1.00 81.88 437 PHE A C 1
ATOM 3339 O O . PHE A 1 437 ? -4.546 12.957 2.024 1.00 81.88 437 PHE A O 1
ATOM 3346 N N . TYR A 1 438 ? -3.578 12.095 3.864 1.00 84.88 438 TYR A N 1
ATOM 3347 C CA . TYR A 1 438 ? -3.173 10.861 3.200 1.00 84.88 438 TYR A CA 1
ATOM 3348 C C . TYR A 1 438 ? -4.388 10.117 2.635 1.00 84.88 438 TYR A C 1
ATOM 3350 O O . TYR A 1 438 ? -4.422 9.784 1.451 1.00 84.88 438 TYR A O 1
ATOM 3358 N N . GLU A 1 439 ? -5.430 9.955 3.435 1.00 87.12 439 GLU A N 1
ATOM 3359 C CA . GLU A 1 439 ? -6.658 9.251 3.092 1.00 87.12 439 GLU A CA 1
ATOM 3360 C C . GLU A 1 439 ? -7.425 9.977 1.974 1.00 87.12 439 GLU A C 1
ATOM 3362 O O . GLU A 1 439 ? -7.837 9.362 0.982 1.00 87.12 439 GLU A O 1
ATOM 3367 N N . ILE A 1 440 ? -7.554 11.303 2.090 1.00 90.88 440 ILE A N 1
ATOM 3368 C CA . ILE A 1 440 ? -8.249 12.161 1.115 1.00 90.88 440 ILE A CA 1
ATOM 3369 C C . ILE A 1 440 ? -7.524 12.127 -0.235 1.00 90.88 440 ILE A C 1
ATOM 3371 O O . ILE A 1 440 ? -8.132 11.928 -1.291 1.00 90.88 440 ILE A O 1
ATOM 3375 N N . THR A 1 441 ? -6.201 12.291 -0.224 1.00 93.31 441 THR A N 1
ATOM 3376 C CA . THR A 1 441 ? -5.391 12.268 -1.448 1.00 93.31 441 THR A CA 1
ATOM 3377 C C . THR A 1 441 ? -5.390 10.890 -2.093 1.00 93.31 441 THR A C 1
ATOM 3379 O O . THR A 1 441 ? -5.528 10.795 -3.315 1.00 93.31 441 THR A O 1
ATOM 3382 N N . LEU A 1 442 ? -5.330 9.813 -1.306 1.00 93.31 442 LEU A N 1
ATOM 3383 C CA . LEU A 1 442 ? -5.435 8.453 -1.825 1.00 93.31 442 LEU A CA 1
ATOM 3384 C C . LEU A 1 442 ? -6.802 8.207 -2.480 1.00 93.31 442 LEU A C 1
ATOM 3386 O O . LEU A 1 442 ? -6.865 7.607 -3.558 1.00 93.31 442 LEU A O 1
ATOM 3390 N N . ALA A 1 443 ? -7.884 8.745 -1.905 1.00 95.19 443 ALA A N 1
ATOM 3391 C CA . ALA A 1 443 ? -9.214 8.677 -2.503 1.00 95.19 443 ALA A CA 1
ATOM 3392 C C . ALA A 1 443 ? -9.275 9.402 -3.858 1.00 95.19 443 ALA A C 1
ATOM 3394 O O . ALA A 1 443 ? -9.797 8.858 -4.837 1.00 95.19 443 ALA A O 1
ATOM 3395 N N . VAL A 1 444 ? -8.682 10.597 -3.957 1.00 97.12 444 VAL A N 1
ATOM 3396 C CA . VAL A 1 444 ? -8.591 11.345 -5.221 1.00 97.12 444 VAL A CA 1
ATOM 3397 C C . VAL A 1 444 ? -7.720 10.620 -6.251 1.00 97.12 444 VAL A C 1
ATOM 3399 O O . VAL A 1 444 ? -8.086 10.560 -7.428 1.00 97.12 444 VAL A O 1
ATOM 3402 N N . ALA A 1 445 ? -6.603 10.016 -5.836 1.00 96.12 445 ALA A N 1
ATOM 3403 C CA . ALA A 1 445 ? -5.766 9.207 -6.718 1.00 96.12 445 ALA A CA 1
ATOM 3404 C C . ALA A 1 445 ? -6.549 8.006 -7.279 1.00 96.12 445 ALA A C 1
ATOM 3406 O O . ALA A 1 445 ? -6.546 7.775 -8.492 1.00 96.12 445 ALA A O 1
ATOM 3407 N N . ALA A 1 446 ? -7.294 7.287 -6.432 1.00 97.25 446 ALA A N 1
ATOM 3408 C CA . ALA A 1 446 ? -8.166 6.193 -6.859 1.00 97.25 446 ALA A CA 1
ATOM 3409 C C . ALA A 1 446 ? -9.263 6.669 -7.833 1.00 97.25 446 ALA A C 1
ATOM 3411 O O . ALA A 1 446 ? -9.524 6.009 -8.844 1.00 97.25 446 ALA A O 1
ATOM 3412 N N . LEU A 1 447 ? -9.859 7.842 -7.594 1.00 98.31 447 LEU A N 1
ATOM 3413 C CA . LEU A 1 447 ? -10.847 8.451 -8.491 1.00 98.31 447 LEU A CA 1
ATOM 3414 C C . LEU A 1 447 ? -10.260 8.846 -9.852 1.00 98.31 447 LEU A C 1
ATOM 3416 O O . LEU A 1 447 ? -10.887 8.582 -10.879 1.00 98.31 447 LEU A O 1
ATOM 3420 N N . ALA A 1 448 ? -9.052 9.416 -9.897 1.00 97.94 448 ALA A N 1
ATOM 3421 C CA . ALA A 1 448 ? -8.367 9.737 -11.152 1.00 97.94 448 ALA A CA 1
ATOM 3422 C C . ALA A 1 448 ? -8.106 8.471 -11.993 1.00 97.94 448 ALA A C 1
ATOM 3424 O O . ALA A 1 448 ? -8.306 8.456 -13.216 1.00 97.94 448 ALA A O 1
ATOM 3425 N N . ARG A 1 449 ? -7.727 7.369 -11.337 1.00 96.81 449 ARG A N 1
ATOM 3426 C CA . ARG A 1 449 ? -7.572 6.059 -11.987 1.00 96.81 449 ARG A CA 1
ATOM 3427 C C . ARG A 1 449 ? -8.897 5.518 -12.507 1.00 96.81 449 ARG A C 1
ATOM 3429 O O . ARG A 1 449 ? -8.998 5.159 -13.680 1.00 96.81 449 ARG A O 1
ATOM 3436 N N . TYR A 1 450 ? -9.934 5.534 -11.674 1.00 98.38 450 TYR A N 1
ATOM 3437 C CA . TYR A 1 450 ? -11.279 5.132 -12.074 1.00 98.38 450 TYR A CA 1
ATOM 3438 C C . TYR A 1 450 ? -11.772 5.942 -13.289 1.00 98.38 450 TYR A C 1
ATOM 3440 O O . TYR A 1 450 ? -12.260 5.364 -14.262 1.00 98.38 450 TYR A O 1
ATOM 3448 N N . ALA A 1 451 ? -11.579 7.263 -13.291 1.00 98.38 451 ALA A N 1
ATOM 3449 C CA . ALA A 1 451 ? -11.947 8.133 -14.405 1.00 98.38 451 ALA A CA 1
ATOM 3450 C C . ALA A 1 451 ? -11.199 7.762 -15.696 1.00 98.38 451 ALA A C 1
ATOM 3452 O O . ALA A 1 451 ? -11.803 7.670 -16.768 1.00 98.38 451 ALA A O 1
ATOM 3453 N N . THR A 1 452 ? -9.902 7.459 -15.585 1.00 96.94 452 THR A N 1
ATOM 3454 C CA . THR A 1 452 ? -9.080 6.968 -16.701 1.00 96.94 452 THR A CA 1
ATOM 3455 C C . THR A 1 452 ? -9.615 5.643 -17.248 1.00 96.94 452 THR A C 1
ATOM 3457 O O . THR A 1 452 ? -9.819 5.517 -18.458 1.00 96.94 452 THR A O 1
ATOM 3460 N N . LEU A 1 453 ? -9.924 4.679 -16.372 1.00 97.12 453 LEU A N 1
ATOM 3461 C CA . LEU A 1 453 ? -10.523 3.392 -16.737 1.00 97.12 453 LEU A CA 1
ATOM 3462 C C . LEU A 1 453 ? -11.859 3.571 -17.475 1.00 97.12 453 LEU A C 1
ATOM 3464 O O . LEU A 1 453 ? -12.106 2.915 -18.490 1.00 97.12 453 LEU A O 1
ATOM 3468 N N . LYS A 1 454 ? -12.722 4.468 -16.987 1.00 97.88 454 LYS A N 1
ATOM 3469 C CA . LYS A 1 454 ? -14.016 4.780 -17.615 1.00 97.88 454 LYS A CA 1
ATOM 3470 C C . LYS A 1 454 ? -13.904 5.676 -18.845 1.00 97.88 454 LYS A C 1
ATOM 3472 O O . LYS A 1 454 ? -14.893 5.839 -19.555 1.00 97.88 454 LYS A O 1
ATOM 3477 N N . LYS A 1 455 ? -12.710 6.206 -19.133 1.00 97.62 455 LYS A N 1
ATOM 3478 C CA . LYS A 1 455 ? -12.453 7.202 -20.182 1.00 97.62 455 LYS A CA 1
ATOM 3479 C C . LYS A 1 455 ? -13.283 8.480 -19.998 1.00 97.62 455 LYS A C 1
ATOM 3481 O O . LYS A 1 455 ? -13.590 9.159 -20.976 1.00 97.62 455 LYS A O 1
ATOM 3486 N N . ASP A 1 456 ? -13.618 8.816 -18.756 1.00 98.31 456 ASP A N 1
ATOM 3487 C CA . ASP A 1 456 ? -14.346 10.032 -18.402 1.00 98.31 456 ASP A CA 1
ATOM 3488 C C . ASP A 1 456 ? -13.348 11.175 -18.178 1.00 98.31 456 ASP A C 1
ATOM 3490 O O . ASP A 1 456 ? -12.747 11.316 -17.114 1.00 98.31 456 ASP A O 1
ATOM 3494 N N . GLN A 1 457 ? -13.125 11.974 -19.224 1.00 98.06 457 GLN A N 1
ATOM 3495 C CA . GLN A 1 457 ? -12.157 13.073 -19.182 1.00 98.06 457 GLN A CA 1
ATOM 3496 C C . GLN A 1 457 ? -12.593 14.221 -18.266 1.00 98.06 457 GLN A C 1
ATOM 3498 O O . GLN A 1 457 ? -11.731 14.924 -17.745 1.00 98.06 457 GLN A O 1
ATOM 3503 N N . ALA A 1 458 ? -13.900 14.419 -18.071 1.00 98.19 458 ALA A N 1
ATOM 3504 C CA . ALA A 1 458 ? -14.404 15.470 -17.195 1.00 98.19 458 ALA A CA 1
ATOM 3505 C C . ALA A 1 458 ? -14.165 15.093 -15.728 1.00 98.19 458 ALA A C 1
ATOM 3507 O O . ALA A 1 458 ? -13.556 15.869 -14.997 1.00 98.19 458 ALA A O 1
ATOM 3508 N N . LEU A 1 459 ? -14.504 13.857 -15.344 1.00 98.25 459 LEU A N 1
ATOM 3509 C CA . LEU A 1 459 ? -14.193 13.344 -14.008 1.00 98.25 459 LEU A CA 1
ATOM 3510 C C . LEU A 1 459 ? -12.678 13.326 -13.739 1.00 98.25 459 LEU A C 1
ATOM 3512 O O . LEU A 1 459 ? -12.236 13.672 -12.646 1.00 98.25 459 LEU A O 1
ATOM 3516 N N . LEU A 1 460 ? -11.869 12.962 -14.741 1.00 98.12 460 LEU A N 1
ATOM 3517 C CA . LEU A 1 460 ? -10.409 12.981 -14.620 1.00 98.12 460 LEU A CA 1
ATOM 3518 C C . LEU A 1 460 ? -9.867 14.401 -14.400 1.00 98.12 460 LEU A C 1
ATOM 3520 O O . LEU A 1 460 ? -8.933 14.581 -13.622 1.00 98.12 460 LEU A O 1
ATOM 3524 N N . ALA A 1 461 ? -10.432 15.403 -15.078 1.00 97.69 461 ALA A N 1
ATOM 3525 C CA . ALA A 1 461 ? -10.041 16.796 -14.895 1.00 97.69 461 ALA A CA 1
ATOM 3526 C C . ALA A 1 461 ? -10.389 17.304 -13.486 1.00 97.69 461 ALA A C 1
ATOM 3528 O O . ALA A 1 461 ? -9.546 17.940 -12.859 1.00 97.69 461 ALA A O 1
ATOM 3529 N N . GLU A 1 462 ? -11.577 16.972 -12.970 1.00 97.62 462 GLU A N 1
ATOM 3530 C CA . GLU A 1 462 ? -11.980 17.314 -11.598 1.00 97.62 462 GLU A CA 1
ATOM 3531 C C . GLU A 1 462 ? -11.072 16.647 -10.554 1.00 97.62 462 GLU A C 1
ATOM 3533 O O . GLU A 1 462 ? -10.563 17.323 -9.660 1.00 97.62 462 GLU A O 1
ATOM 3538 N N . ALA A 1 463 ? -10.780 15.350 -10.703 1.00 97.75 463 ALA A N 1
ATOM 3539 C CA . ALA A 1 463 ? -9.884 14.635 -9.793 1.00 97.75 463 ALA A CA 1
ATOM 3540 C C . ALA A 1 463 ? -8.454 15.206 -9.815 1.00 97.75 463 ALA A C 1
ATOM 3542 O O . ALA A 1 463 ? -7.835 15.383 -8.769 1.00 97.75 463 ALA A O 1
ATOM 3543 N N . ARG A 1 464 ? -7.924 15.551 -10.996 1.00 97.62 464 ARG A N 1
ATOM 3544 C CA . ARG A 1 464 ? -6.592 16.168 -11.114 1.00 97.62 464 ARG A CA 1
ATOM 3545 C C . ARG A 1 464 ? -6.537 17.574 -10.527 1.00 97.62 464 ARG A C 1
ATOM 3547 O O . ARG A 1 464 ? -5.516 17.927 -9.944 1.00 97.62 464 ARG A O 1
ATOM 3554 N N . LEU A 1 465 ? -7.607 18.359 -10.664 1.00 97.06 465 LEU A N 1
ATOM 3555 C CA . LEU A 1 465 ? -7.702 19.676 -10.036 1.00 97.06 465 LEU A CA 1
ATOM 3556 C C . LEU A 1 465 ? -7.675 19.555 -8.509 1.00 97.06 465 LEU A C 1
ATOM 3558 O O . LEU A 1 465 ? -6.871 20.230 -7.869 1.00 97.06 465 LEU A O 1
ATOM 3562 N N . ALA A 1 466 ? -8.495 18.665 -7.943 1.00 96.81 466 ALA A N 1
ATOM 3563 C CA . ALA A 1 466 ? -8.510 18.404 -6.506 1.00 96.81 466 ALA A CA 1
ATOM 3564 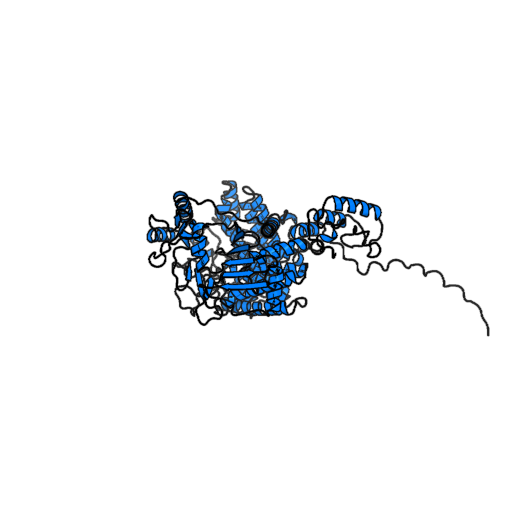C C . ALA A 1 466 ? -7.135 17.927 -6.006 1.00 96.81 466 ALA A C 1
ATOM 3566 O O . ALA A 1 466 ? -6.612 18.471 -5.039 1.00 96.81 466 ALA A O 1
ATOM 3567 N N . MET A 1 467 ? -6.497 16.984 -6.712 1.00 97.25 467 MET A N 1
ATOM 3568 C CA . MET A 1 467 ? -5.160 16.499 -6.350 1.00 97.25 467 MET A CA 1
ATOM 3569 C C . MET A 1 467 ? -4.106 17.612 -6.380 1.00 97.25 467 MET A C 1
ATOM 3571 O O . MET A 1 467 ? -3.302 17.702 -5.460 1.00 97.25 467 MET A O 1
ATOM 3575 N N . ALA A 1 468 ? -4.117 18.485 -7.394 1.00 96.31 468 ALA A N 1
ATOM 3576 C CA . ALA A 1 468 ? -3.180 19.608 -7.467 1.00 96.31 468 ALA A CA 1
ATOM 3577 C C . ALA A 1 468 ? -3.332 20.565 -6.271 1.00 96.31 468 ALA A C 1
ATOM 3579 O O . ALA A 1 468 ? -2.344 21.058 -5.732 1.00 96.31 468 ALA A O 1
ATOM 3580 N N . GLN A 1 469 ? -4.571 20.824 -5.844 1.00 95.62 469 GLN A N 1
ATOM 3581 C CA . GLN A 1 469 ? -4.855 21.680 -4.691 1.00 95.62 469 GLN A CA 1
ATOM 3582 C C . GLN A 1 469 ? -4.415 21.026 -3.375 1.00 95.62 469 GLN A C 1
ATOM 3584 O O . GLN A 1 469 ? -3.753 21.673 -2.565 1.00 95.62 469 GLN A O 1
ATOM 3589 N N . LEU A 1 470 ? -4.723 19.739 -3.187 1.00 94.44 470 LEU A N 1
ATOM 3590 C CA . LEU A 1 470 ? -4.292 18.968 -2.019 1.00 94.44 470 LEU A CA 1
ATOM 3591 C C . LEU A 1 470 ? -2.761 18.889 -1.938 1.00 94.44 470 LEU A C 1
ATOM 3593 O O . LEU A 1 470 ? -2.185 19.172 -0.892 1.00 94.44 470 LEU A O 1
ATOM 3597 N N . GLY A 1 471 ? -2.085 18.578 -3.047 1.00 94.31 471 GLY A N 1
ATOM 3598 C CA . GLY A 1 471 ? -0.625 18.501 -3.108 1.00 94.31 471 GLY A CA 1
ATOM 3599 C C . GLY A 1 471 ? 0.066 19.845 -2.854 1.00 94.31 471 GLY A C 1
ATOM 3600 O O . GLY A 1 471 ? 1.118 19.887 -2.209 1.00 94.31 471 GLY A O 1
ATOM 3601 N N . ALA A 1 472 ? -0.527 20.961 -3.289 1.00 93.88 472 ALA A N 1
ATOM 3602 C CA . ALA A 1 472 ? -0.048 22.298 -2.936 1.00 93.88 472 ALA A CA 1
ATOM 3603 C C . ALA A 1 472 ? -0.175 22.568 -1.426 1.00 93.88 472 ALA A C 1
ATOM 3605 O O . ALA A 1 472 ? 0.783 23.030 -0.804 1.00 93.88 472 ALA A O 1
ATOM 3606 N N . LEU A 1 473 ? -1.315 22.213 -0.826 1.00 92.69 473 LEU A N 1
ATOM 3607 C CA . LEU A 1 473 ? -1.564 22.398 0.604 1.00 92.69 473 LEU A CA 1
ATOM 3608 C C . LEU A 1 473 ? -0.655 21.515 1.473 1.00 92.69 473 LEU A C 1
ATOM 3610 O O . LEU A 1 473 ? -0.093 21.991 2.457 1.00 92.69 473 LEU A O 1
ATOM 3614 N N . MET A 1 474 ? -0.420 20.262 1.070 1.00 92.81 474 MET A N 1
ATOM 3615 C CA . MET A 1 474 ? 0.524 19.360 1.742 1.00 92.81 474 MET A CA 1
ATOM 3616 C C . MET A 1 474 ? 1.943 19.937 1.793 1.00 92.81 474 MET A C 1
ATOM 3618 O O . MET A 1 474 ? 2.612 19.824 2.824 1.00 92.81 474 MET A O 1
ATOM 3622 N N . ARG A 1 475 ? 2.408 20.551 0.694 1.00 93.44 475 ARG A N 1
ATOM 3623 C CA . ARG A 1 475 ? 3.712 21.232 0.649 1.00 93.44 475 ARG A CA 1
ATOM 3624 C C . ARG A 1 475 ? 3.726 22.479 1.524 1.00 93.44 475 ARG A C 1
ATOM 3626 O O . ARG A 1 475 ? 4.703 22.694 2.232 1.00 93.44 475 ARG A O 1
ATOM 3633 N N . GLU A 1 476 ? 2.655 23.271 1.505 1.00 93.38 476 GLU A N 1
ATOM 3634 C CA . GLU A 1 476 ? 2.537 24.460 2.352 1.00 93.38 476 GLU A CA 1
ATOM 3635 C C . GLU A 1 476 ? 2.585 24.095 3.843 1.00 93.38 476 GLU A C 1
ATOM 3637 O O . GLU A 1 476 ? 3.314 24.727 4.605 1.00 93.38 476 GLU A O 1
ATOM 3642 N N . PHE A 1 477 ? 1.890 23.034 4.261 1.00 92.25 477 PHE A N 1
ATOM 3643 C CA . PHE A 1 477 ? 1.952 22.546 5.641 1.00 92.25 477 PHE A CA 1
ATOM 3644 C C . PHE A 1 477 ? 3.335 22.012 5.989 1.00 92.25 477 PHE A C 1
ATOM 3646 O O . PHE A 1 477 ? 3.870 22.363 7.036 1.00 92.25 477 PHE A O 1
ATOM 3653 N N . ALA A 1 478 ? 3.947 21.219 5.105 1.00 93.31 478 ALA A N 1
ATOM 3654 C CA . ALA A 1 478 ? 5.296 20.716 5.331 1.00 93.31 478 ALA A CA 1
ATOM 3655 C C . ALA A 1 478 ? 6.309 21.855 5.523 1.00 93.31 478 ALA A C 1
ATOM 3657 O O . ALA A 1 478 ? 7.138 21.778 6.427 1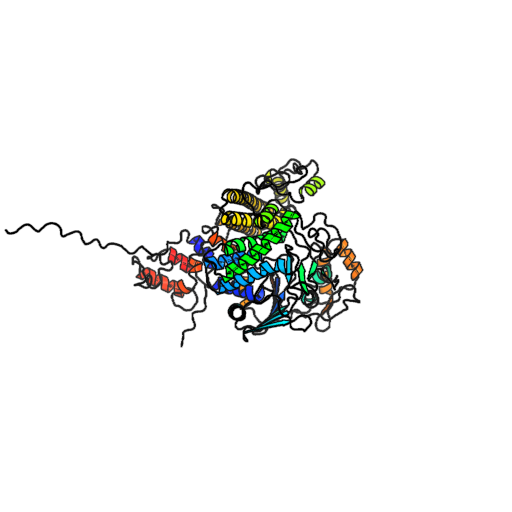.00 93.31 478 ALA A O 1
ATOM 3658 N N . ASP A 1 479 ? 6.230 22.909 4.708 1.00 95.00 479 ASP A N 1
ATOM 3659 C CA . ASP A 1 479 ? 7.090 24.088 4.828 1.00 95.00 479 ASP A CA 1
ATOM 3660 C C . ASP A 1 479 ? 6.894 24.788 6.179 1.00 95.00 479 ASP A C 1
ATOM 3662 O O . ASP A 1 479 ? 7.859 24.993 6.915 1.00 95.00 479 ASP A O 1
ATOM 3666 N N . ILE A 1 480 ? 5.643 25.070 6.557 1.00 94.06 480 ILE A N 1
ATOM 3667 C CA . ILE A 1 480 ? 5.326 25.730 7.831 1.00 94.06 480 ILE A CA 1
ATOM 3668 C C . ILE A 1 480 ? 5.804 24.895 9.024 1.00 94.06 480 ILE A C 1
ATOM 3670 O O . ILE A 1 480 ? 6.386 25.449 9.950 1.00 94.06 480 ILE A O 1
ATOM 3674 N N . ILE A 1 481 ? 5.556 23.584 9.015 1.00 92.44 481 ILE A N 1
ATOM 3675 C CA . ILE A 1 481 ? 5.803 22.708 10.165 1.00 92.44 481 ILE A CA 1
ATOM 3676 C C . ILE A 1 481 ? 7.294 22.366 10.303 1.00 92.44 481 ILE A C 1
ATOM 3678 O O . ILE A 1 481 ? 7.827 22.347 11.412 1.00 92.44 481 ILE A O 1
ATOM 3682 N N . TYR A 1 482 ? 7.976 22.087 9.187 1.00 94.25 482 TYR A N 1
ATOM 3683 C CA . TYR A 1 482 ? 9.261 21.387 9.211 1.00 94.25 482 TYR A CA 1
ATOM 3684 C C . TYR A 1 482 ? 10.450 22.181 8.672 1.00 94.25 482 TYR A C 1
ATOM 3686 O O . TYR A 1 482 ? 11.588 21.798 8.956 1.00 94.25 482 TYR A O 1
ATOM 3694 N N . ALA A 1 483 ? 10.255 23.282 7.934 1.00 94.06 483 ALA A N 1
ATOM 3695 C CA . ALA A 1 483 ? 11.376 23.987 7.300 1.00 94.06 483 ALA A CA 1
ATOM 3696 C C . ALA A 1 483 ? 12.426 24.500 8.300 1.00 94.06 483 ALA A C 1
ATOM 3698 O O . ALA A 1 483 ? 13.611 24.566 7.970 1.00 94.06 483 ALA A O 1
ATOM 3699 N N . GLN A 1 484 ? 12.014 24.842 9.525 1.00 91.50 484 GLN A N 1
ATOM 3700 C CA . GLN A 1 484 ? 12.915 25.355 10.567 1.00 91.50 484 GLN A CA 1
ATOM 3701 C C . GLN A 1 484 ? 13.433 24.270 11.519 1.00 91.50 484 GLN A C 1
ATOM 3703 O O . GLN A 1 484 ? 14.498 24.439 12.113 1.00 91.50 484 GLN A O 1
ATOM 3708 N N . THR A 1 485 ? 12.695 23.172 11.677 1.00 92.38 485 THR A N 1
ATOM 3709 C CA . THR A 1 485 ? 12.882 22.206 12.770 1.00 92.38 485 THR A CA 1
ATOM 3710 C C . THR A 1 485 ? 13.340 20.835 12.292 1.00 92.38 485 THR A C 1
ATOM 3712 O O . THR A 1 485 ? 14.108 20.175 12.991 1.00 92.38 485 THR A O 1
ATOM 3715 N N . ASN A 1 486 ? 12.902 20.397 11.107 1.00 94.00 486 ASN A N 1
ATOM 3716 C CA . ASN A 1 486 ? 13.113 19.034 10.626 1.00 94.00 486 ASN A CA 1
ATOM 3717 C C . ASN A 1 486 ? 13.184 18.949 9.082 1.00 94.00 486 ASN A C 1
ATOM 3719 O O . ASN A 1 486 ? 12.242 18.484 8.433 1.00 94.00 486 ASN A O 1
ATOM 3723 N N . PRO A 1 487 ? 14.316 19.337 8.460 1.00 93.19 487 PRO A N 1
ATOM 3724 C CA . PRO A 1 487 ? 14.472 19.304 7.001 1.00 93.19 487 PRO A CA 1
ATOM 3725 C C . PRO A 1 487 ? 14.257 17.920 6.368 1.00 93.19 487 PRO A C 1
ATOM 3727 O O . PRO A 1 487 ? 13.828 17.823 5.219 1.00 93.19 487 PRO A O 1
ATOM 3730 N N . GLU A 1 488 ? 14.524 16.840 7.106 1.00 92.94 488 GLU A N 1
ATOM 3731 C CA . GLU A 1 488 ? 14.263 15.478 6.632 1.00 92.94 488 GLU A CA 1
ATOM 3732 C C . GLU A 1 488 ? 12.761 15.183 6.544 1.00 92.94 488 GLU A C 1
ATOM 3734 O O . GLU A 1 488 ? 12.309 14.600 5.558 1.00 92.94 488 GLU A O 1
ATOM 3739 N N . ALA A 1 489 ? 11.969 15.602 7.538 1.00 92.00 489 ALA A N 1
ATOM 3740 C CA . ALA A 1 489 ? 10.513 15.487 7.482 1.00 92.00 489 ALA A CA 1
ATOM 3741 C C . ALA A 1 489 ? 9.919 16.342 6.354 1.00 92.00 489 ALA A C 1
ATOM 3743 O O . ALA A 1 489 ? 9.058 15.850 5.625 1.00 92.00 489 ALA A O 1
ATOM 3744 N N . LEU A 1 490 ? 10.434 17.560 6.139 1.00 94.19 490 LEU A N 1
ATOM 3745 C CA . LEU A 1 490 ? 10.059 18.398 4.993 1.00 94.19 490 LEU A CA 1
ATOM 3746 C C . LEU A 1 490 ? 10.286 17.664 3.663 1.00 94.19 490 LEU A C 1
ATOM 3748 O O . LEU A 1 490 ? 9.377 17.591 2.831 1.00 94.19 490 LEU A O 1
ATOM 3752 N N . ALA A 1 491 ? 11.477 17.084 3.473 1.00 94.19 491 ALA A N 1
ATOM 3753 C CA . ALA A 1 491 ? 11.811 16.335 2.264 1.00 94.19 491 ALA A CA 1
ATOM 3754 C C . ALA A 1 491 ? 10.887 15.121 2.070 1.00 94.19 491 ALA A C 1
ATOM 3756 O O . ALA A 1 491 ? 10.367 14.919 0.973 1.00 94.19 491 ALA A O 1
ATOM 3757 N N . ARG A 1 492 ? 10.609 14.354 3.137 1.00 92.81 492 ARG A N 1
ATOM 3758 C CA . ARG A 1 492 ? 9.673 13.216 3.080 1.00 92.81 492 ARG A CA 1
ATOM 3759 C C . ARG A 1 492 ? 8.259 13.647 2.695 1.00 92.81 492 ARG A C 1
ATOM 3761 O O . ARG A 1 492 ? 7.659 13.039 1.815 1.00 92.81 492 ARG A O 1
ATOM 3768 N N . ARG A 1 493 ? 7.717 14.698 3.318 1.00 92.50 493 ARG A N 1
ATOM 3769 C CA . ARG A 1 493 ? 6.351 15.177 3.037 1.00 92.50 493 ARG A CA 1
ATOM 3770 C C . ARG A 1 493 ? 6.218 15.739 1.621 1.00 92.50 493 ARG A C 1
ATOM 3772 O O . ARG A 1 493 ? 5.234 15.445 0.947 1.00 92.50 493 ARG A O 1
ATOM 3779 N N . THR A 1 494 ? 7.231 16.460 1.145 1.00 94.94 494 THR A N 1
ATOM 3780 C CA . THR A 1 494 ? 7.287 16.981 -0.232 1.00 94.94 494 THR A CA 1
ATOM 3781 C C . THR A 1 494 ? 7.341 15.845 -1.259 1.00 94.94 494 THR A C 1
ATOM 3783 O O . THR A 1 494 ? 6.569 15.836 -2.216 1.00 94.94 494 THR A O 1
ATOM 3786 N N . MET A 1 495 ? 8.167 14.823 -1.010 1.00 95.69 495 MET A N 1
ATOM 3787 C CA . MET A 1 495 ? 8.227 13.618 -1.841 1.00 95.69 495 MET A CA 1
ATOM 3788 C C . MET A 1 495 ? 6.901 12.854 -1.847 1.00 95.69 495 MET A C 1
ATOM 3790 O O . MET A 1 495 ? 6.450 12.438 -2.913 1.00 95.69 495 MET A O 1
ATOM 3794 N N . ARG A 1 496 ? 6.244 12.682 -0.692 1.00 93.62 496 ARG A N 1
ATOM 3795 C CA . ARG A 1 496 ? 4.926 12.028 -0.618 1.00 93.62 496 ARG A CA 1
ATOM 3796 C C . ARG A 1 496 ? 3.878 12.773 -1.450 1.00 93.62 496 ARG A C 1
ATOM 3798 O O . ARG A 1 496 ? 3.165 12.120 -2.208 1.00 93.62 496 ARG A O 1
ATOM 3805 N N . ALA A 1 497 ? 3.832 14.106 -1.378 1.00 94.69 497 ALA A N 1
ATOM 3806 C CA . ALA A 1 497 ? 2.943 14.914 -2.218 1.00 94.69 497 ALA A CA 1
ATOM 3807 C C . ALA A 1 497 ? 3.213 14.683 -3.717 1.00 94.69 497 ALA A C 1
ATOM 3809 O O . ALA A 1 497 ? 2.287 14.388 -4.469 1.00 94.69 497 ALA A O 1
ATOM 3810 N N . ALA A 1 498 ? 4.480 14.710 -4.143 1.00 96.50 498 ALA A N 1
ATOM 3811 C CA . ALA A 1 498 ? 4.852 14.464 -5.537 1.00 96.50 498 ALA A CA 1
ATOM 3812 C C . ALA A 1 498 ? 4.504 13.042 -6.022 1.00 96.50 498 ALA A C 1
ATOM 3814 O O . ALA A 1 498 ? 4.067 12.864 -7.160 1.00 96.50 498 ALA A O 1
ATOM 3815 N N . ILE A 1 499 ? 4.654 12.025 -5.166 1.00 95.81 499 ILE A N 1
ATOM 3816 C CA . ILE A 1 499 ? 4.237 10.651 -5.479 1.00 95.81 499 ILE A CA 1
ATOM 3817 C C . ILE A 1 499 ? 2.715 10.586 -5.687 1.00 95.81 499 ILE A C 1
ATOM 3819 O O . ILE A 1 499 ? 2.272 10.048 -6.700 1.00 95.81 499 ILE A O 1
ATOM 3823 N N . LEU A 1 500 ? 1.916 11.170 -4.788 1.00 94.88 500 LEU A N 1
ATOM 3824 C CA . LEU A 1 500 ? 0.445 11.168 -4.868 1.00 94.88 500 LEU A CA 1
ATOM 3825 C C . LEU A 1 500 ? -0.087 11.962 -6.077 1.00 94.88 500 LEU A C 1
ATOM 3827 O O . LEU A 1 500 ? -1.026 11.539 -6.755 1.00 94.88 500 LEU A O 1
ATOM 3831 N N . GLU A 1 501 ? 0.550 13.077 -6.424 1.00 97.12 501 GLU A N 1
ATOM 3832 C CA . GLU A 1 501 ? 0.237 13.813 -7.652 1.00 97.12 501 GLU A CA 1
ATOM 3833 C C . GLU A 1 501 ? 0.595 13.009 -8.909 1.00 97.12 501 GLU A C 1
ATOM 3835 O O . GLU A 1 501 ? -0.186 12.935 -9.864 1.00 97.12 501 GLU A O 1
ATOM 3840 N N . GLY A 1 502 ? 1.759 12.354 -8.900 1.00 96.94 502 GLY A N 1
ATOM 3841 C CA . GLY A 1 502 ? 2.181 11.459 -9.971 1.00 96.94 502 GLY A CA 1
ATOM 3842 C C . GLY A 1 502 ? 1.254 10.248 -10.115 1.00 96.94 502 GLY A C 1
ATOM 3843 O O . GLY A 1 502 ? 0.972 9.815 -11.232 1.00 96.94 502 GLY A O 1
ATOM 3844 N N . PHE A 1 503 ? 0.700 9.738 -9.015 1.00 95.88 503 PHE A N 1
ATOM 3845 C CA . PHE A 1 503 ? -0.319 8.685 -8.990 1.00 95.88 503 PHE A CA 1
ATOM 3846 C C . PHE A 1 503 ? -1.616 9.091 -9.699 1.00 95.88 503 PHE A C 1
ATOM 3848 O O . PHE A 1 503 ? -2.176 8.292 -10.454 1.00 95.88 503 PHE A O 1
ATOM 3855 N N . ALA A 1 504 ? -2.059 10.339 -9.526 1.00 96.06 504 ALA A N 1
ATOM 3856 C CA . ALA A 1 504 ? -3.182 10.916 -10.271 1.00 96.06 504 ALA A CA 1
ATOM 3857 C C . ALA A 1 504 ? -2.818 11.313 -11.723 1.00 96.06 504 ALA A C 1
ATOM 3859 O O . ALA A 1 504 ? -3.672 11.768 -12.497 1.00 96.06 504 ALA A O 1
ATOM 3860 N N . GLY A 1 505 ? -1.551 11.138 -12.114 1.00 95.62 505 GLY A N 1
ATOM 3861 C CA . GLY A 1 505 ? -1.037 11.423 -13.448 1.00 95.62 505 GLY A CA 1
ATOM 3862 C C . GLY A 1 505 ? -1.095 12.906 -13.799 1.00 95.62 505 GLY A C 1
ATOM 3863 O O . GLY A 1 505 ? -1.505 13.242 -14.914 1.00 95.62 505 GLY A O 1
ATOM 3864 N N . LEU A 1 506 ? -0.775 13.792 -12.851 1.00 96.56 506 LEU A N 1
ATOM 3865 C CA . LEU A 1 506 ? -0.569 15.211 -13.148 1.00 96.56 506 LEU A CA 1
ATOM 3866 C C . LEU A 1 506 ? 0.635 15.357 -14.100 1.00 96.56 506 LEU A C 1
ATOM 3868 O O . LEU A 1 506 ? 1.581 14.592 -13.969 1.00 96.56 506 LEU A O 1
ATOM 3872 N N . PRO A 1 507 ? 0.613 16.280 -15.080 1.00 90.06 507 PRO A N 1
ATOM 3873 C CA . PRO A 1 507 ? 1.675 16.378 -16.088 1.00 90.06 507 PRO A CA 1
ATOM 3874 C C . PRO A 1 507 ? 2.935 17.133 -15.630 1.00 90.06 507 PRO A C 1
ATOM 3876 O O . PRO A 1 507 ? 3.995 16.916 -16.206 1.00 90.06 507 PRO A O 1
ATOM 3879 N N . ASP A 1 508 ? 2.831 17.999 -14.615 1.00 87.50 508 ASP A N 1
ATOM 3880 C CA . ASP A 1 508 ? 3.862 18.998 -14.280 1.00 87.50 508 ASP A CA 1
ATOM 3881 C C . ASP A 1 508 ? 4.352 18.895 -12.823 1.00 87.50 508 ASP A C 1
ATOM 3883 O O . ASP A 1 508 ? 4.673 19.894 -12.180 1.00 87.50 508 ASP A O 1
ATOM 3887 N N . VAL A 1 509 ? 4.397 17.678 -12.274 1.00 94.75 509 VAL A N 1
ATOM 3888 C CA . VAL A 1 509 ? 4.945 17.449 -10.923 1.00 94.75 509 VAL A CA 1
ATOM 3889 C C . VAL A 1 509 ? 6.462 17.701 -10.923 1.00 94.75 509 VAL A C 1
ATOM 3891 O O . VAL A 1 509 ? 7.166 17.104 -11.744 1.00 94.75 509 VAL A O 1
ATOM 3894 N N . PRO A 1 510 ? 7.011 18.530 -10.016 1.00 92.31 510 PRO A N 1
ATOM 3895 C CA . PRO A 1 510 ? 8.447 18.790 -9.974 1.00 92.31 510 PRO A CA 1
ATOM 3896 C C . PRO A 1 510 ? 9.246 17.530 -9.615 1.00 92.31 510 PRO A C 1
ATOM 3898 O O . PRO A 1 510 ? 9.141 17.007 -8.511 1.00 92.31 510 PRO A O 1
ATOM 3901 N N . ALA A 1 511 ? 10.124 17.064 -10.509 1.00 92.00 511 ALA A N 1
ATOM 3902 C CA . ALA A 1 511 ? 10.975 15.899 -10.230 1.00 92.00 511 ALA A CA 1
ATOM 3903 C C . ALA A 1 511 ? 11.925 16.112 -9.034 1.00 92.00 511 ALA A C 1
ATOM 3905 O O . ALA A 1 511 ? 12.319 15.147 -8.384 1.00 92.00 511 ALA A O 1
ATOM 3906 N N . ALA A 1 512 ? 12.273 17.367 -8.729 1.00 93.75 512 ALA A N 1
ATOM 3907 C CA . ALA A 1 512 ? 13.085 17.721 -7.567 1.00 93.75 512 ALA A CA 1
ATOM 3908 C C . ALA A 1 512 ? 12.403 17.359 -6.236 1.00 93.75 512 ALA A C 1
ATOM 3910 O O . ALA A 1 512 ? 13.097 17.014 -5.280 1.00 93.75 512 ALA A O 1
ATOM 3911 N N . ASP A 1 513 ? 11.068 17.366 -6.192 1.00 95.12 513 ASP A N 1
ATOM 3912 C CA . ASP A 1 513 ? 10.299 17.037 -4.989 1.00 95.12 513 ASP A CA 1
ATOM 3913 C C . ASP A 1 513 ? 10.456 15.567 -4.592 1.00 95.12 513 ASP A C 1
ATOM 3915 O O . ASP A 1 513 ? 10.340 15.234 -3.417 1.00 95.12 513 ASP A O 1
ATOM 3919 N N . LEU A 1 514 ? 10.786 14.682 -5.541 1.00 94.06 514 LEU A N 1
ATOM 3920 C CA . LEU A 1 514 ? 11.075 13.273 -5.252 1.00 94.06 514 LEU A CA 1
ATOM 3921 C C . LEU A 1 514 ? 12.375 13.078 -4.458 1.00 94.06 514 LEU A C 1
ATOM 3923 O O . LEU A 1 514 ? 12.604 12.000 -3.901 1.00 94.06 514 LEU A O 1
ATOM 3927 N N . GLY A 1 515 ? 13.242 14.094 -4.425 1.00 91.94 515 GLY A N 1
ATOM 3928 C CA . GLY A 1 515 ? 14.549 14.018 -3.791 1.00 91.94 515 GLY A CA 1
ATOM 3929 C C . GLY A 1 515 ? 15.357 12.820 -4.297 1.00 91.94 515 GLY A C 1
ATOM 3930 O O . GLY A 1 515 ? 15.513 12.607 -5.499 1.00 91.94 515 GLY A O 1
ATOM 3931 N N . ASN A 1 516 ? 15.878 12.026 -3.363 1.00 88.81 516 ASN A N 1
ATOM 3932 C CA . ASN A 1 516 ? 16.638 10.808 -3.650 1.00 88.81 516 ASN A CA 1
ATOM 3933 C C . ASN A 1 516 ? 15.817 9.515 -3.504 1.00 88.81 516 ASN A C 1
ATOM 3935 O O . ASN A 1 516 ? 16.397 8.438 -3.614 1.00 88.81 516 ASN A O 1
ATOM 3939 N N . LEU A 1 517 ? 14.507 9.609 -3.231 1.00 92.94 517 LEU A N 1
ATOM 3940 C CA . LEU A 1 517 ? 13.626 8.458 -2.992 1.00 92.94 517 LEU A CA 1
ATOM 3941 C C . LEU A 1 517 ? 14.131 7.506 -1.881 1.00 92.94 517 LEU A C 1
ATOM 3943 O O . LEU A 1 517 ? 13.914 6.296 -1.948 1.00 92.94 517 LEU A O 1
ATOM 3947 N N . ALA A 1 518 ? 14.780 8.044 -0.837 1.00 92.31 518 ALA A N 1
ATOM 3948 C CA . ALA A 1 518 ? 15.336 7.249 0.264 1.00 92.31 518 ALA A CA 1
ATOM 3949 C C . ALA A 1 518 ? 14.288 6.424 1.033 1.00 92.31 518 ALA A C 1
ATOM 3951 O O . ALA A 1 518 ? 14.603 5.337 1.506 1.00 92.31 518 ALA A O 1
ATOM 3952 N N . GLU A 1 519 ? 13.050 6.908 1.160 1.00 92.06 519 GLU A N 1
ATOM 3953 C CA . GLU A 1 519 ? 11.975 6.174 1.845 1.00 92.06 519 GLU A CA 1
ATOM 3954 C C . GLU A 1 519 ? 11.496 4.953 1.024 1.00 92.06 519 GLU A C 1
ATOM 3956 O O . GLU A 1 519 ? 11.565 3.842 1.554 1.00 92.06 519 GLU A O 1
ATOM 3961 N N . PRO A 1 520 ? 11.125 5.071 -0.273 1.00 94.69 520 PRO A N 1
ATOM 3962 C CA . PRO A 1 520 ? 10.874 3.900 -1.124 1.00 94.69 520 PRO A CA 1
ATOM 3963 C C . PRO A 1 520 ? 12.036 2.895 -1.194 1.00 94.69 520 PRO A C 1
ATOM 3965 O O . PRO A 1 520 ? 11.805 1.680 -1.210 1.00 94.69 520 PRO A O 1
ATOM 3968 N N . GLU A 1 521 ? 13.277 3.389 -1.228 1.00 94.56 521 GLU A N 1
ATOM 3969 C CA . GLU A 1 521 ? 14.482 2.555 -1.169 1.00 94.56 521 GLU A CA 1
ATOM 3970 C C . GLU A 1 521 ? 14.568 1.798 0.163 1.00 94.56 521 GLU A C 1
ATOM 3972 O O . GLU A 1 521 ? 14.737 0.577 0.177 1.00 94.56 521 GLU A O 1
ATOM 3977 N N . GLY A 1 522 ? 14.376 2.505 1.280 1.00 93.94 522 GLY A N 1
ATOM 3978 C CA . GLY A 1 522 ? 14.378 1.943 2.627 1.00 93.94 522 GLY A CA 1
ATOM 3979 C C . GLY A 1 522 ? 13.327 0.850 2.814 1.00 93.94 522 GLY A C 1
ATOM 3980 O O . GLY A 1 522 ? 13.646 -0.205 3.360 1.00 93.94 522 GLY A O 1
ATOM 3981 N N . HIS A 1 523 ? 12.107 1.042 2.296 1.00 93.31 523 HIS A N 1
ATOM 3982 C CA . HIS A 1 523 ? 11.069 0.003 2.314 1.00 93.31 523 HIS A CA 1
ATOM 3983 C C . HIS A 1 523 ? 11.506 -1.251 1.547 1.00 93.31 523 HIS A C 1
ATOM 3985 O O . HIS A 1 523 ? 11.399 -2.366 2.060 1.00 93.31 523 HIS A O 1
ATOM 3991 N N . SER A 1 524 ? 12.046 -1.076 0.337 1.00 93.69 524 SER A N 1
ATOM 3992 C CA . SER A 1 524 ? 12.478 -2.192 -0.514 1.00 93.69 524 SER A CA 1
ATOM 3993 C C . SER A 1 524 ? 13.645 -2.960 0.115 1.00 93.69 524 SER A C 1
ATOM 3995 O O . SER A 1 524 ? 13.622 -4.189 0.168 1.00 93.69 524 SER A O 1
ATOM 3997 N N . ALA A 1 525 ? 14.639 -2.249 0.655 1.00 92.88 525 ALA A N 1
ATOM 3998 C CA . ALA A 1 525 ? 15.774 -2.844 1.356 1.00 92.88 525 ALA A CA 1
ATOM 3999 C C . ALA A 1 525 ? 15.355 -3.573 2.646 1.00 92.88 525 ALA A C 1
ATOM 4001 O O . ALA A 1 525 ? 15.840 -4.673 2.923 1.00 92.88 525 ALA A O 1
ATOM 4002 N N . ALA A 1 526 ? 14.428 -3.001 3.424 1.00 92.00 526 ALA A N 1
ATOM 4003 C CA . ALA A 1 526 ? 13.913 -3.628 4.638 1.00 92.00 526 ALA A CA 1
ATOM 4004 C C . ALA A 1 526 ? 13.220 -4.965 4.334 1.00 92.00 526 ALA A C 1
ATOM 4006 O O . ALA A 1 526 ? 13.532 -5.963 4.988 1.00 92.00 526 ALA A O 1
ATOM 4007 N N . LEU A 1 527 ? 12.361 -5.006 3.308 1.00 91.88 527 LEU A N 1
ATOM 4008 C CA . LEU A 1 527 ? 11.705 -6.232 2.845 1.00 91.88 527 LEU A CA 1
ATOM 4009 C C . LEU A 1 527 ? 12.729 -7.264 2.350 1.00 91.88 527 LEU A C 1
ATOM 4011 O O . LEU A 1 527 ? 12.758 -8.387 2.849 1.00 91.88 527 LEU A O 1
ATOM 4015 N N . GLU A 1 528 ? 13.616 -6.879 1.427 1.00 91.62 528 GLU A N 1
ATOM 4016 C CA . GLU A 1 528 ? 14.625 -7.778 0.848 1.00 91.62 528 GLU A CA 1
ATOM 4017 C C . GLU A 1 528 ? 15.520 -8.409 1.926 1.00 91.62 528 GLU A C 1
ATOM 4019 O O . GLU A 1 528 ? 15.777 -9.613 1.890 1.00 91.62 528 GLU A O 1
ATOM 4024 N N . SER A 1 529 ? 15.918 -7.632 2.941 1.00 92.50 529 SER A N 1
ATOM 4025 C CA . SER A 1 529 ? 16.779 -8.111 4.032 1.00 92.50 529 SER A CA 1
ATOM 4026 C C . SER A 1 529 ? 16.198 -9.293 4.821 1.00 92.50 529 SER A C 1
ATOM 4028 O O . SER A 1 529 ? 16.947 -10.004 5.489 1.00 92.50 529 SER A O 1
ATOM 4030 N N . ARG A 1 530 ? 14.877 -9.526 4.761 1.00 92.25 530 ARG A N 1
ATOM 4031 C CA . ARG A 1 530 ? 14.232 -10.648 5.462 1.00 92.25 530 ARG A CA 1
ATOM 4032 C C . ARG A 1 530 ? 14.572 -12.002 4.847 1.00 92.25 530 ARG A C 1
ATOM 4034 O O . ARG A 1 530 ? 14.575 -12.999 5.559 1.00 92.25 530 ARG A O 1
ATOM 4041 N N . LEU A 1 531 ? 14.889 -12.051 3.553 1.00 92.94 531 LEU A N 1
ATOM 4042 C CA . LEU A 1 531 ? 15.284 -13.299 2.889 1.00 92.94 531 LEU A CA 1
ATOM 4043 C C . LEU A 1 531 ? 16.630 -13.826 3.410 1.00 92.94 531 LEU A C 1
ATOM 4045 O O . LEU A 1 531 ? 16.818 -15.037 3.507 1.00 92.94 531 LEU A O 1
ATOM 4049 N N . ASP A 1 532 ? 17.521 -12.914 3.805 1.00 90.94 532 ASP A N 1
ATOM 4050 C CA . ASP A 1 532 ? 18.890 -13.207 4.238 1.00 90.94 532 ASP A CA 1
ATOM 4051 C C . ASP A 1 532 ? 19.076 -13.077 5.766 1.00 90.94 532 ASP A C 1
ATOM 4053 O O . ASP A 1 532 ? 20.204 -13.083 6.263 1.00 90.94 532 ASP A O 1
ATOM 4057 N N . MET A 1 533 ? 17.989 -12.951 6.541 1.00 93.44 533 MET A N 1
ATOM 4058 C CA . MET A 1 533 ? 18.071 -12.724 7.992 1.00 93.44 533 MET A CA 1
ATOM 4059 C C . MET A 1 533 ? 18.775 -13.877 8.719 1.00 93.44 533 MET A C 1
ATOM 4061 O O . MET A 1 533 ? 18.566 -15.033 8.378 1.00 93.44 533 MET A O 1
ATOM 4065 N N . ALA A 1 534 ? 19.576 -13.602 9.747 1.00 95.44 534 ALA A N 1
ATOM 4066 C CA . ALA A 1 534 ? 20.200 -14.659 10.546 1.00 95.44 534 ALA A CA 1
ATOM 4067 C C . ALA A 1 534 ? 19.184 -15.399 11.440 1.00 95.44 534 ALA A C 1
ATOM 4069 O O . ALA A 1 534 ? 18.063 -14.927 11.647 1.00 95.44 534 ALA A O 1
ATOM 4070 N N . ASP A 1 535 ? 19.601 -16.538 12.002 1.00 96.94 535 ASP A N 1
ATOM 4071 C CA . ASP A 1 535 ? 18.845 -17.215 13.058 1.00 96.94 535 ASP A CA 1
ATOM 4072 C C . ASP A 1 535 ? 18.604 -16.262 14.230 1.00 96.94 535 ASP A C 1
ATOM 4074 O O . ASP A 1 535 ? 19.500 -15.542 14.684 1.00 96.94 535 ASP A O 1
ATOM 4078 N N . THR A 1 536 ? 17.372 -16.251 14.720 1.00 96.06 536 THR A N 1
ATOM 4079 C CA . THR A 1 536 ? 16.951 -15.316 15.761 1.00 96.06 536 THR A CA 1
ATOM 4080 C C . THR A 1 536 ? 17.188 -15.894 17.152 1.00 96.06 536 THR A C 1
ATOM 4082 O O . THR A 1 536 ? 16.810 -17.033 17.431 1.00 96.06 536 THR A O 1
ATOM 4085 N N . ALA A 1 537 ? 17.767 -15.096 18.050 1.00 93.50 537 ALA A N 1
ATOM 4086 C CA . ALA A 1 537 ? 18.020 -15.489 19.434 1.00 93.50 537 ALA A CA 1
ATOM 4087 C C . ALA A 1 537 ? 16.868 -15.073 20.373 1.00 93.50 537 ALA A C 1
ATOM 4089 O O . ALA A 1 537 ? 16.192 -14.075 20.111 1.00 93.50 537 ALA A O 1
ATOM 4090 N N . PRO A 1 538 ? 16.658 -15.789 21.496 1.00 91.19 538 PRO A N 1
ATOM 4091 C CA . PRO A 1 538 ? 15.759 -15.327 22.545 1.00 91.19 538 PRO A CA 1
ATOM 4092 C C . PRO A 1 538 ? 16.157 -13.946 23.064 1.00 91.19 538 PRO A C 1
ATOM 4094 O O . PRO A 1 538 ? 17.341 -13.674 23.279 1.00 91.19 538 PRO A O 1
ATOM 4097 N N . TRP A 1 539 ? 15.169 -13.087 23.287 1.00 90.81 539 TRP A N 1
ATOM 4098 C CA . TRP A 1 539 ? 15.399 -11.773 23.869 1.00 90.81 539 TRP A CA 1
ATOM 4099 C C . TRP A 1 539 ? 15.783 -11.904 25.350 1.00 90.81 539 TRP A C 1
ATOM 4101 O O . TRP A 1 539 ? 15.326 -12.828 26.034 1.00 90.81 539 TRP A O 1
ATOM 4111 N N . PRO A 1 540 ? 16.590 -10.973 25.886 1.00 91.38 540 PRO A N 1
ATOM 4112 C CA . PRO A 1 540 ? 16.800 -10.875 27.323 1.00 91.38 540 PRO A CA 1
ATOM 4113 C C . PRO A 1 540 ? 15.475 -10.635 28.056 1.00 91.38 540 PRO A C 1
ATOM 4115 O O . PRO A 1 540 ? 14.695 -9.770 27.662 1.00 91.38 540 PRO A O 1
ATOM 4118 N N . LEU A 1 541 ? 15.240 -11.372 29.146 1.00 90.94 541 LEU A N 1
ATOM 4119 C CA . LEU A 1 541 ? 14.057 -11.156 29.975 1.00 90.94 541 LEU A CA 1
ATOM 4120 C C . LEU A 1 541 ? 14.172 -9.834 30.744 1.00 90.94 541 LEU A C 1
ATOM 4122 O O . LEU A 1 541 ? 15.070 -9.675 31.577 1.00 90.94 541 LEU A O 1
ATOM 4126 N N . ILE A 1 542 ? 13.221 -8.935 30.512 1.00 92.44 542 ILE A N 1
ATOM 4127 C CA . ILE A 1 542 ? 12.994 -7.735 31.326 1.00 92.44 542 ILE A CA 1
ATOM 4128 C C . ILE A 1 542 ? 12.465 -8.104 32.719 1.00 92.44 542 ILE A C 1
ATOM 4130 O O . ILE A 1 542 ? 11.831 -9.148 32.890 1.00 92.44 542 ILE A O 1
ATOM 4134 N N . ASP A 1 543 ? 12.770 -7.292 33.730 1.00 93.12 543 ASP A N 1
ATOM 4135 C CA . ASP A 1 543 ? 12.293 -7.489 35.103 1.00 93.12 543 ASP A CA 1
ATOM 4136 C C . ASP A 1 543 ? 10.913 -6.852 35.353 1.00 93.12 543 ASP A C 1
ATOM 4138 O O . ASP A 1 543 ? 10.369 -6.142 34.507 1.00 93.12 543 ASP A O 1
ATOM 4142 N N . ASP A 1 544 ? 10.329 -7.123 36.524 1.00 94.12 544 ASP A N 1
ATOM 4143 C CA . ASP A 1 544 ? 9.003 -6.604 36.881 1.00 94.12 544 ASP A CA 1
ATOM 4144 C C . ASP A 1 544 ? 8.971 -5.069 36.976 1.00 94.12 544 ASP A C 1
ATOM 4146 O O . ASP A 1 544 ? 7.927 -4.462 36.738 1.00 94.12 544 ASP A O 1
ATOM 4150 N N . ALA A 1 545 ? 10.098 -4.419 37.289 1.00 94.88 545 ALA A N 1
ATOM 4151 C CA . ALA A 1 545 ? 10.169 -2.961 37.345 1.00 94.88 545 ALA A CA 1
ATOM 4152 C C . ALA A 1 545 ? 10.092 -2.351 35.938 1.00 94.88 545 ALA A C 1
ATOM 4154 O O . ALA A 1 545 ? 9.391 -1.360 35.726 1.00 94.88 545 ALA A O 1
ATOM 4155 N N . GLU A 1 546 ? 10.760 -2.961 34.959 1.00 94.94 546 GLU A N 1
ATOM 4156 C CA . GLU A 1 546 ? 10.659 -2.557 33.561 1.00 94.94 546 GLU A CA 1
ATOM 4157 C C . GLU A 1 546 ? 9.268 -2.846 32.977 1.00 94.94 546 GLU A C 1
ATOM 4159 O O . GLU A 1 546 ? 8.739 -2.004 32.247 1.00 94.94 546 GLU A O 1
ATOM 4164 N N . ILE A 1 547 ? 8.646 -3.980 33.328 1.00 94.31 547 ILE A N 1
ATOM 4165 C CA . ILE A 1 547 ? 7.249 -4.285 32.969 1.00 94.31 547 ILE A CA 1
ATOM 4166 C C . ILE A 1 547 ? 6.329 -3.159 33.451 1.00 94.31 547 ILE A C 1
ATOM 4168 O O . ILE A 1 547 ? 5.607 -2.566 32.649 1.00 94.31 547 ILE A O 1
ATOM 4172 N N . GLN A 1 548 ? 6.405 -2.810 34.737 1.00 94.56 548 GLN A N 1
ATOM 4173 C CA . GLN A 1 548 ? 5.605 -1.735 35.328 1.00 94.56 548 GLN A CA 1
ATOM 4174 C C . GLN A 1 548 ? 5.849 -0.392 34.635 1.00 94.56 548 GLN A C 1
ATOM 4176 O O . GLN A 1 548 ? 4.902 0.320 34.319 1.00 94.56 548 GLN A O 1
ATOM 4181 N N . ALA A 1 549 ? 7.107 -0.058 34.336 1.00 94.81 549 ALA A N 1
ATOM 4182 C CA . ALA A 1 549 ? 7.443 1.185 33.650 1.00 94.81 549 ALA A CA 1
ATOM 4183 C C . ALA A 1 549 ? 6.883 1.245 32.218 1.00 94.81 549 ALA A C 1
ATOM 4185 O O . ALA A 1 549 ? 6.468 2.311 31.771 1.00 94.81 549 ALA A O 1
ATOM 4186 N N . ARG A 1 550 ? 6.869 0.122 31.486 1.00 94.50 550 ARG A N 1
ATOM 4187 C CA . ARG A 1 550 ? 6.266 0.043 30.144 1.00 94.50 550 ARG A CA 1
ATOM 4188 C C . ARG A 1 550 ? 4.755 0.242 30.204 1.00 94.50 550 ARG A C 1
ATOM 4190 O O . ARG A 1 550 ? 4.231 1.019 29.417 1.00 94.50 550 ARG A O 1
ATOM 4197 N N . ILE A 1 551 ? 4.087 -0.411 31.152 1.00 93.75 551 ILE A N 1
ATOM 4198 C CA . ILE A 1 551 ? 2.636 -0.292 31.335 1.00 93.75 551 ILE A CA 1
ATOM 4199 C C . ILE A 1 551 ? 2.255 1.123 31.775 1.00 93.75 551 ILE A C 1
ATOM 4201 O O . ILE A 1 551 ? 1.329 1.698 31.219 1.00 93.75 551 ILE A O 1
ATOM 4205 N N . ALA A 1 552 ? 2.990 1.711 32.721 1.00 93.00 552 ALA A N 1
ATOM 4206 C CA . ALA A 1 552 ? 2.729 3.068 33.192 1.00 93.00 552 ALA A CA 1
ATOM 4207 C C . ALA A 1 552 ? 2.853 4.111 32.070 1.00 93.00 552 ALA A C 1
ATOM 4209 O O . ALA A 1 552 ? 2.018 5.003 31.992 1.00 93.00 552 ALA A O 1
ATOM 4210 N N . ARG A 1 553 ? 3.857 3.976 31.188 1.00 93.50 553 ARG A N 1
ATOM 4211 C CA . ARG A 1 553 ? 4.010 4.860 30.020 1.00 93.50 553 ARG A CA 1
ATOM 4212 C C . ARG A 1 553 ? 2.857 4.734 29.033 1.00 93.50 553 ARG A C 1
ATOM 4214 O O . ARG A 1 553 ? 2.407 5.751 28.529 1.00 93.50 553 ARG A O 1
ATOM 4221 N N . GLU A 1 554 ? 2.403 3.510 28.762 1.00 90.75 554 GLU A N 1
ATOM 4222 C CA . GLU A 1 554 ? 1.239 3.300 27.894 1.00 90.75 554 GLU A CA 1
ATOM 4223 C C . GLU A 1 554 ? -0.001 3.950 28.518 1.00 90.75 554 GLU A C 1
ATOM 4225 O O . GLU A 1 554 ? -0.675 4.754 27.891 1.00 90.75 554 GLU A O 1
ATOM 4230 N N . LEU A 1 555 ? -0.238 3.681 29.804 1.00 88.94 555 LEU A N 1
ATOM 4231 C CA . LEU A 1 555 ? -1.404 4.162 30.537 1.00 88.94 555 LEU A CA 1
ATOM 4232 C C . LEU A 1 555 ? -1.456 5.695 30.664 1.00 88.94 555 LEU A C 1
ATOM 4234 O O . LEU A 1 555 ? -2.543 6.264 30.696 1.00 88.94 555 LEU A O 1
ATOM 4238 N N . GLU A 1 556 ? -0.302 6.364 30.750 1.00 90.50 556 GLU A N 1
ATOM 4239 C CA . GLU A 1 556 ? -0.200 7.830 30.803 1.00 90.50 556 GLU A CA 1
ATOM 4240 C C . GLU A 1 556 ? -0.689 8.501 29.510 1.00 90.50 556 GLU A C 1
ATOM 4242 O O . GLU A 1 556 ? -1.213 9.612 29.566 1.00 90.50 556 GLU A O 1
ATOM 4247 N N . GLY A 1 557 ? -0.556 7.823 28.364 1.00 84.12 557 GLY A N 1
ATOM 4248 C CA . GLY A 1 557 ? -1.033 8.315 27.070 1.00 84.12 557 GLY A CA 1
ATOM 4249 C C . GLY A 1 557 ? -2.545 8.187 26.860 1.00 84.12 557 GLY A C 1
ATOM 4250 O O . GLY A 1 557 ? -3.073 8.767 25.915 1.00 84.12 557 GLY A O 1
ATOM 4251 N N . GLU A 1 558 ? -3.242 7.455 27.729 1.00 83.94 558 GLU A N 1
ATOM 4252 C CA . GLU A 1 558 ? -4.645 7.088 27.537 1.00 83.94 558 GLU A CA 1
ATOM 4253 C C . GLU A 1 558 ? -5.640 7.996 28.272 1.00 83.94 558 GLU A C 1
ATOM 4255 O O . GLU A 1 558 ? -5.302 8.707 29.224 1.00 83.94 558 GLU A O 1
ATOM 4260 N N . SER A 1 559 ? -6.912 7.933 27.860 1.00 80.81 559 SER A N 1
ATOM 4261 C CA . SER A 1 559 ? -7.993 8.735 28.449 1.00 80.81 559 SER A CA 1
ATOM 4262 C C . SER A 1 559 ? -8.252 8.410 29.928 1.00 80.81 559 SER A C 1
ATOM 4264 O O . SER A 1 559 ? -8.010 7.297 30.400 1.00 80.81 559 SER A O 1
ATOM 4266 N N . GLU A 1 560 ? -8.823 9.358 30.682 1.00 84.38 560 GLU A N 1
ATOM 4267 C CA . GLU A 1 560 ? -9.138 9.145 32.104 1.00 84.38 560 GLU A CA 1
ATOM 4268 C C . GLU A 1 560 ? -10.035 7.917 32.345 1.00 84.38 560 GLU A C 1
ATOM 4270 O O . GLU A 1 560 ? -9.848 7.213 33.345 1.00 84.38 560 GLU A O 1
ATOM 4275 N N . THR A 1 561 ? -10.964 7.616 31.427 1.00 79.06 561 THR A N 1
ATOM 4276 C CA . THR A 1 561 ? -11.799 6.411 31.516 1.00 79.06 561 THR A CA 1
ATOM 4277 C C . THR A 1 561 ? -10.973 5.138 31.351 1.00 79.06 561 THR A C 1
ATOM 4279 O O . THR A 1 561 ? -11.135 4.204 32.139 1.00 79.06 561 THR A O 1
ATOM 4282 N N . VAL A 1 562 ? -10.066 5.090 30.369 1.00 79.69 562 VAL A N 1
ATOM 4283 C CA . VAL A 1 562 ? -9.161 3.946 30.150 1.00 79.69 562 VAL A CA 1
ATOM 4284 C C . VAL A 1 562 ? -8.334 3.692 31.406 1.00 79.69 562 VAL A C 1
ATOM 4286 O O . VAL A 1 562 ? -8.298 2.574 31.926 1.00 79.69 562 VAL A O 1
ATOM 4289 N N . GLN A 1 563 ? -7.757 4.758 31.964 1.00 86.69 563 GLN A N 1
ATOM 4290 C CA . GLN A 1 563 ? -6.974 4.676 33.188 1.00 86.69 563 GLN A CA 1
ATOM 4291 C C . GLN A 1 563 ? -7.799 4.186 34.384 1.00 86.69 563 GLN A C 1
ATOM 4293 O O . GLN A 1 563 ? -7.305 3.405 35.200 1.00 86.69 563 GLN A O 1
ATOM 4298 N N . ALA A 1 564 ? -9.052 4.630 34.513 1.00 85.62 564 ALA A N 1
ATOM 4299 C CA . ALA A 1 564 ? -9.953 4.166 35.564 1.00 85.62 564 ALA A CA 1
ATOM 4300 C C . ALA A 1 564 ? -10.274 2.673 35.417 1.00 85.62 564 ALA A C 1
ATOM 4302 O O . ALA A 1 564 ? -10.112 1.929 36.381 1.00 85.62 564 ALA A O 1
ATOM 4303 N N . ARG A 1 565 ? -10.615 2.213 34.208 1.00 81.88 565 ARG A N 1
ATOM 4304 C CA . ARG A 1 565 ? -10.876 0.791 33.935 1.00 81.88 565 ARG A CA 1
ATOM 4305 C C . ARG A 1 565 ? -9.676 -0.092 34.226 1.00 81.88 565 ARG A C 1
ATOM 4307 O O . ARG A 1 565 ? -9.841 -1.153 34.817 1.00 81.88 565 ARG A O 1
ATOM 4314 N N . TYR A 1 566 ? -8.478 0.339 33.834 1.00 87.00 566 TYR A N 1
ATOM 4315 C CA . TYR A 1 566 ? -7.250 -0.384 34.152 1.00 87.00 566 TYR A CA 1
ATOM 4316 C C . TYR A 1 566 ? -7.079 -0.539 35.668 1.00 87.00 566 TYR A C 1
ATOM 4318 O O . TYR A 1 566 ? -6.832 -1.644 36.156 1.00 87.00 566 TYR A O 1
ATOM 4326 N N . ARG A 1 567 ? -7.265 0.549 36.428 1.00 90.00 567 ARG A N 1
ATOM 4327 C CA . ARG A 1 567 ? -7.187 0.520 37.897 1.00 90.00 567 ARG A CA 1
ATOM 4328 C C . ARG A 1 567 ? -8.247 -0.395 38.510 1.00 90.00 567 ARG A C 1
ATOM 4330 O O . ARG A 1 567 ? -7.913 -1.152 39.416 1.00 90.00 567 ARG A O 1
ATOM 4337 N N . ASP A 1 568 ? -9.474 -0.369 38.000 1.00 87.31 568 ASP A N 1
ATOM 4338 C CA . ASP A 1 568 ? -10.565 -1.225 38.478 1.00 87.31 568 ASP A CA 1
ATOM 4339 C C . ASP A 1 568 ? -10.313 -2.710 38.173 1.00 87.31 568 ASP A C 1
ATOM 4341 O O . ASP A 1 568 ? -10.611 -3.579 38.993 1.00 87.31 568 ASP A O 1
ATOM 4345 N N . ALA A 1 569 ? -9.737 -3.007 37.007 1.00 85.06 569 ALA A N 1
ATOM 4346 C CA . ALA A 1 569 ? -9.442 -4.362 36.557 1.00 85.06 569 ALA A CA 1
ATOM 4347 C C . ALA A 1 569 ? -8.237 -4.993 37.272 1.00 85.06 569 ALA A C 1
ATOM 4349 O O . ALA A 1 569 ? -8.271 -6.167 37.652 1.00 85.06 569 ALA A O 1
ATOM 4350 N N . TYR A 1 570 ? -7.156 -4.229 37.431 1.00 88.31 570 TYR A N 1
ATOM 4351 C CA . TYR A 1 570 ? -5.851 -4.772 37.808 1.00 88.31 570 TYR A CA 1
ATOM 4352 C C . TYR A 1 570 ? -5.300 -4.225 39.124 1.00 88.31 570 TYR A C 1
ATOM 4354 O O . TYR A 1 570 ? -4.518 -4.918 39.784 1.00 88.31 570 TYR A O 1
ATOM 4362 N N . GLY A 1 571 ? -5.727 -3.032 39.544 1.00 87.81 571 GLY A N 1
ATOM 4363 C CA . GLY A 1 571 ? -5.164 -2.338 40.699 1.00 87.81 571 GLY A CA 1
ATOM 4364 C C . GLY A 1 571 ? -3.644 -2.208 40.582 1.00 87.81 571 GLY A C 1
ATOM 4365 O O . GLY A 1 571 ? -3.122 -1.808 39.544 1.00 87.81 571 GLY A O 1
ATOM 4366 N N . ASP A 1 572 ? -2.934 -2.604 41.639 1.00 86.88 572 ASP A N 1
ATOM 4367 C CA . ASP A 1 572 ? -1.466 -2.557 41.694 1.00 86.88 572 ASP A CA 1
ATOM 4368 C C . ASP A 1 572 ? -0.783 -3.773 41.036 1.00 86.88 572 ASP A C 1
ATOM 4370 O O . ASP A 1 572 ? 0.444 -3.806 40.906 1.00 86.88 572 ASP A O 1
ATOM 4374 N N . VAL A 1 573 ? -1.548 -4.804 40.649 1.00 89.94 573 VAL A N 1
ATOM 4375 C CA . VAL A 1 573 ? -1.007 -6.059 40.110 1.00 89.94 573 VAL A CA 1
ATOM 4376 C C . VAL A 1 573 ? -1.193 -6.086 38.591 1.00 89.94 573 VAL A C 1
ATOM 4378 O O . VAL A 1 573 ? -2.289 -6.412 38.125 1.00 89.94 573 VAL A O 1
ATOM 4381 N N . PRO A 1 574 ? -0.147 -5.802 37.797 1.00 92.06 574 PRO A N 1
ATOM 4382 C CA . PRO A 1 574 ? -0.257 -5.740 36.346 1.00 92.06 574 PRO A CA 1
ATOM 4383 C C . PRO A 1 574 ? -0.660 -7.104 35.766 1.00 92.06 574 PRO A C 1
ATOM 4385 O O . PRO A 1 574 ? -0.444 -8.138 36.404 1.00 92.06 574 PRO A O 1
ATOM 4388 N N . PRO A 1 575 ? -1.233 -7.144 34.553 1.00 91.88 575 PRO A N 1
ATOM 4389 C CA . PRO A 1 575 ? -1.657 -8.387 33.907 1.00 91.88 575 PRO A CA 1
ATOM 4390 C C . PRO A 1 575 ? -0.509 -9.200 33.299 1.00 91.88 575 PRO A C 1
ATOM 4392 O O . PRO A 1 575 ? -0.761 -10.252 32.716 1.00 91.88 575 PRO A O 1
ATOM 4395 N N . VAL A 1 576 ? 0.736 -8.735 33.425 1.00 94.19 576 VAL A N 1
ATOM 4396 C CA . VAL A 1 576 ? 1.950 -9.424 32.972 1.00 94.19 576 VAL A CA 1
ATOM 4397 C C . VAL A 1 576 ? 2.965 -9.409 34.104 1.00 94.19 576 VAL A C 1
ATOM 4399 O O . VAL A 1 576 ? 3.123 -8.394 34.782 1.00 94.19 576 VAL A O 1
ATOM 4402 N N . ARG A 1 577 ? 3.661 -10.527 34.305 1.00 93.44 577 ARG A N 1
ATOM 4403 C CA . ARG A 1 577 ? 4.765 -10.628 35.264 1.00 93.44 577 ARG A CA 1
ATOM 4404 C C . ARG A 1 577 ? 5.873 -11.521 34.738 1.00 93.44 577 ARG A C 1
ATOM 4406 O O . ARG A 1 577 ? 5.633 -12.407 33.914 1.00 93.44 577 ARG A O 1
ATOM 4413 N N . ARG A 1 578 ? 7.078 -11.328 35.258 1.00 92.94 578 ARG A N 1
ATOM 4414 C CA . ARG A 1 578 ? 8.191 -12.240 35.015 1.00 92.94 578 ARG A CA 1
ATOM 4415 C C . ARG A 1 578 ? 8.008 -13.541 35.805 1.00 92.94 578 ARG A C 1
ATOM 4417 O O . ARG A 1 578 ? 7.644 -13.533 36.978 1.00 92.94 578 ARG A O 1
ATOM 4424 N N . SER A 1 579 ? 8.320 -14.666 35.170 1.00 89.88 579 SER A N 1
ATOM 4425 C CA . SER A 1 579 ? 8.518 -15.966 35.820 1.00 89.88 579 SER A CA 1
ATOM 4426 C C . SER A 1 579 ? 10.003 -16.362 35.782 1.00 89.88 579 SER A C 1
ATOM 4428 O O . SER A 1 579 ? 10.839 -15.622 35.259 1.00 89.88 579 SER A O 1
ATOM 4430 N N . ALA A 1 580 ? 10.369 -17.506 36.373 1.00 85.25 580 ALA A N 1
ATOM 4431 C CA . ALA A 1 580 ? 11.771 -17.935 36.463 1.00 85.25 580 ALA A CA 1
ATOM 4432 C C . ALA A 1 580 ? 12.468 -17.987 35.089 1.00 85.25 580 ALA A C 1
ATOM 4434 O O . ALA A 1 580 ? 13.568 -17.454 34.943 1.00 85.25 580 ALA A O 1
ATOM 4435 N N . ASP A 1 581 ? 11.782 -18.553 34.092 1.00 84.38 581 ASP A N 1
ATOM 4436 C CA . ASP A 1 581 ? 12.327 -18.813 32.756 1.00 84.38 581 ASP A CA 1
ATOM 4437 C C . ASP A 1 581 ? 11.595 -18.041 31.636 1.00 84.38 581 ASP A C 1
ATOM 4439 O O . ASP A 1 581 ? 11.832 -18.293 30.455 1.00 84.38 581 ASP A O 1
ATOM 4443 N N . GLY A 1 582 ? 10.700 -17.102 31.971 1.00 90.19 582 GLY A N 1
ATOM 4444 C CA . GLY A 1 582 ? 9.905 -16.382 30.973 1.00 90.19 582 GLY A CA 1
ATOM 4445 C C . GLY A 1 582 ? 8.914 -15.386 31.566 1.00 90.19 582 GLY A C 1
ATOM 4446 O O . GLY A 1 582 ? 9.242 -14.637 32.486 1.00 90.19 582 GLY A O 1
ATOM 4447 N N . TYR A 1 583 ? 7.696 -15.388 31.027 1.00 93.12 583 TYR A N 1
ATOM 4448 C CA . TYR A 1 583 ? 6.606 -14.514 31.449 1.00 93.12 583 TYR A CA 1
ATOM 4449 C C . TYR A 1 583 ? 5.345 -15.314 31.745 1.00 93.12 583 TYR A C 1
ATOM 4451 O O . TYR A 1 583 ? 5.135 -16.410 31.218 1.00 93.12 583 TYR A O 1
ATOM 4459 N N . GLU A 1 584 ? 4.487 -14.731 32.568 1.00 94.31 584 GLU A N 1
ATOM 4460 C CA . GLU A 1 584 ? 3.096 -15.136 32.695 1.00 94.31 584 GLU A CA 1
ATOM 4461 C C . GLU A 1 584 ? 2.196 -13.934 32.418 1.00 94.31 584 GLU A C 1
ATOM 4463 O O . GLU A 1 584 ? 2.567 -12.795 32.714 1.00 94.31 584 GLU A O 1
ATOM 4468 N N . ALA A 1 585 ? 1.008 -14.193 31.879 1.00 92.94 585 ALA A N 1
ATOM 4469 C CA . ALA A 1 585 ? -0.020 -13.182 31.680 1.00 92.94 585 ALA A CA 1
ATOM 4470 C C . ALA A 1 585 ? -1.395 -13.684 32.128 1.00 92.94 585 ALA A C 1
ATOM 4472 O O . ALA A 1 585 ? -1.665 -14.887 32.097 1.00 92.94 585 ALA A O 1
ATOM 4473 N N . ARG A 1 586 ? -2.260 -12.751 32.525 1.00 89.88 586 ARG A N 1
ATOM 4474 C CA . ARG A 1 586 ? -3.685 -12.969 32.816 1.00 89.88 586 ARG A CA 1
ATOM 4475 C C . ARG A 1 586 ? -4.551 -11.998 32.010 1.00 89.88 586 ARG A C 1
ATOM 4477 O O . ARG A 1 586 ? -4.034 -11.018 31.472 1.00 89.88 586 ARG A O 1
ATOM 4484 N N . GLY A 1 587 ? -5.850 -12.268 31.947 1.00 83.38 587 GLY A N 1
ATOM 4485 C CA . GLY A 1 587 ? -6.863 -11.344 31.427 1.00 83.38 587 GLY A CA 1
ATOM 4486 C C . GLY A 1 587 ? -7.935 -11.030 32.473 1.00 83.38 587 GLY A C 1
ATOM 4487 O O . GLY A 1 587 ? -7.808 -11.405 33.642 1.00 83.38 587 GLY A O 1
ATOM 4488 N N . VAL A 1 588 ? -9.004 -10.354 32.050 1.00 77.56 588 VAL A N 1
ATOM 4489 C CA . VAL A 1 588 ? -10.161 -9.995 32.892 1.00 77.56 588 VAL A CA 1
ATOM 4490 C C . VAL A 1 588 ? -11.431 -10.629 32.321 1.00 77.56 588 VAL A C 1
ATOM 4492 O O . VAL A 1 588 ? -11.624 -10.517 31.120 1.00 77.56 588 VAL A O 1
ATOM 4495 N N . PRO A 1 589 ? -12.304 -11.242 33.143 1.00 77.75 589 PRO A N 1
ATOM 4496 C CA . PRO A 1 589 ? -12.083 -11.563 34.552 1.00 77.75 589 PRO A CA 1
ATOM 4497 C C . PRO A 1 589 ? -11.046 -12.690 34.717 1.00 77.75 589 PRO A C 1
ATOM 4499 O O . PRO A 1 589 ? -11.015 -13.647 33.947 1.00 77.75 589 PRO A O 1
ATOM 4502 N N . GLU A 1 590 ? -10.226 -12.630 35.774 1.00 82.44 590 GLU A N 1
ATOM 4503 C CA . GLU A 1 590 ? -9.155 -13.621 36.013 1.00 82.44 590 GLU A CA 1
ATOM 4504 C C . GLU A 1 590 ? -9.687 -15.059 36.159 1.00 82.44 590 GLU A C 1
ATOM 4506 O O . GLU A 1 590 ? -8.986 -16.017 35.850 1.00 82.44 590 GLU A O 1
ATOM 4511 N N . ALA A 1 591 ? -10.941 -15.229 36.589 1.00 83.62 591 ALA A N 1
ATOM 4512 C CA . ALA A 1 591 ? -11.578 -16.543 36.674 1.00 83.62 591 ALA A CA 1
ATOM 4513 C C . ALA A 1 591 ? -11.717 -17.237 35.304 1.00 83.62 591 ALA A C 1
ATOM 4515 O O . ALA A 1 591 ? -11.676 -18.464 35.237 1.00 83.62 591 ALA A O 1
ATOM 4516 N N . GLU A 1 592 ? -11.875 -16.459 34.232 1.00 78.94 592 GLU A N 1
ATOM 4517 C CA . GLU A 1 592 ? -11.993 -16.946 32.852 1.00 78.94 592 GLU A CA 1
ATOM 4518 C C . GLU A 1 592 ? -10.632 -16.939 32.143 1.00 78.94 592 GLU A C 1
ATOM 4520 O O . GLU A 1 592 ? -10.343 -17.807 31.318 1.00 78.94 592 GLU A O 1
ATOM 4525 N N . HIS A 1 593 ? -9.761 -16.001 32.524 1.00 81.62 593 HIS A N 1
ATOM 4526 C CA . HIS A 1 593 ? -8.438 -15.803 31.940 1.00 81.62 593 HIS A CA 1
ATOM 4527 C C . HIS A 1 593 ? -7.346 -15.769 33.025 1.00 81.62 593 HIS A C 1
ATOM 4529 O O . HIS A 1 593 ? -6.773 -14.706 33.292 1.00 81.62 593 HIS A O 1
ATOM 4535 N N . PRO A 1 594 ? -7.048 -16.915 33.669 1.00 89.06 594 PRO A N 1
ATOM 4536 C CA . PRO A 1 594 ? -6.094 -16.976 34.769 1.00 89.06 594 PRO A CA 1
ATOM 4537 C C . PRO A 1 594 ? -4.659 -16.754 34.289 1.00 89.06 594 PRO A C 1
ATOM 4539 O O . PRO A 1 594 ? -4.361 -16.813 33.094 1.00 89.06 594 PRO A O 1
ATOM 4542 N N . TRP A 1 595 ? -3.752 -16.564 35.248 1.00 92.12 595 TRP A N 1
ATOM 4543 C CA . TRP A 1 595 ? -2.316 -16.555 34.984 1.00 92.12 595 TRP A CA 1
ATOM 4544 C C . TRP A 1 595 ? -1.883 -17.815 34.232 1.00 92.12 595 TRP A C 1
ATOM 4546 O O . TRP A 1 595 ? -2.048 -18.936 34.717 1.00 92.12 595 TRP A O 1
ATOM 4556 N N . ARG A 1 596 ? -1.288 -17.611 33.061 1.00 92.25 596 ARG A N 1
ATOM 4557 C CA . ARG A 1 596 ? -0.699 -18.661 32.232 1.00 92.25 596 ARG A CA 1
ATOM 4558 C C . ARG A 1 596 ? 0.683 -18.255 31.764 1.00 92.25 596 ARG A C 1
ATOM 4560 O O . ARG A 1 596 ? 0.942 -17.073 31.557 1.00 92.25 596 ARG A O 1
ATOM 4567 N N . ALA A 1 597 ? 1.545 -19.244 31.560 1.00 93.38 597 ALA A N 1
ATOM 4568 C CA . ALA A 1 597 ? 2.805 -19.029 30.869 1.00 93.38 597 ALA A CA 1
ATOM 4569 C C . ALA A 1 597 ? 2.538 -18.506 29.451 1.00 93.38 597 ALA A C 1
ATOM 4571 O O . ALA A 1 597 ? 1.636 -18.993 28.765 1.00 93.38 597 ALA A O 1
ATOM 4572 N N . VAL A 1 598 ? 3.334 -17.528 29.036 1.00 91.50 598 VAL A N 1
ATOM 4573 C CA . VAL A 1 598 ? 3.321 -16.965 27.683 1.00 91.50 598 VAL A CA 1
ATOM 4574 C C . VAL A 1 598 ? 4.710 -17.091 27.070 1.00 91.50 598 VAL A C 1
ATOM 4576 O O . VAL A 1 598 ? 5.677 -17.468 27.739 1.00 91.50 598 VAL A O 1
ATOM 4579 N N . GLU A 1 599 ? 4.813 -16.837 25.776 1.00 85.44 599 GLU A N 1
ATOM 4580 C CA . GLU A 1 599 ? 6.034 -17.108 25.034 1.00 85.44 599 GLU A CA 1
ATOM 4581 C C . GLU A 1 599 ? 7.186 -16.189 25.435 1.00 85.44 599 GLU A C 1
ATOM 4583 O O . GLU A 1 599 ? 7.018 -15.001 25.702 1.00 85.44 599 GLU A O 1
ATOM 4588 N N . ALA A 1 600 ? 8.396 -16.748 25.426 1.00 86.38 600 ALA A N 1
ATOM 4589 C CA . ALA A 1 600 ? 9.608 -15.947 25.482 1.00 86.38 600 ALA A CA 1
ATOM 4590 C C . ALA A 1 600 ? 9.885 -15.379 24.079 1.00 86.38 600 ALA A C 1
ATOM 4592 O O . ALA A 1 600 ? 10.037 -16.167 23.137 1.00 86.38 600 ALA A O 1
ATOM 4593 N N . PRO A 1 601 ? 9.987 -14.050 23.919 1.00 83.62 601 PRO A N 1
ATOM 4594 C CA . PRO A 1 601 ? 10.085 -13.438 22.607 1.00 83.62 601 PRO A CA 1
ATOM 4595 C C . PRO A 1 601 ? 11.423 -13.783 21.955 1.00 83.62 601 PRO A C 1
ATOM 4597 O O . PRO A 1 601 ? 12.481 -13.742 22.588 1.00 83.62 601 PRO A O 1
ATOM 4600 N N . ARG A 1 602 ? 11.367 -14.171 20.678 1.00 91.69 602 ARG A N 1
ATOM 4601 C CA . ARG A 1 602 ? 12.551 -14.457 19.846 1.00 91.69 602 ARG A CA 1
ATOM 4602 C C . ARG A 1 602 ? 12.460 -13.828 18.463 1.00 91.69 602 ARG A C 1
ATOM 4604 O O . ARG A 1 602 ? 13.452 -13.770 17.755 1.00 91.69 602 ARG A O 1
ATOM 4611 N N . HIS A 1 603 ? 11.277 -13.387 18.060 1.00 93.62 603 HIS A N 1
ATOM 4612 C CA . HIS A 1 603 ? 11.017 -12.875 16.726 1.00 93.62 603 HIS A CA 1
ATOM 4613 C C . HIS A 1 603 ? 11.651 -11.501 16.533 1.00 93.62 603 HIS A C 1
ATOM 4615 O O . HIS A 1 603 ? 11.683 -10.669 17.439 1.00 93.62 603 HIS A O 1
ATOM 4621 N N . LEU A 1 604 ? 12.117 -11.244 15.320 1.00 92.25 604 LEU A N 1
ATOM 4622 C CA . LEU A 1 604 ? 12.419 -9.908 14.848 1.00 92.25 604 LEU A CA 1
ATOM 4623 C C . LEU A 1 604 ? 11.099 -9.212 14.516 1.00 92.25 604 LEU A C 1
ATOM 4625 O O . LEU A 1 604 ? 10.449 -9.554 13.527 1.00 92.25 604 LEU A O 1
ATOM 4629 N N . LEU A 1 605 ? 10.714 -8.242 15.342 1.00 88.88 605 LEU A N 1
ATOM 4630 C CA . LEU A 1 605 ? 9.592 -7.366 15.035 1.00 88.88 605 LEU A CA 1
ATOM 4631 C C . LEU A 1 605 ? 9.948 -6.435 13.887 1.00 88.88 605 LEU A C 1
ATOM 4633 O O . LEU A 1 605 ? 11.006 -5.803 13.871 1.00 88.88 605 LEU A O 1
ATOM 4637 N N . THR A 1 606 ? 9.044 -6.337 12.928 1.00 86.94 606 THR A N 1
ATOM 4638 C CA . THR A 1 606 ? 9.194 -5.451 11.786 1.00 86.94 606 THR A CA 1
ATOM 4639 C C . THR A 1 606 ? 7.834 -4.952 11.338 1.00 86.94 606 THR A C 1
ATOM 4641 O O . THR A 1 606 ? 6.847 -5.683 11.391 1.00 86.94 606 THR A O 1
ATOM 4644 N N . GLY A 1 607 ? 7.786 -3.703 10.884 1.00 82.62 607 GLY A N 1
ATOM 4645 C CA . GLY A 1 607 ? 6.643 -3.223 10.136 1.00 82.62 607 GLY A CA 1
ATOM 4646 C C . GLY A 1 607 ? 6.846 -1.879 9.458 1.00 82.62 607 GLY A C 1
ATOM 4647 O O . GLY A 1 607 ? 7.962 -1.361 9.452 1.00 82.62 607 GLY A O 1
ATOM 4648 N N . GLY A 1 608 ? 5.776 -1.365 8.846 1.00 71.69 608 GLY A N 1
ATOM 4649 C CA . GLY A 1 608 ? 5.772 -0.090 8.114 1.00 71.69 608 GLY A CA 1
ATOM 4650 C C . GLY A 1 608 ? 6.469 -0.132 6.747 1.00 71.69 608 GLY A C 1
ATOM 4651 O O . GLY A 1 608 ? 6.797 0.908 6.188 1.00 71.69 608 GLY A O 1
ATOM 4652 N N . GLY A 1 609 ? 6.745 -1.324 6.205 1.00 77.31 609 GLY A N 1
ATOM 4653 C CA . GLY A 1 609 ? 7.350 -1.479 4.881 1.00 77.31 609 GLY A CA 1
ATOM 4654 C C . GLY A 1 609 ? 6.297 -1.511 3.774 1.00 77.31 609 GLY A C 1
ATOM 4655 O O . GLY A 1 609 ? 5.637 -2.532 3.594 1.00 77.31 609 GLY A O 1
ATOM 4656 N N . HIS A 1 610 ? 6.175 -0.435 2.992 1.00 87.38 610 HIS A N 1
ATOM 4657 C CA . HIS A 1 610 ? 5.249 -0.386 1.855 1.00 87.38 610 HIS A CA 1
ATOM 4658 C C . HIS A 1 610 ? 5.855 -1.049 0.605 1.00 87.38 610 HIS A C 1
ATOM 4660 O O . HIS A 1 610 ? 6.901 -0.629 0.098 1.00 87.38 610 HIS A O 1
ATOM 4666 N N . LEU A 1 611 ? 5.179 -2.072 0.071 1.00 93.31 611 LEU A N 1
ATOM 4667 C CA . LEU A 1 611 ? 5.636 -2.826 -1.099 1.00 93.31 611 LEU A CA 1
ATOM 4668 C C . LEU A 1 611 ? 5.684 -1.943 -2.355 1.00 93.31 611 LEU A C 1
ATOM 4670 O O . LEU A 1 611 ? 4.640 -1.535 -2.859 1.00 93.31 611 LEU A O 1
ATOM 4674 N N . LEU A 1 612 ? 6.887 -1.728 -2.907 1.00 95.75 612 LEU A N 1
ATOM 4675 C CA . LEU A 1 612 ? 7.113 -1.095 -4.220 1.00 95.75 612 LEU A CA 1
ATOM 4676 C C . LEU A 1 612 ? 6.403 0.266 -4.377 1.00 95.75 612 LEU A C 1
ATOM 4678 O O . LEU A 1 612 ? 5.887 0.580 -5.447 1.00 95.75 612 LEU A O 1
ATOM 4682 N N . TYR A 1 613 ? 6.378 1.063 -3.304 1.00 93.06 613 TYR A N 1
ATOM 4683 C CA . TYR A 1 613 ? 5.508 2.235 -3.162 1.00 93.06 613 TYR A CA 1
ATOM 4684 C C . TYR A 1 613 ? 5.508 3.186 -4.370 1.00 93.06 613 TYR A C 1
ATOM 4686 O O . TYR A 1 613 ? 4.448 3.502 -4.890 1.00 93.06 613 TYR A O 1
ATOM 4694 N N . ALA A 1 614 ? 6.677 3.593 -4.875 1.00 96.12 614 ALA A N 1
ATOM 4695 C CA . ALA A 1 614 ? 6.773 4.562 -5.972 1.00 96.12 614 ALA A CA 1
ATOM 4696 C C . ALA A 1 614 ? 6.673 3.936 -7.379 1.00 96.12 614 ALA A C 1
ATOM 4698 O O . ALA A 1 614 ? 6.620 4.663 -8.371 1.00 96.12 614 ALA A O 1
ATOM 4699 N N . LEU A 1 615 ? 6.636 2.605 -7.499 1.00 97.25 615 LEU A N 1
ATOM 4700 C CA . LEU A 1 615 ? 6.647 1.908 -8.789 1.00 97.25 615 LEU A CA 1
ATOM 4701 C C . LEU A 1 615 ? 5.500 2.302 -9.743 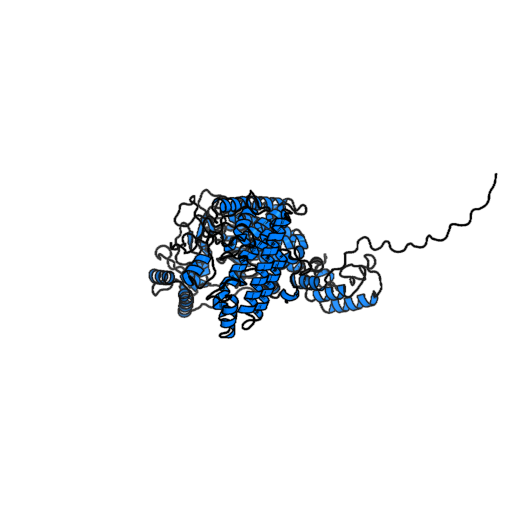1.00 97.25 615 LEU A C 1
ATOM 4703 O O . LEU A 1 615 ? 5.763 2.395 -10.945 1.00 97.25 615 LEU A O 1
ATOM 4707 N N . PRO A 1 616 ? 4.257 2.575 -9.285 1.00 96.56 616 PRO A N 1
ATOM 4708 C CA . PRO A 1 616 ? 3.175 2.980 -10.184 1.00 96.56 616 PRO A CA 1
ATOM 4709 C C . PRO A 1 616 ? 3.461 4.239 -11.014 1.00 96.56 616 PRO A C 1
ATOM 4711 O O . PRO A 1 616 ? 2.875 4.393 -12.089 1.00 96.56 616 PRO A O 1
ATOM 4714 N N . LEU A 1 617 ? 4.398 5.095 -10.580 1.00 96.88 617 LEU A N 1
ATOM 4715 C CA . LEU A 1 617 ? 4.840 6.261 -11.352 1.00 96.88 617 LEU A CA 1
ATOM 4716 C C . LEU A 1 617 ? 5.376 5.880 -12.736 1.00 96.88 617 LEU A C 1
ATOM 4718 O O . LEU A 1 617 ? 5.202 6.650 -13.675 1.00 96.88 617 LEU A O 1
ATOM 4722 N N . CYS A 1 618 ? 5.928 4.674 -12.902 1.00 95.62 618 CYS A N 1
ATOM 4723 C CA . CYS A 1 618 ? 6.377 4.183 -14.205 1.00 95.62 618 CYS A CA 1
ATOM 4724 C C . CYS A 1 618 ? 5.268 4.105 -15.259 1.00 95.62 618 CYS A C 1
ATOM 4726 O O . CYS A 1 618 ? 5.553 4.128 -16.456 1.00 95.62 618 CYS A O 1
ATOM 4728 N N . GLU A 1 619 ? 4.007 4.013 -14.837 1.00 93.00 619 GLU A N 1
ATOM 4729 C CA . GLU A 1 619 ? 2.860 4.000 -15.741 1.00 93.00 619 GLU A CA 1
ATOM 4730 C C . GLU A 1 619 ? 2.136 5.347 -15.778 1.00 93.00 619 GLU A C 1
ATOM 4732 O O . GLU A 1 619 ? 1.674 5.762 -16.842 1.00 93.00 619 GLU A O 1
ATOM 4737 N N . THR A 1 620 ? 2.005 6.022 -14.633 1.00 94.75 620 THR A N 1
ATOM 4738 C CA . THR A 1 620 ? 1.173 7.229 -14.510 1.00 94.75 620 THR A CA 1
ATOM 4739 C C . THR A 1 620 ? 1.936 8.527 -14.764 1.00 94.75 620 THR A C 1
ATOM 4741 O O . THR A 1 620 ? 1.336 9.494 -15.231 1.00 94.75 620 THR A O 1
ATOM 4744 N N . ALA A 1 621 ? 3.244 8.547 -14.501 1.00 95.69 621 ALA A N 1
ATOM 4745 C CA . ALA A 1 621 ? 4.115 9.712 -14.624 1.00 95.69 621 ALA A CA 1
ATOM 4746 C C . ALA A 1 621 ? 5.547 9.297 -15.043 1.00 95.69 621 ALA A C 1
ATOM 4748 O O . ALA A 1 621 ? 6.499 9.500 -14.288 1.00 95.69 621 ALA A O 1
ATOM 4749 N N . PRO A 1 622 ? 5.747 8.735 -16.254 1.00 93.88 622 PRO A N 1
ATOM 4750 C CA . PRO A 1 622 ? 7.049 8.209 -16.687 1.00 93.88 622 PRO A CA 1
ATOM 4751 C C . PRO A 1 622 ? 8.159 9.269 -16.788 1.00 93.88 622 PRO A C 1
ATOM 4753 O O . PRO A 1 622 ? 9.337 8.933 -16.783 1.00 93.88 622 PRO A O 1
ATOM 4756 N N . TYR A 1 623 ? 7.798 10.555 -16.843 1.00 93.19 623 TYR A N 1
ATOM 4757 C CA . TYR A 1 623 ? 8.750 11.669 -16.774 1.00 93.19 623 TYR A CA 1
ATOM 4758 C C . TYR A 1 623 ? 9.359 11.848 -15.367 1.00 93.19 623 TYR A C 1
ATOM 4760 O O . TYR A 1 623 ? 10.406 12.468 -15.213 1.00 93.19 623 TYR A O 1
ATOM 4768 N N . LEU A 1 624 ? 8.723 11.299 -14.326 1.00 95.00 624 LEU A N 1
ATOM 4769 C CA . LEU A 1 624 ? 9.267 11.237 -12.970 1.00 95.00 624 LEU A CA 1
ATOM 4770 C C . LEU A 1 624 ? 10.129 9.986 -12.769 1.00 95.00 624 LEU A C 1
ATOM 4772 O O . LEU A 1 624 ? 11.231 10.072 -12.213 1.00 95.00 624 LEU A O 1
ATOM 4776 N N . LEU A 1 625 ? 9.625 8.838 -13.226 1.00 95.81 625 LEU A N 1
ATOM 4777 C CA . LEU A 1 625 ? 10.222 7.519 -13.036 1.00 95.81 625 LEU A CA 1
ATOM 4778 C C . LEU A 1 625 ? 10.016 6.669 -14.301 1.00 95.81 625 LEU A C 1
ATOM 4780 O O . LEU A 1 625 ? 8.885 6.307 -14.600 1.00 95.81 625 LEU A O 1
ATOM 4784 N N . ASP A 1 626 ? 11.079 6.318 -15.031 1.00 95.69 626 ASP A N 1
ATOM 4785 C CA . ASP A 1 626 ? 10.984 5.540 -16.281 1.00 95.69 626 ASP A CA 1
ATOM 4786 C C . ASP A 1 626 ? 11.521 4.111 -16.093 1.00 95.69 626 ASP A C 1
ATOM 4788 O O . ASP A 1 626 ? 12.723 3.865 -16.059 1.00 95.69 626 ASP A O 1
ATOM 4792 N N . CYS A 1 627 ? 10.639 3.116 -16.019 1.00 96.12 627 CYS A N 1
ATOM 4793 C CA . CYS A 1 627 ? 11.049 1.724 -15.808 1.00 96.12 627 CYS A CA 1
ATOM 4794 C C . CYS A 1 627 ? 11.669 1.028 -17.044 1.00 96.12 627 CYS A C 1
ATOM 4796 O O . CYS A 1 627 ? 11.870 -0.190 -17.015 1.00 96.12 627 CYS A O 1
ATOM 4798 N N . THR A 1 628 ? 11.979 1.731 -18.139 1.00 94.50 628 THR A N 1
ATOM 4799 C CA . THR A 1 628 ? 12.513 1.117 -19.369 1.00 94.50 628 THR A CA 1
ATOM 4800 C C . THR A 1 628 ? 13.816 0.352 -19.127 1.00 94.50 628 THR A C 1
ATOM 4802 O O . THR A 1 628 ? 13.917 -0.809 -19.539 1.00 94.50 628 THR A O 1
ATOM 4805 N N . TRP A 1 629 ? 14.777 0.953 -18.418 1.00 95.75 629 TRP A N 1
ATOM 4806 C CA . TRP A 1 629 ? 16.018 0.280 -18.015 1.00 95.75 629 TRP A CA 1
ATOM 4807 C C . TRP A 1 629 ? 15.768 -0.773 -16.939 1.00 95.75 629 TRP A C 1
ATOM 4809 O O . TRP A 1 629 ? 16.269 -1.888 -17.038 1.00 95.75 629 TRP A O 1
ATOM 4819 N N . ALA A 1 630 ? 14.946 -0.463 -15.932 1.00 95.81 630 ALA A N 1
ATOM 4820 C CA . ALA A 1 630 ? 14.624 -1.392 -14.847 1.00 95.81 630 ALA A CA 1
ATOM 4821 C C . ALA A 1 630 ? 14.079 -2.732 -15.379 1.00 95.81 630 ALA A C 1
ATOM 4823 O O . ALA A 1 630 ? 14.447 -3.808 -14.903 1.00 95.81 630 ALA A O 1
ATOM 4824 N N . ARG A 1 631 ? 13.244 -2.671 -16.425 1.00 94.44 631 ARG A N 1
ATOM 4825 C CA . ARG A 1 631 ? 12.689 -3.836 -17.123 1.00 94.44 631 ARG A CA 1
ATOM 4826 C C . ARG A 1 631 ? 13.745 -4.667 -17.853 1.00 94.44 631 ARG A C 1
ATOM 4828 O O . ARG A 1 631 ? 13.547 -5.868 -18.022 1.00 94.44 631 ARG A O 1
ATOM 4835 N N . ALA A 1 632 ? 14.831 -4.048 -18.312 1.00 91.50 632 ALA A N 1
ATOM 4836 C CA . ALA A 1 632 ? 15.932 -4.759 -18.954 1.00 91.50 632 ALA A CA 1
ATOM 4837 C C . ALA A 1 632 ? 16.715 -5.651 -17.975 1.00 91.50 632 ALA A C 1
ATOM 4839 O O . ALA A 1 632 ? 17.296 -6.635 -18.431 1.00 91.50 632 ALA A O 1
ATOM 4840 N N . GLY A 1 633 ? 16.658 -5.349 -16.673 1.00 93.44 633 GLY A N 1
ATOM 4841 C CA . GLY A 1 633 ? 17.285 -6.135 -15.611 1.00 93.44 633 GLY A CA 1
ATOM 4842 C C . GLY A 1 633 ? 18.794 -5.925 -15.499 1.00 93.44 633 GLY A C 1
ATOM 4843 O O . GLY A 1 633 ? 19.401 -5.190 -16.280 1.00 93.44 633 GLY A O 1
ATOM 4844 N N . CYS A 1 634 ? 19.385 -6.581 -14.505 1.00 95.00 634 CYS A N 1
ATOM 4845 C CA . CYS A 1 634 ? 20.809 -6.471 -14.186 1.00 95.00 634 CYS A CA 1
ATOM 4846 C C . CYS A 1 634 ? 21.711 -7.250 -15.158 1.00 95.00 634 CYS A C 1
ATOM 4848 O O . CYS A 1 634 ? 22.833 -6.841 -15.431 1.00 95.00 634 CYS A O 1
ATOM 4850 N N . ALA A 1 635 ? 21.191 -8.321 -15.762 1.00 93.56 635 ALA A N 1
ATOM 4851 C CA . ALA A 1 635 ? 21.949 -9.164 -16.689 1.00 93.56 635 ALA A CA 1
ATOM 4852 C C . ALA A 1 635 ? 22.405 -8.453 -17.976 1.00 93.56 635 ALA A C 1
ATOM 4854 O O . ALA A 1 635 ? 23.207 -8.990 -18.730 1.00 93.56 635 ALA A O 1
ATOM 4855 N N . ARG A 1 636 ? 21.842 -7.281 -18.293 1.00 92.94 636 ARG A N 1
ATOM 4856 C CA . ARG A 1 636 ? 22.226 -6.520 -19.484 1.00 92.94 636 ARG A CA 1
ATOM 4857 C C . ARG A 1 636 ? 23.500 -5.683 -19.281 1.00 92.94 636 ARG A C 1
ATOM 4859 O O . ARG A 1 636 ? 24.359 -5.756 -20.153 1.00 92.94 636 ARG A O 1
ATOM 4866 N N . PRO A 1 637 ? 23.606 -4.881 -18.208 1.00 95.81 637 PRO A N 1
ATOM 4867 C CA . PRO A 1 637 ? 24.834 -4.161 -17.867 1.00 95.81 637 PRO A CA 1
ATOM 4868 C C . PRO A 1 637 ? 25.960 -5.035 -17.287 1.00 95.81 637 PRO A C 1
ATOM 4870 O O . PRO A 1 637 ? 27.076 -4.540 -17.181 1.00 95.81 637 PRO A O 1
ATOM 4873 N N . ASP A 1 638 ? 25.693 -6.297 -16.937 1.00 96.50 638 ASP A N 1
ATOM 4874 C CA . ASP A 1 638 ? 26.710 -7.293 -16.558 1.00 96.50 638 ASP A CA 1
ATOM 4875 C C . ASP A 1 638 ? 27.426 -7.821 -17.820 1.00 96.50 638 ASP A C 1
ATOM 4877 O O . ASP A 1 638 ? 26.895 -8.630 -18.588 1.00 96.50 638 ASP A O 1
ATOM 4881 N N . LEU A 1 639 ? 28.614 -7.281 -18.091 1.00 96.38 639 LEU A N 1
ATOM 4882 C CA . LEU A 1 639 ? 29.378 -7.492 -19.318 1.00 96.38 639 LEU A CA 1
ATOM 4883 C C . LEU A 1 639 ? 30.411 -8.618 -19.213 1.00 96.38 639 LEU A C 1
ATOM 4885 O O . LEU A 1 639 ? 30.911 -9.046 -20.271 1.00 96.38 639 LEU A O 1
ATOM 4889 N N . ASP A 1 640 ? 30.746 -9.067 -17.999 1.00 94.75 640 ASP A N 1
ATOM 4890 C CA . ASP A 1 640 ? 31.588 -10.244 -17.750 1.00 94.75 640 ASP A CA 1
ATOM 4891 C C . ASP A 1 640 ? 30.798 -11.516 -17.387 1.00 94.75 640 ASP A C 1
ATOM 4893 O O . ASP A 1 640 ? 31.323 -12.623 -17.552 1.00 94.75 640 ASP A O 1
ATOM 4897 N N . GLY A 1 641 ? 29.517 -11.375 -17.045 1.00 93.81 641 GLY A N 1
ATOM 4898 C CA . GLY A 1 641 ? 28.584 -12.464 -16.784 1.00 93.81 641 GLY A CA 1
ATOM 4899 C C . GLY A 1 641 ? 28.732 -13.086 -15.396 1.00 93.81 641 GLY A C 1
ATOM 4900 O O . GLY A 1 641 ? 28.348 -14.250 -15.228 1.00 93.81 641 GLY A O 1
ATOM 4901 N N . ASP A 1 642 ? 29.323 -12.381 -14.426 1.00 94.12 642 ASP A N 1
ATOM 4902 C CA . ASP A 1 642 ? 29.550 -12.887 -13.068 1.00 94.12 642 ASP A CA 1
ATOM 4903 C C . ASP A 1 642 ? 28.303 -12.815 -12.156 1.00 94.12 642 ASP A C 1
ATOM 4905 O O . ASP A 1 642 ? 28.298 -13.399 -11.065 1.00 94.12 642 ASP A O 1
ATOM 4909 N N . GLY A 1 643 ? 27.216 -12.182 -12.618 1.00 94.62 643 GLY A N 1
ATOM 4910 C CA . GLY A 1 643 ? 25.957 -12.039 -11.884 1.00 94.62 643 GLY A CA 1
ATOM 4911 C C . GLY A 1 643 ? 25.781 -10.703 -11.153 1.00 94.62 643 GLY A C 1
ATOM 4912 O O . GLY A 1 643 ? 24.765 -10.509 -10.472 1.00 94.62 643 GLY A O 1
ATOM 4913 N N . GLN A 1 644 ? 26.734 -9.781 -11.258 1.00 96.12 644 GLN A N 1
ATOM 4914 C CA . GLN A 1 644 ? 26.715 -8.476 -10.596 1.00 96.12 644 GLN A CA 1
ATOM 4915 C C . GLN A 1 644 ? 27.305 -7.404 -11.516 1.00 96.12 644 GLN A C 1
ATOM 4917 O O . GLN A 1 644 ? 28.110 -7.697 -12.379 1.00 96.12 644 GLN A O 1
ATOM 4922 N N . VAL A 1 645 ? 26.921 -6.143 -11.322 1.00 97.38 645 VAL A N 1
ATOM 4923 C CA . VAL A 1 645 ? 27.511 -5.031 -12.087 1.00 97.38 645 VAL A CA 1
ATOM 4924 C C . VAL A 1 645 ? 28.452 -4.237 -11.202 1.00 97.38 645 VAL A C 1
ATOM 4926 O O . VAL A 1 645 ? 28.031 -3.683 -10.183 1.00 97.38 645 VAL A O 1
ATOM 4929 N N . ASN A 1 646 ? 29.725 -4.177 -11.580 1.00 96.81 646 ASN A N 1
ATOM 4930 C CA . ASN A 1 646 ? 30.791 -3.560 -10.799 1.00 96.81 646 ASN A CA 1
ATOM 4931 C C . ASN A 1 646 ? 31.834 -2.825 -11.687 1.00 96.81 646 ASN A C 1
ATOM 4933 O O . ASN A 1 646 ? 31.594 -2.509 -12.858 1.00 96.81 646 ASN A O 1
ATOM 4937 N N . ASP A 1 647 ? 33.000 -2.494 -11.117 1.00 97.19 647 ASP A N 1
ATOM 4938 C CA . ASP A 1 647 ? 34.093 -1.791 -11.810 1.00 97.19 647 ASP A CA 1
ATOM 4939 C C . ASP A 1 647 ? 34.713 -2.595 -12.977 1.00 97.19 647 ASP A C 1
ATOM 4941 O O . ASP A 1 647 ? 35.276 -2.006 -13.912 1.00 97.19 647 ASP A O 1
ATOM 4945 N N . ALA A 1 648 ? 34.628 -3.930 -12.950 1.00 97.38 648 ALA A N 1
ATOM 4946 C CA . ALA A 1 648 ? 35.056 -4.798 -14.045 1.00 97.38 648 ALA A CA 1
ATOM 4947 C C . ALA A 1 648 ? 34.183 -4.568 -15.286 1.00 97.38 648 ALA A C 1
ATOM 4949 O O . ALA A 1 648 ? 34.725 -4.301 -16.363 1.00 97.38 648 ALA A O 1
ATOM 4950 N N . ASP A 1 649 ? 32.858 -4.529 -15.127 1.00 98.00 649 ASP A N 1
ATOM 4951 C CA . ASP A 1 649 ? 31.924 -4.205 -16.212 1.00 98.00 649 ASP A CA 1
ATOM 4952 C C . ASP A 1 649 ? 32.170 -2.814 -16.767 1.00 98.00 649 ASP A C 1
ATOM 4954 O O . ASP A 1 649 ? 32.191 -2.617 -17.980 1.00 98.00 649 ASP A O 1
ATOM 4958 N N . ARG A 1 650 ? 32.447 -1.846 -15.887 1.00 97.19 650 ARG A N 1
ATOM 4959 C CA . ARG A 1 650 ? 32.812 -0.488 -16.303 1.00 97.19 650 ARG A CA 1
ATOM 4960 C C . ARG A 1 650 ? 34.063 -0.469 -17.169 1.00 97.19 650 ARG A C 1
ATOM 4962 O O . ARG A 1 650 ? 34.101 0.226 -18.184 1.00 97.19 650 ARG A O 1
ATOM 4969 N N . THR A 1 651 ? 35.076 -1.242 -16.800 1.00 97.62 651 THR A N 1
ATOM 4970 C CA . THR A 1 651 ? 36.308 -1.359 -17.588 1.00 97.62 651 THR A CA 1
ATOM 4971 C C . THR A 1 651 ? 36.016 -1.967 -18.960 1.00 97.62 651 THR A C 1
ATOM 4973 O O . THR A 1 651 ? 36.417 -1.408 -19.982 1.00 97.62 651 THR A O 1
ATOM 4976 N N . ILE A 1 652 ? 35.247 -3.057 -18.998 1.00 97.94 652 ILE A N 1
ATOM 4977 C CA . ILE A 1 652 ? 34.853 -3.738 -20.235 1.00 97.94 652 ILE A CA 1
ATOM 4978 C C . ILE A 1 652 ? 34.010 -2.824 -21.131 1.00 97.94 652 ILE A C 1
ATOM 4980 O O . ILE A 1 652 ? 34.233 -2.775 -22.343 1.00 97.94 652 ILE A O 1
ATOM 4984 N N . PHE A 1 653 ? 33.073 -2.073 -20.555 1.00 97.88 653 PHE A N 1
ATOM 4985 C CA . PHE A 1 653 ? 32.255 -1.107 -21.275 1.00 97.88 653 PHE A CA 1
ATOM 4986 C C . PHE A 1 653 ? 33.122 -0.047 -21.942 1.00 97.88 653 PHE A C 1
ATOM 4988 O O . PHE A 1 653 ? 33.011 0.142 -23.148 1.00 97.88 653 PHE A O 1
ATOM 4995 N N . LEU A 1 654 ? 34.031 0.596 -21.201 1.00 96.88 654 LEU A N 1
ATOM 4996 C CA . LEU A 1 654 ? 34.909 1.637 -21.746 1.00 96.88 654 LEU A CA 1
ATOM 4997 C C . LEU A 1 654 ? 35.788 1.102 -22.887 1.00 96.88 654 LEU A C 1
ATOM 4999 O O . LEU A 1 654 ? 35.970 1.775 -23.905 1.00 96.88 654 LEU A O 1
ATOM 5003 N N . GLU A 1 655 ? 36.292 -0.128 -22.761 1.00 97.19 655 GLU A N 1
ATOM 5004 C CA . GLU A 1 655 ? 37.044 -0.793 -23.827 1.00 97.19 655 GLU A CA 1
ATOM 5005 C C . GLU A 1 655 ? 36.189 -1.055 -25.077 1.00 97.19 655 GLU A C 1
ATOM 5007 O O . GLU A 1 655 ? 36.632 -0.789 -26.201 1.00 97.19 655 GLU A O 1
ATOM 5012 N N . ARG A 1 656 ? 34.969 -1.580 -24.905 1.00 97.12 656 ARG A N 1
ATOM 5013 C CA . ARG A 1 656 ? 34.048 -1.888 -26.011 1.00 97.12 656 ARG A CA 1
ATOM 5014 C C . ARG A 1 656 ? 33.507 -0.609 -26.660 1.00 97.12 656 ARG A C 1
ATOM 5016 O O . ARG A 1 656 ? 33.502 -0.526 -27.887 1.00 97.12 656 ARG A O 1
ATOM 5023 N N . ALA A 1 657 ? 33.157 0.408 -25.877 1.00 95.12 657 ALA A N 1
ATOM 5024 C CA . ALA A 1 657 ? 32.711 1.719 -26.344 1.00 95.12 657 ALA A CA 1
ATOM 5025 C C . ALA A 1 657 ? 33.786 2.410 -27.195 1.00 95.12 657 ALA A C 1
ATOM 5027 O O . ALA A 1 657 ? 33.508 2.859 -28.306 1.00 95.12 657 ALA A O 1
ATOM 5028 N N . ALA A 1 658 ? 35.045 2.412 -26.740 1.00 95.31 658 ALA A N 1
ATOM 5029 C CA . ALA A 1 658 ? 36.158 2.956 -27.517 1.00 95.31 658 ALA A CA 1
ATOM 5030 C C . ALA A 1 658 ? 36.405 2.170 -28.817 1.00 95.31 658 ALA A C 1
ATOM 5032 O O . ALA A 1 658 ? 36.688 2.761 -29.861 1.00 95.31 658 ALA A O 1
ATOM 5033 N N . ARG A 1 659 ? 36.284 0.835 -28.776 1.00 95.19 659 ARG A N 1
ATOM 5034 C CA . ARG A 1 659 ? 36.460 -0.040 -29.948 1.00 95.19 659 ARG A CA 1
ATOM 5035 C C . ARG A 1 659 ? 35.364 0.149 -30.997 1.00 95.19 659 ARG A C 1
ATOM 5037 O O . ARG A 1 659 ? 35.654 0.077 -32.190 1.00 95.19 659 ARG A O 1
ATOM 5044 N N . HIS A 1 660 ? 34.128 0.366 -30.555 1.00 93.06 660 HIS A N 1
ATOM 5045 C CA . HIS A 1 660 ? 32.945 0.503 -31.407 1.00 93.06 660 HIS A CA 1
ATOM 5046 C C . HIS A 1 660 ? 32.516 1.963 -31.612 1.00 93.06 660 HIS A C 1
ATOM 5048 O O . HIS A 1 660 ? 31.422 2.222 -32.109 1.00 93.06 660 HIS A O 1
ATOM 5054 N N . ALA A 1 661 ? 33.387 2.928 -31.308 1.00 90.31 661 ALA A N 1
ATOM 5055 C CA . ALA A 1 661 ? 33.121 4.343 -31.535 1.00 90.31 661 ALA A CA 1
ATOM 5056 C C . ALA A 1 661 ? 32.777 4.616 -33.014 1.00 90.31 661 ALA A C 1
ATOM 5058 O O . ALA A 1 661 ? 33.574 4.361 -33.921 1.00 90.31 661 ALA A O 1
ATOM 5059 N N . GLY A 1 662 ? 31.569 5.133 -33.263 1.00 87.25 662 GLY A N 1
ATOM 5060 C CA . GLY A 1 662 ? 31.057 5.401 -34.613 1.00 87.25 662 GLY A CA 1
ATOM 5061 C C . GLY A 1 662 ? 30.653 4.154 -35.416 1.00 87.25 662 GLY A C 1
ATOM 5062 O O . GLY A 1 662 ? 30.403 4.260 -36.619 1.00 87.25 662 GLY A O 1
ATOM 5063 N N . VAL A 1 663 ? 30.587 2.979 -34.785 1.00 92.00 663 VAL A N 1
ATOM 5064 C CA . VAL A 1 663 ? 30.090 1.735 -35.387 1.00 92.00 663 VAL A CA 1
ATOM 5065 C C . VAL A 1 663 ? 28.593 1.602 -35.113 1.00 92.00 663 VAL A C 1
ATOM 5067 O O . VAL A 1 663 ? 28.147 1.775 -33.987 1.00 92.00 663 VAL A O 1
ATOM 5070 N N . ALA A 1 664 ? 27.811 1.247 -36.136 1.00 92.94 664 ALA A N 1
ATOM 5071 C CA . ALA A 1 664 ? 26.398 0.917 -35.955 1.00 92.94 664 ALA A CA 1
ATOM 5072 C C . ALA A 1 664 ? 26.248 -0.424 -35.214 1.00 92.94 664 ALA A C 1
ATOM 5074 O O . ALA A 1 664 ? 26.672 -1.477 -35.714 1.00 92.94 664 ALA A O 1
ATOM 5075 N N . CYS A 1 665 ? 25.637 -0.377 -34.035 1.00 93.38 665 CYS A N 1
ATOM 5076 C CA . CYS A 1 665 ? 25.352 -1.520 -33.183 1.00 93.38 665 CYS A CA 1
ATOM 5077 C C . CYS A 1 665 ? 24.076 -2.229 -33.647 1.00 93.38 665 CYS A C 1
ATOM 5079 O O . CYS A 1 665 ? 23.084 -1.612 -34.024 1.00 93.38 665 CYS A O 1
ATOM 5081 N N . ARG A 1 666 ? 24.134 -3.558 -33.721 1.00 93.25 666 ARG A N 1
ATOM 5082 C CA . ARG A 1 666 ? 23.058 -4.416 -34.231 1.00 93.25 666 ARG A CA 1
ATOM 5083 C C . ARG A 1 666 ? 23.266 -5.848 -33.770 1.00 93.25 666 ARG A C 1
ATOM 5085 O O . ARG A 1 666 ? 24.363 -6.238 -33.384 1.00 93.25 666 ARG A O 1
ATOM 5092 N N . GLU A 1 667 ? 22.256 -6.691 -33.925 1.00 91.62 667 GLU A N 1
ATOM 5093 C CA . GLU A 1 667 ? 22.342 -8.110 -33.553 1.00 91.62 667 GLU A CA 1
ATOM 5094 C C . GLU A 1 667 ? 23.594 -8.817 -34.118 1.00 91.62 667 GLU A C 1
ATOM 5096 O O . GLU A 1 667 ? 24.253 -9.582 -33.419 1.00 91.62 667 GLU A O 1
ATOM 5101 N N . LYS A 1 668 ? 24.007 -8.488 -35.352 1.00 93.44 668 LYS A N 1
ATOM 5102 C CA . LYS A 1 668 ? 25.182 -9.091 -36.007 1.00 93.44 668 LYS A CA 1
ATOM 5103 C C . LYS A 1 668 ? 26.516 -8.830 -35.294 1.00 93.44 668 LYS A C 1
ATOM 5105 O O . LYS A 1 668 ? 27.406 -9.670 -35.388 1.00 93.44 668 LYS A O 1
ATOM 5110 N N . ASN A 1 669 ? 26.692 -7.677 -34.647 1.00 92.56 669 ASN A N 1
ATOM 5111 C CA . ASN A 1 669 ? 27.873 -7.408 -33.817 1.00 92.56 669 ASN A CA 1
ATOM 5112 C C . ASN A 1 669 ? 27.546 -7.530 -32.325 1.00 92.56 669 ASN A C 1
ATOM 5114 O O . ASN A 1 669 ? 28.228 -6.919 -31.508 1.00 92.56 669 ASN A O 1
ATOM 5118 N N . ALA A 1 670 ? 26.506 -8.304 -31.991 1.00 93.38 670 ALA A N 1
ATOM 5119 C CA . ALA A 1 670 ? 26.002 -8.486 -30.638 1.00 93.38 670 ALA A CA 1
ATOM 5120 C C . ALA A 1 670 ? 25.749 -7.149 -29.924 1.00 93.38 670 ALA A C 1
ATOM 5122 O O . ALA A 1 670 ? 26.078 -7.017 -28.754 1.00 93.38 670 ALA A O 1
ATOM 5123 N N . TRP A 1 671 ? 25.203 -6.159 -30.639 1.00 94.50 671 TRP A N 1
ATOM 5124 C CA . TRP A 1 671 ? 24.978 -4.806 -30.118 1.00 94.50 671 TRP A CA 1
ATOM 5125 C C . TRP A 1 671 ? 26.282 -4.170 -29.617 1.00 94.50 671 TRP A C 1
ATOM 5127 O O . TRP A 1 671 ? 26.408 -3.783 -28.461 1.00 94.50 671 TRP A O 1
ATOM 5137 N N . CYS A 1 672 ? 27.290 -4.137 -30.498 1.00 96.31 672 CYS A N 1
ATOM 5138 C CA . CYS A 1 672 ? 28.646 -3.671 -30.184 1.00 96.31 672 CYS A CA 1
ATOM 5139 C C . CYS A 1 672 ? 29.278 -4.420 -29.002 1.00 96.31 672 CYS A C 1
ATOM 5141 O O . CYS A 1 672 ? 29.803 -3.823 -28.066 1.00 96.31 672 CYS A O 1
ATOM 5143 N N . GLU A 1 673 ? 29.210 -5.754 -29.062 1.00 95.50 673 GLU A N 1
ATOM 5144 C CA . GLU A 1 673 ? 29.635 -6.654 -27.984 1.00 95.50 673 GLU A CA 1
ATOM 5145 C C . GLU A 1 673 ? 28.918 -6.353 -26.654 1.00 95.50 673 GLU A C 1
ATOM 5147 O O . GLU A 1 673 ? 29.495 -6.505 -25.587 1.00 95.50 673 GLU A O 1
ATOM 5152 N N . GLY A 1 674 ? 27.664 -5.905 -26.700 1.00 93.94 674 GLY A N 1
ATOM 5153 C CA . GLY A 1 674 ? 26.866 -5.543 -25.530 1.00 93.94 674 GLY A CA 1
ATOM 5154 C C . GLY A 1 674 ? 27.131 -4.146 -24.970 1.00 93.94 674 GLY A C 1
ATOM 5155 O O . GLY A 1 674 ? 26.557 -3.826 -23.941 1.00 93.94 674 GLY A O 1
ATOM 5156 N N . ALA A 1 675 ? 27.969 -3.318 -25.605 1.00 95.94 675 ALA A N 1
ATOM 5157 C CA . ALA A 1 675 ? 28.175 -1.934 -25.164 1.00 95.94 675 ALA A CA 1
ATOM 5158 C C . ALA A 1 675 ? 26.986 -1.009 -25.477 1.00 95.94 675 ALA A C 1
ATOM 5160 O O . ALA A 1 675 ? 26.825 -0.004 -24.803 1.00 95.94 675 ALA A O 1
ATOM 5161 N N . ASP A 1 676 ? 26.160 -1.345 -26.470 1.00 95.25 676 ASP A N 1
ATOM 5162 C CA . ASP A 1 676 ? 24.867 -0.685 -26.707 1.00 95.25 676 ASP A CA 1
ATOM 5163 C C . ASP A 1 676 ? 23.814 -1.365 -25.811 1.00 95.25 676 ASP A C 1
ATOM 5165 O O . ASP A 1 676 ? 23.198 -2.383 -26.168 1.00 95.25 676 ASP A O 1
ATOM 5169 N N . LEU A 1 677 ? 23.711 -0.860 -24.581 1.00 94.56 677 LEU A N 1
ATOM 5170 C CA . LEU A 1 677 ? 22.902 -1.395 -23.489 1.00 94.56 677 LEU A CA 1
ATOM 5171 C C . LEU A 1 677 ? 21.414 -1.101 -23.707 1.00 94.56 677 LEU A C 1
ATOM 5173 O O . LEU A 1 677 ? 20.550 -1.931 -23.391 1.00 94.56 677 LEU A O 1
ATOM 5177 N N . ASP A 1 678 ? 21.058 0.052 -24.259 1.00 91.44 678 ASP A N 1
ATOM 5178 C CA . ASP A 1 678 ? 19.654 0.368 -24.537 1.00 91.44 678 ASP A CA 1
ATOM 5179 C C . ASP A 1 678 ? 19.158 -0.170 -25.898 1.00 91.44 678 ASP A C 1
ATOM 5181 O O . ASP A 1 678 ? 17.944 -0.288 -26.117 1.00 91.44 678 ASP A O 1
ATOM 5185 N N . ARG A 1 679 ? 20.086 -0.666 -26.729 1.00 92.12 679 ARG A N 1
ATOM 5186 C CA . ARG A 1 679 ? 19.886 -1.236 -28.071 1.00 92.12 679 ARG A CA 1
ATOM 5187 C C . ARG A 1 679 ? 19.382 -0.217 -29.084 1.00 92.12 679 ARG A C 1
ATOM 5189 O O . ARG A 1 679 ? 18.651 -0.583 -30.008 1.00 92.12 679 ARG A O 1
ATOM 5196 N N . THR A 1 680 ? 19.743 1.049 -28.931 1.00 91.38 680 THR A N 1
ATOM 5197 C CA . THR A 1 680 ? 19.359 2.122 -29.860 1.00 91.38 680 THR A CA 1
ATOM 5198 C C . THR A 1 680 ? 20.192 2.147 -31.140 1.00 91.38 680 THR A C 1
ATOM 5200 O O . THR A 1 680 ? 19.861 2.879 -32.076 1.00 91.38 680 THR A O 1
ATOM 5203 N N . GLY A 1 681 ? 21.206 1.285 -31.241 1.00 92.56 681 GLY A N 1
ATOM 5204 C CA . GLY A 1 681 ? 22.043 1.107 -32.422 1.00 92.56 681 GLY A CA 1
ATOM 5205 C C . GLY A 1 681 ? 23.351 1.895 -32.381 1.00 92.56 681 GLY A C 1
ATOM 5206 O O . GLY A 1 681 ? 24.102 1.880 -33.363 1.00 92.56 681 GLY A O 1
ATOM 5207 N N . THR A 1 682 ? 23.648 2.556 -31.267 1.00 92.50 682 THR A N 1
ATOM 5208 C CA . THR A 1 682 ? 24.871 3.325 -31.022 1.00 92.50 682 THR A CA 1
ATOM 5209 C C . THR A 1 682 ? 25.315 3.132 -29.581 1.00 92.50 682 THR A C 1
ATOM 5211 O O . THR A 1 682 ? 24.486 2.833 -28.743 1.00 92.50 682 THR A O 1
ATOM 5214 N N . VAL A 1 683 ? 26.614 3.295 -29.310 1.00 94.38 683 VAL A N 1
ATOM 5215 C CA . VAL A 1 683 ? 27.121 3.411 -27.934 1.00 94.38 683 VAL A CA 1
ATOM 5216 C C . VAL A 1 683 ? 27.281 4.893 -27.618 1.00 94.38 683 VAL A C 1
ATOM 5218 O O . VAL A 1 683 ? 28.080 5.562 -28.286 1.00 94.38 683 VAL A O 1
ATOM 5221 N N . ASP A 1 684 ? 26.531 5.407 -26.647 1.00 92.81 684 ASP A N 1
ATOM 5222 C CA . ASP A 1 684 ? 26.552 6.824 -26.274 1.00 92.81 684 ASP A CA 1
ATOM 5223 C C . ASP A 1 684 ? 26.456 7.083 -24.754 1.00 92.81 684 ASP A C 1
ATOM 5225 O O . ASP A 1 684 ? 26.656 6.193 -23.926 1.00 92.81 684 ASP A O 1
ATOM 5229 N N . GLU A 1 685 ? 26.247 8.348 -24.373 1.00 93.38 685 GLU A N 1
ATOM 5230 C CA . GLU A 1 685 ? 26.154 8.779 -22.970 1.00 93.38 685 GLU A CA 1
ATOM 5231 C C . GLU A 1 685 ? 24.957 8.163 -22.224 1.00 93.38 685 GLU A C 1
ATOM 5233 O O . GLU A 1 685 ? 24.990 8.035 -20.999 1.00 93.38 685 GLU A O 1
ATOM 5238 N N . THR A 1 686 ? 23.921 7.739 -22.950 1.00 94.75 686 THR A N 1
ATOM 5239 C CA . THR A 1 686 ? 22.751 7.038 -22.410 1.00 94.75 686 THR A CA 1
ATOM 5240 C C . THR A 1 686 ? 23.140 5.647 -21.923 1.00 94.75 686 THR A C 1
ATOM 5242 O O . THR A 1 686 ? 22.710 5.241 -20.842 1.00 94.75 686 THR A O 1
ATOM 5245 N N . ASP A 1 687 ? 23.997 4.937 -22.664 1.00 95.69 687 ASP A N 1
ATOM 5246 C CA . ASP A 1 687 ? 24.532 3.642 -22.238 1.00 95.69 687 ASP A CA 1
ATOM 5247 C C . ASP A 1 687 ? 25.463 3.789 -21.034 1.00 95.69 687 ASP A C 1
ATOM 5249 O O . ASP A 1 687 ? 25.370 3.015 -20.083 1.00 95.69 687 ASP A O 1
ATOM 5253 N N . GLU A 1 688 ? 26.324 4.813 -21.025 1.00 95.62 688 GLU A N 1
ATOM 5254 C CA . GLU A 1 688 ? 27.186 5.085 -19.868 1.00 95.62 688 GLU A CA 1
ATOM 5255 C C . GLU A 1 688 ? 26.348 5.371 -18.609 1.00 95.62 688 GLU A C 1
ATOM 5257 O O . GLU A 1 688 ? 26.608 4.799 -17.548 1.00 95.62 688 GLU A O 1
ATOM 5262 N N . ALA A 1 689 ? 25.289 6.179 -18.734 1.00 96.31 689 ALA A N 1
ATOM 5263 C CA . ALA A 1 689 ? 24.361 6.460 -17.642 1.00 96.31 689 ALA A CA 1
ATOM 5264 C C . ALA A 1 689 ? 23.580 5.213 -17.190 1.00 96.31 689 ALA A C 1
ATOM 5266 O O . ALA A 1 689 ? 23.321 5.049 -15.993 1.00 96.31 689 ALA A O 1
ATOM 5267 N N . PHE A 1 690 ? 23.226 4.314 -18.114 1.00 96.88 690 PHE A N 1
ATOM 5268 C CA . PHE A 1 690 ? 22.597 3.042 -17.771 1.00 96.88 690 PHE A CA 1
ATOM 5269 C C . PHE A 1 690 ? 23.566 2.158 -16.969 1.00 96.88 690 PHE A C 1
ATOM 5271 O O . PHE A 1 690 ? 23.207 1.663 -15.898 1.00 96.88 690 PHE A O 1
ATOM 5278 N N . LEU A 1 691 ? 24.818 2.025 -17.409 1.00 97.38 691 LEU A N 1
ATOM 5279 C CA . LEU A 1 691 ? 25.829 1.272 -16.670 1.00 97.38 691 LEU A CA 1
ATOM 5280 C C . LEU A 1 691 ? 26.094 1.857 -15.276 1.00 97.38 691 LEU A C 1
ATOM 5282 O O . LEU A 1 691 ? 26.217 1.105 -14.310 1.00 97.38 691 LEU A O 1
ATOM 5286 N N . GLU A 1 692 ? 26.157 3.186 -15.154 1.00 96.94 692 GLU A N 1
ATOM 5287 C CA . GLU A 1 692 ? 26.314 3.865 -13.864 1.00 96.94 692 GLU A CA 1
ATOM 5288 C C . GLU A 1 692 ? 25.123 3.586 -12.938 1.00 96.94 692 GLU A C 1
ATOM 5290 O O . GLU A 1 692 ? 25.302 3.268 -11.762 1.00 96.94 692 GLU A O 1
ATOM 5295 N N . ALA A 1 693 ? 23.896 3.669 -13.459 1.00 96.50 693 ALA A N 1
ATOM 5296 C CA . ALA A 1 693 ? 22.694 3.358 -12.693 1.00 96.50 693 ALA A CA 1
ATOM 5297 C C . ALA A 1 693 ? 22.648 1.894 -12.235 1.00 96.50 693 ALA A C 1
ATOM 5299 O O . ALA A 1 693 ? 22.035 1.606 -11.205 1.00 96.50 693 ALA A O 1
ATOM 5300 N N . ALA A 1 694 ? 23.290 0.996 -12.985 1.00 97.12 694 ALA A N 1
ATOM 5301 C CA . ALA A 1 694 ? 23.324 -0.427 -12.705 1.00 97.12 694 ALA A CA 1
ATOM 5302 C C . ALA A 1 694 ? 24.387 -0.867 -11.696 1.00 97.12 694 ALA A C 1
ATOM 5304 O O . ALA A 1 694 ? 24.310 -1.993 -11.213 1.00 97.12 694 ALA A O 1
ATOM 5305 N N . GLN A 1 695 ? 25.332 -0.001 -11.324 1.00 96.00 695 GLN A N 1
ATOM 5306 C CA . GLN A 1 695 ? 26.376 -0.339 -10.356 1.00 96.00 695 GLN A CA 1
ATOM 5307 C C . GLN A 1 695 ? 25.797 -0.907 -9.049 1.00 96.00 695 GLN A C 1
ATOM 5309 O O . GLN A 1 695 ? 24.923 -0.313 -8.416 1.00 96.00 695 GLN A O 1
ATOM 5314 N N . GLY A 1 696 ? 26.297 -2.076 -8.647 1.00 93.62 696 GLY A N 1
ATOM 5315 C CA . GLY A 1 696 ? 25.852 -2.816 -7.467 1.00 93.62 696 GLY A CA 1
ATOM 5316 C C . GLY A 1 696 ? 24.571 -3.637 -7.654 1.00 93.62 696 GLY A C 1
ATOM 5317 O O . GLY A 1 696 ? 24.139 -4.294 -6.701 1.00 93.62 696 GLY A O 1
ATOM 5318 N N . CYS A 1 697 ? 23.946 -3.640 -8.839 1.00 95.38 697 CYS A N 1
ATOM 5319 C CA . CYS A 1 697 ? 22.840 -4.558 -9.102 1.00 95.38 697 CYS A CA 1
ATOM 5320 C C . CYS A 1 697 ? 23.337 -6.010 -9.113 1.00 95.38 697 CYS A C 1
ATOM 5322 O O . CYS A 1 697 ? 24.500 -6.283 -9.413 1.00 95.38 697 CYS A O 1
ATOM 5324 N N . ARG A 1 698 ? 22.442 -6.946 -8.768 1.00 94.62 698 ARG A N 1
ATOM 5325 C CA . ARG A 1 698 ? 22.757 -8.379 -8.696 1.00 94.62 698 ARG A CA 1
ATOM 5326 C C . ARG A 1 698 ? 21.600 -9.267 -9.134 1.00 94.62 698 ARG A C 1
ATOM 5328 O O . ARG A 1 698 ? 20.431 -8.980 -8.836 1.00 94.62 698 ARG A O 1
ATOM 5335 N N . TYR A 1 699 ? 21.944 -10.393 -9.743 1.00 93.25 699 TYR A N 1
ATOM 5336 C CA . TYR A 1 699 ? 21.032 -11.475 -10.093 1.00 93.25 699 TYR A CA 1
ATOM 5337 C C . TYR A 1 699 ? 21.708 -12.837 -9.900 1.00 93.25 699 TYR A C 1
ATOM 5339 O O . TYR A 1 699 ? 22.915 -12.928 -9.709 1.00 93.25 699 TYR A O 1
ATOM 5347 N N . GLN A 1 700 ? 20.920 -13.913 -9.897 1.00 85.12 700 GLN A N 1
ATOM 5348 C CA . GLN A 1 700 ? 21.480 -15.261 -9.955 1.00 85.12 700 GLN A CA 1
ATOM 5349 C C . GLN A 1 700 ? 21.643 -15.646 -11.427 1.00 85.12 700 GLN A C 1
ATOM 5351 O O . GLN A 1 700 ? 20.628 -15.710 -12.133 1.00 85.12 700 GLN A O 1
ATOM 5356 N N . PRO A 1 701 ? 22.871 -15.914 -11.908 1.00 73.62 701 PRO A N 1
ATOM 5357 C CA . PRO A 1 701 ? 23.060 -16.431 -13.252 1.00 73.62 701 PRO A CA 1
ATOM 5358 C C . PRO A 1 701 ? 22.315 -17.764 -13.387 1.00 73.62 701 PRO A C 1
ATOM 5360 O O . PRO A 1 701 ? 22.235 -18.519 -12.410 1.00 73.62 701 PRO A O 1
ATOM 5363 N N . PRO A 1 702 ? 21.791 -18.104 -14.577 1.00 58.28 702 PRO A N 1
ATOM 5364 C CA . PRO A 1 702 ? 21.312 -19.454 -14.828 1.00 58.28 702 PRO A CA 1
ATOM 5365 C C . PRO A 1 702 ? 22.421 -20.428 -14.433 1.00 58.28 702 PRO A C 1
ATOM 5367 O O . PRO A 1 702 ? 23.557 -20.263 -14.883 1.00 58.28 702 PRO A O 1
ATOM 5370 N N . ALA A 1 703 ? 22.117 -21.414 -13.582 1.00 49.31 703 ALA A N 1
ATOM 5371 C CA . ALA A 1 703 ? 23.088 -22.447 -13.250 1.00 49.31 703 ALA A CA 1
ATOM 5372 C C . ALA A 1 703 ? 23.646 -22.996 -14.566 1.00 49.31 703 ALA A C 1
ATOM 5374 O O . ALA A 1 703 ? 22.865 -23.409 -15.430 1.00 49.31 703 ALA A O 1
ATOM 5375 N N . ALA A 1 704 ? 24.970 -22.936 -14.744 1.00 33.16 704 ALA A N 1
ATOM 5376 C CA . ALA A 1 704 ? 25.607 -23.514 -15.914 1.00 33.16 704 ALA A CA 1
ATOM 5377 C C . ALA A 1 704 ? 25.144 -24.970 -15.988 1.00 33.16 704 ALA A C 1
ATOM 5379 O O . ALA A 1 704 ? 25.434 -25.762 -15.088 1.00 33.16 704 ALA A O 1
ATOM 5380 N N . LEU A 1 705 ? 24.333 -25.288 -17.002 1.00 25.84 705 LEU A N 1
ATOM 5381 C CA . LEU A 1 705 ? 23.938 -26.664 -17.253 1.00 25.84 705 LEU A CA 1
ATOM 5382 C C . LEU A 1 705 ? 25.245 -27.459 -17.407 1.00 25.84 705 LEU A C 1
ATOM 5384 O O . LEU A 1 705 ? 26.095 -27.022 -18.189 1.00 25.84 705 LEU A O 1
ATOM 5388 N N . PRO A 1 706 ? 25.446 -28.533 -16.624 1.00 30.25 706 PRO A N 1
ATOM 5389 C CA . PRO A 1 706 ? 26.676 -29.314 -16.673 1.00 30.25 706 PRO A CA 1
ATOM 5390 C C . PRO A 1 706 ? 26.947 -29.913 -18.055 1.00 30.25 706 PRO A C 1
ATOM 5392 O O . PRO A 1 706 ? 25.971 -30.218 -18.785 1.00 30.25 706 PRO A O 1
#

Radius of gyration: 28.82 Å; Cα contacts (8 Å, |Δi|>4): 1349; chains: 1; bounding box: 66×69×132 Å

Mean predicted aligned error: 7.55 Å

Solvent-accessible surface area (backbone atoms only — not comparable to full-atom values): 37051 Å² total; per-residue (Å²): 135,86,92,89,86,89,87,87,89,86,88,86,90,81,74,95,70,82,92,80,73,90,78,56,52,77,72,74,92,49,61,66,17,20,31,57,25,25,64,68,44,22,42,55,52,45,54,44,29,49,40,28,38,58,62,61,34,32,46,75,54,86,69,23,19,39,41,42,47,30,29,29,44,30,35,55,90,59,39,35,39,33,36,61,46,96,47,83,62,40,52,45,9,53,41,35,36,26,37,48,36,46,28,71,69,63,43,61,68,70,39,48,53,55,36,43,17,30,37,42,20,63,32,40,40,30,50,44,69,59,44,89,29,32,62,44,34,39,76,34,62,32,30,35,36,37,41,30,19,71,78,65,45,76,49,37,35,41,99,89,39,83,57,77,73,82,68,79,69,59,69,70,58,50,47,49,45,31,51,74,51,33,50,75,28,34,41,34,37,46,37,24,66,82,49,41,61,66,37,43,32,50,62,72,40,45,21,57,25,58,76,34,42,28,71,41,54,81,94,59,40,38,49,68,40,85,78,54,30,28,34,32,52,20,54,86,95,40,78,38,45,59,12,36,30,21,34,22,31,50,44,68,42,47,28,36,47,47,30,23,35,45,43,22,48,47,41,45,68,37,88,85,49,52,72,68,51,25,49,46,16,45,54,24,34,56,46,34,15,35,29,12,44,46,25,65,72,67,64,19,44,49,24,46,55,96,88,48,58,92,86,46,77,41,56,7,30,46,53,29,86,89,63,51,68,50,98,62,45,31,7,39,34,78,41,36,38,48,49,51,38,32,31,45,45,14,78,86,39,67,60,65,78,62,69,79,37,75,37,43,72,60,72,46,56,59,52,41,72,74,45,50,87,37,34,72,67,38,79,72,69,84,81,46,61,28,67,49,60,39,54,53,67,40,81,31,36,48,79,41,58,72,72,43,28,44,78,85,36,44,41,65,59,53,41,46,51,48,19,74,75,41,77,58,46,26,39,76,74,47,39,68,62,64,58,62,44,54,42,52,50,41,16,29,24,33,43,18,48,44,19,57,75,71,66,36,65,65,39,26,51,47,26,42,51,26,38,53,26,47,38,51,49,49,40,53,50,27,47,60,38,15,62,90,72,34,62,66,58,24,49,52,44,33,20,51,31,39,51,51,35,22,56,38,40,49,91,80,68,60,62,73,39,44,68,84,46,60,64,55,43,50,21,42,52,58,38,38,50,61,75,73,56,68,68,46,60,74,59,84,84,70,52,59,68,57,53,51,53,41,32,52,57,47,47,69,76,48,54,74,66,57,44,49,51,48,43,75,74,38,58,93,52,68,45,57,43,63,47,99,90,41,34,30,34,35,32,42,60,46,92,83,29,49,79,38,80,32,46,69,49,34,47,52,75,48,59,82,55,53,61,55,65,67,55,44,22,43,77,42,22,41,85,60,24,20,43,71,55,5,55,61,30,50,76,53,58,23,71,82,70,85,31,49,21,49,72,65,26,52,53,52,37,55,53,36,39,66,72,37,63,94,42,82,28,38,80,92,51,49,22,40,75,46,33,24,63,76,45,61,32,46,65,51,72,65,30,54,47,50,45,61,36,38,54,73,36,57,53,82,63,79,76,77,78,128

Nearest PDB structures (foldseek):
  6xr2-assembly1_B  TM=4.783E-01  e=2.002E+00  synthetic construct
  6xr2-assembly2_F  TM=5.084E-01  e=2.864E+00  synthetic construct
  6xr1-assembly1_A  TM=2.724E-01  e=1.023E+00  synthetic construct
  8e0m-assembly3_G  TM=4.350E-01  e=4.900E+00  synthetic construct
  8e0m-assembly2_D  TM=3.162E-01  e=6.128E+00  synthetic construct

Foldseek 3Di:
DDDDDDDDDPPDPPPPDDPDQVPFDDFDPDLVLQLLQQLQFFPQLLLLLLLLQVAAQFDADLQATFGQFWWFWFDDPQEIEIEGDDDQAGQLLLQLVLLLLSCVQQNDPLSLSSNRRSLVNLLCQQQQQLDALAGFRDWFLQWKKKQDLCVLDIFTDHPNDTDDQLDDDDSVSSSVSSCSRVHRGIYIYDRHCVCCLAFPCCQVVVQCSQLFFQQDDDDFWTTRDQQFWIKGARDPPGSSHRIIGTQQDFLLNQLSSLSNLLSLLVLLVDPPHDPSSVVSSVSSLSRLQRNLVVCQVVLWNWGDAPVDPSPDIDHHQCAGNVGHGDPFRRGRHDFPLSQLSSQCSHPNHAAPPGDKGQTTDACLVVVCVVQPPQKLQDDDDPSHIDRALQDDGSRDGLLCLQVIGGNNHRVLVVLLVVCVVPPQVLCVVCVVVLVVLVSSLSSLLSQLSSCVSVVRVVSLVRSLVNLVSSLVVQLSSLCSRDVVPPVPSSLVSLLVSLLSSLSSLDADRDLCSVPSVVQSSVLSCVSSVSVVDDRWDFDDDDAPVVSVVSNVVSLVPDDPVSVVVSCVQANPHTQKHDDPVAIWGFHPPCVVTPTDNHDRDGTDIGGDRRSSSSSSSCPRPSVNHPCLLSSLRLCLLPLVQPFAQAVVSVVVLVVLLVVCPVPFADVVCPRSSSNNSSRNRHRDPSSVSSSVSRHGGGDDGDDPDD

Sequence (706 aa):
MRRCLAACFVWCALASGCAESAGLPKPVADPAAAARAFRLYYRERVERVVLADQRFYNVGDVDFGVNLQKVGIRREGGDFETVSGPTDNNDIGLAVWTTAAAYRVFGGRFLELALLRKLNGLRFFEAVSGVPGMTARMVYPGWTRTVDGVAGSVTRVRDGETVLPPERYAPELEAELIEAFFGGVRITHREDPADFLFSYMPAVETGQYAVTYSFSALPDYLRSSDCCASIKRTPGGHPWAGAYWGNHNSRDNFPDLSLGLVTAMEIAADGRATPLLREAARAVVAAGQRIGDLIATHDAIMTVDERHPYGELTPSGQVRPDGETENEDLGTLADCQMAFLARAVSSRGLSAPLPEARAPASIENLIIETLGQDTNCRVPPAPRVCRGLDEAFCGFSWGQMNELTMFGRPWLELVREVEKSSPGMAETLIGGFQDDFYEITLAVAALARYATLKKDQALLAEARLAMAQLGALMREFADIIYAQTNPEALARRTMRAAILEGFAGLPDVPAADLGNLAEPEGHSAALESRLDMADTAPWPLIDDAEIQARIARELEGESETVQARYRDAYGDVPPVRRSADGYEARGVPEAEHPWRAVEAPRHLLTGGGHLLYALPLCETAPYLLDCTWARAGCARPDLDGDGQVNDADRTIFLERAARHAGVACREKNAWCEGADLDRTGTVDETDEAFLEAAQG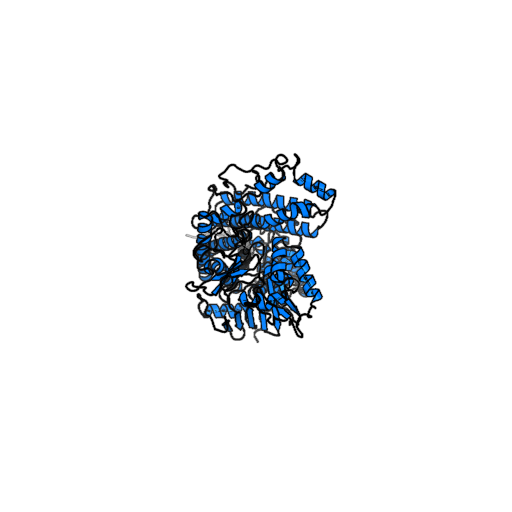CRYQPPAALP

Secondary structure (DSSP, 8-state):
-------S-------------TTPPPPPS-HHHHHHHHHHH-HHHHHHHHHHIIIIIEEE-SS-EEE-SEEEEEEETTEEEEEEPP-SS--HHHHHHHHHHHHHHH-SHHHHHHHHHHHHHHHHHHHTT-STT---SSEE-SSEEEEETTTTEEEEEETTEE---SS---HHHHHHHHHHHHTT-EEEEE--HHHIIIIIHHHHSHHHIIIIITS-BTTTEEE--SSS-EEEEPPTTSTTTT-EEESS--GGGHHHHHHHHHHHHHHHH-TTS-HHHHHHHHHHHHHHHHHHHHHHHHTS-EE--SSS-TT--EETTSB-TTSPBPSS-SSS-SSHHHHHHHHHHSSS---SSPPPEE----THHHHHHHHGGGB---PPPSSPEE--TTB-STT-BGGGGGG-EETTEEHHHHHHHHHHHSTTHHHHHHHHHHHHHHHHHHHHHHHHHHHHHHT-HHHHHHHHHHHHHHHHHHHHHHHHHHTTT-HHHHHHHHHHHHHHHHHTT-S---GGGGTT-HHHHHHHHHHHTTTTPPPPPPPPPPPHHHHHHHHHHHHHTS-HHHHHHHHHHHTTS-SEEE-SSSEEE--SSTTTS--EEEPPP-SEEEE---TTTTTTHHHH-TTT--THHHHH-TTTT-SS-SSB-SHHHHHHHHHHHHHTTTPPP-GGGHHHHTT-SS-SSS--HHHHHHHHHHTT-B-PPPP---